Protein AF-A0A8B6BHB2-F1 (afdb_monomer_lite)

Secondary structure (DSSP, 8-state):
--------EEEEE-TT-S----EES--HHHHHHHHTTTGGG-SEEEEEE-STTTTT--HHHHHHHHHHHHHHHHHH-TT-EEEEEE-----S--S---PPPPPPP-----------------PPPP-EEEEE----PPPP------------------------PPPPP---PPPPS-TTHHHHHTT-EEETTEEHHHHHHHHTT-PPPHHHHHHHHHHHHHH-TTSEE---GGG--EEETTTTEEE-SSPPPP-PSSEEEEEE-SSS-EEEEEESSTTEEEEE-SS-SS--HHHHHHHHHHH-TT-SEEEEE----PPPSSSS-HHHHHHHHHHHHHHHTT-S-S---B-TTTHHHHHHHHHHHTS--PPPB----

Foldseek 3Di:
DDDDDKWKWKWFDDDPDDDTDTDIDDDLQCVCVVCVVPLQVTQEIETEDMCNCVPPDDPVRSVVSVVVSVVSSCVNHVNHHYHYHYPPPPPDDPDDDPDDDDDDDDDDDDDDDDDDDDDDDDDDDFDWDKDFDDDDDDDDDDDDDDDDDDDDDDDDDDDDDDDDDDDDDDDDDDDDPPPPPVVVQVPAPDADPHGVVQLCCLVVLAAHDLVLLLLLLVLLCVVQVVADESDRQLQQWEQDPVVRDTDGPDADAADAPQYKYWYDQNPSAIWMWGDHHQAEIEIEFQADQDHHPSNVRNCCRHRCPPPSIGTYGHDDEHHDPDDRCRSLVRSLVRQVCSVCVPVDDRYFAAPPVCSSVQSSVCSNVSHHDHGHGDDPD

Organism: Mytilus galloprovincialis (NCBI:txid29158)

Sequence (377 aa):
MGAISFAAFLSISDEMFPGHVALCWYRIEQMWGVIGRRVPDYKIVVLHIGANNLWNDTPADVLTHYQSLVDSIRRVNPSCQILLSGLLPRGQDMFPVNTPKTPSQVHSTQKSPQKSALKTKSKTPHSKKKLHFNLETVSEEEIDTCPISPDEKKDNIITLDDTPPGKKRKLDFPSPPISIEIEQEKKQPWIGTLTQVDKKTISDSKCLTSDIVNYAQNILSKQFPLIQGFQNTCYAPVFCNQQKKWLSETSFTPTQAPAVQIHHTGHSHWVTSLTKQSNEVYLLDSMYDTLTTSSEIQLSQIYSHGKKRLLVKLPEVQKQTNSIDCGLFAIANAVEFCFTSFSGGIHVEFDTELLREHLVICLEKGEFIPFPKKKLA

Radius of gyration: 28.02 Å; chains: 1; bounding box: 71×75×89 Å

pLDDT: mean 71.02, std 26.8, range [22.64, 98.69]

Structure (mmCIF, N/CA/C/O backbone):
data_AF-A0A8B6BHB2-F1
#
_entry.id   AF-A0A8B6BHB2-F1
#
loop_
_atom_site.group_PDB
_atom_site.id
_atom_site.type_symbol
_atom_site.label_atom_id
_atom_site.label_alt_id
_atom_site.label_comp_id
_atom_site.label_asym_id
_atom_site.label_entity_id
_atom_site.label_seq_id
_atom_site.pdbx_PDB_ins_code
_atom_site.Cartn_x
_atom_site.Cartn_y
_atom_site.Cartn_z
_atom_site.occupancy
_atom_site.B_iso_or_equiv
_atom_site.auth_seq_id
_atom_site.auth_comp_id
_atom_site.auth_asym_id
_atom_site.auth_atom_id
_atom_site.pdbx_PDB_model_num
ATOM 1 N N . MET A 1 1 ? 24.999 10.045 5.756 1.00 30.53 1 MET A N 1
ATOM 2 C CA . MET A 1 1 ? 24.864 10.430 4.335 1.00 30.53 1 MET A CA 1
ATOM 3 C C . MET A 1 1 ? 23.382 10.572 4.054 1.00 30.53 1 MET A C 1
ATOM 5 O O . MET A 1 1 ? 22.661 9.598 4.220 1.00 30.53 1 MET A O 1
ATOM 9 N N . GLY A 1 2 ? 22.917 11.798 3.813 1.00 27.03 2 GLY A N 1
ATOM 10 C CA . GLY A 1 2 ? 21.492 12.110 3.685 1.00 27.03 2 GLY A CA 1
ATOM 11 C C . GLY A 1 2 ? 20.932 11.640 2.345 1.00 27.03 2 GLY A C 1
ATOM 12 O O . GLY A 1 2 ? 21.517 11.916 1.303 1.00 27.03 2 GLY A O 1
ATOM 13 N N . ALA A 1 3 ? 19.807 10.927 2.379 1.00 24.17 3 ALA A N 1
ATOM 14 C CA . ALA A 1 3 ? 19.065 10.548 1.187 1.00 24.17 3 ALA A CA 1
ATOM 15 C C . ALA A 1 3 ? 18.267 11.762 0.688 1.00 24.17 3 ALA A C 1
ATOM 17 O O . ALA A 1 3 ? 17.301 12.185 1.321 1.00 24.17 3 ALA A O 1
ATOM 18 N N . ILE A 1 4 ? 18.691 12.344 -0.433 1.00 22.64 4 ILE A N 1
ATOM 19 C CA . ILE A 1 4 ? 17.912 13.347 -1.161 1.00 22.64 4 ILE A CA 1
ATOM 20 C C . ILE A 1 4 ? 17.019 12.580 -2.138 1.00 22.64 4 ILE A C 1
ATOM 22 O O . ILE A 1 4 ? 17.509 11.855 -2.999 1.00 22.64 4 ILE A O 1
ATOM 26 N N . SER A 1 5 ? 15.705 12.710 -1.966 1.00 24.14 5 SER A N 1
ATOM 27 C CA . SER A 1 5 ? 14.702 12.192 -2.896 1.00 24.14 5 SER A CA 1
ATOM 28 C C . SER A 1 5 ? 14.605 13.136 -4.098 1.00 24.14 5 SER A C 1
ATOM 30 O O . SER A 1 5 ? 14.518 14.355 -3.930 1.00 24.14 5 SER A O 1
ATOM 32 N N . PHE A 1 6 ? 14.657 12.586 -5.308 1.00 30.50 6 PHE A N 1
ATOM 33 C CA . PHE A 1 6 ? 14.536 13.328 -6.562 1.00 30.50 6 PHE A CA 1
ATOM 34 C C . PHE A 1 6 ? 13.253 12.885 -7.276 1.00 30.50 6 PHE A C 1
ATOM 36 O O . PHE A 1 6 ? 12.844 11.743 -7.113 1.00 30.50 6 PHE A O 1
ATOM 43 N N . ALA A 1 7 ? 12.616 13.785 -8.031 1.00 31.12 7 ALA A N 1
ATOM 44 C CA . ALA A 1 7 ? 11.379 13.523 -8.768 1.00 31.12 7 ALA A CA 1
ATOM 45 C C . ALA A 1 7 ? 11.479 14.093 -10.189 1.00 31.12 7 ALA A C 1
ATOM 47 O O . ALA A 1 7 ? 12.013 15.187 -10.373 1.00 31.12 7 ALA A O 1
ATOM 48 N N . ALA A 1 8 ? 10.965 13.369 -11.187 1.00 34.38 8 ALA A N 1
ATOM 49 C CA . ALA A 1 8 ? 10.593 13.943 -12.482 1.00 34.38 8 ALA A CA 1
ATOM 50 C C . ALA A 1 8 ? 9.183 14.540 -12.372 1.00 34.38 8 ALA A C 1
ATOM 52 O O . ALA A 1 8 ? 8.337 13.985 -11.664 1.00 34.38 8 ALA A O 1
ATOM 53 N N . PHE A 1 9 ? 8.936 15.662 -13.045 1.00 38.97 9 PHE A N 1
ATOM 54 C CA . PHE A 1 9 ? 7.616 16.298 -13.092 1.00 38.97 9 PHE A CA 1
ATOM 55 C C . PHE A 1 9 ? 7.152 16.379 -14.544 1.00 38.97 9 PHE A C 1
ATOM 57 O O . PHE A 1 9 ? 7.952 16.496 -15.458 1.00 38.97 9 PHE A O 1
ATOM 64 N N . LEU A 1 10 ? 5.854 16.361 -14.782 1.00 39.88 10 LEU A N 1
ATOM 65 C CA . LEU A 1 10 ? 5.274 16.748 -16.062 1.00 39.88 10 LEU A CA 1
ATOM 66 C C . LEU A 1 10 ? 4.115 17.687 -15.757 1.00 39.88 10 LEU A C 1
ATOM 68 O O . LEU A 1 10 ? 3.289 17.372 -14.904 1.00 39.88 10 LEU A O 1
ATOM 72 N N . SER A 1 11 ? 4.097 18.847 -16.399 1.00 39.69 11 SER A N 1
ATOM 73 C CA . SER A 1 11 ? 3.047 19.855 -16.294 1.00 39.69 11 SER A CA 1
ATOM 74 C C . SER A 1 11 ? 2.541 20.139 -17.696 1.00 39.69 11 SER A C 1
ATOM 76 O O . SER A 1 11 ? 3.321 20.494 -18.559 1.00 39.69 11 SER A O 1
ATOM 78 N N . ILE A 1 12 ? 1.255 19.986 -17.964 1.00 44.22 12 ILE A N 1
ATOM 79 C CA . ILE A 1 12 ? 0.689 20.220 -19.295 1.00 44.22 12 ILE A CA 1
ATOM 80 C C . ILE A 1 12 ? -0.316 21.375 -19.186 1.00 44.22 12 ILE A C 1
ATOM 82 O O . ILE A 1 12 ? -1.079 21.412 -18.222 1.00 44.22 12 ILE A O 1
ATOM 86 N N . SER A 1 13 ? -0.268 22.335 -20.112 1.00 38.69 13 SER A N 1
ATOM 87 C CA . SER A 1 13 ? -1.057 23.571 -20.114 1.00 38.69 13 SER A CA 1
ATOM 88 C C . SER A 1 13 ? -1.752 23.784 -21.462 1.00 38.69 13 SER A C 1
ATOM 90 O O . SER A 1 13 ? -1.173 23.545 -22.524 1.00 38.69 13 SER A O 1
ATOM 92 N N . ASP A 1 14 ? -2.990 24.267 -21.406 1.00 33.25 14 ASP A N 1
ATOM 93 C CA . ASP A 1 14 ? -3.657 24.937 -22.519 1.00 33.25 14 ASP A CA 1
ATOM 94 C C . ASP A 1 14 ? -3.850 26.413 -22.137 1.00 33.25 14 ASP A C 1
ATOM 96 O O . ASP A 1 14 ? -3.934 26.749 -20.949 1.00 33.25 14 ASP A O 1
ATOM 100 N N . GLU A 1 15 ? -3.820 27.289 -23.138 1.00 38.69 15 GLU A N 1
ATOM 101 C CA . GLU A 1 15 ? -3.782 28.748 -23.015 1.00 38.69 15 GLU A CA 1
ATOM 102 C C . GLU A 1 15 ? -4.791 29.255 -21.965 1.00 38.69 15 GLU A C 1
ATOM 104 O O . GLU A 1 15 ? -5.987 29.324 -22.214 1.00 38.69 15 GLU A O 1
ATOM 109 N N . MET A 1 16 ? -4.287 29.619 -20.777 1.00 35.00 16 MET A N 1
ATOM 110 C CA . MET A 1 16 ? -5.041 30.235 -19.673 1.00 35.00 16 MET A CA 1
ATOM 111 C C . MET A 1 16 ? -6.106 29.342 -18.968 1.00 35.00 16 MET A C 1
ATOM 113 O O . MET A 1 16 ? -7.257 29.725 -18.823 1.00 35.00 16 MET A O 1
ATOM 117 N N . PHE A 1 17 ? -5.667 28.188 -18.430 1.00 49.38 17 PHE A N 1
ATOM 118 C CA . PHE A 1 17 ? -6.280 27.341 -17.365 1.00 49.38 17 PHE A CA 1
ATOM 119 C C . PHE A 1 17 ? -7.770 26.936 -17.528 1.00 49.38 17 PHE A C 1
ATOM 121 O O . PHE A 1 17 ? -8.665 27.667 -17.105 1.00 49.38 17 PHE A O 1
ATOM 128 N N . PRO A 1 18 ? -8.053 25.684 -17.956 1.00 38.25 18 PRO A N 1
ATOM 129 C CA . PRO A 1 18 ? -8.230 24.589 -16.984 1.00 38.25 18 PRO A CA 1
ATOM 130 C C . PRO A 1 18 ? -7.612 23.241 -17.431 1.00 38.25 18 PRO A C 1
ATOM 132 O O . PRO A 1 18 ? -7.514 22.949 -18.614 1.00 38.25 18 PRO A O 1
ATOM 135 N N . GLY A 1 19 ? -7.224 22.385 -16.470 1.00 44.00 19 GLY A N 1
ATOM 136 C CA . GLY A 1 19 ? -6.870 20.975 -16.742 1.00 44.00 19 GLY A CA 1
ATOM 137 C C . GLY A 1 19 ? -5.397 20.573 -16.576 1.00 44.00 19 GLY A C 1
ATOM 138 O O . GLY A 1 19 ? -4.889 19.783 -17.366 1.00 44.00 19 GLY A O 1
ATOM 139 N N . HIS A 1 20 ? -4.698 21.072 -15.551 1.00 49.59 20 HIS A N 1
ATOM 140 C CA . HIS A 1 20 ? -3.313 20.664 -15.279 1.00 49.59 20 HIS A CA 1
ATOM 141 C C . HIS A 1 20 ? -3.255 19.276 -14.630 1.00 49.59 20 HIS A C 1
ATOM 143 O O . HIS A 1 20 ? -3.845 19.055 -13.572 1.00 49.59 20 HIS A O 1
ATOM 149 N N . VAL A 1 21 ? -2.494 18.358 -15.226 1.00 49.12 21 VAL A N 1
ATOM 150 C CA . VAL A 1 21 ? -2.195 17.044 -14.641 1.00 49.12 21 VAL A CA 1
ATOM 151 C C . VAL A 1 21 ? -0.736 17.046 -14.206 1.00 49.12 21 VAL A C 1
ATOM 153 O O . VAL A 1 21 ? 0.164 17.026 -15.041 1.00 49.12 21 VAL A O 1
ATOM 156 N N . ALA A 1 22 ? -0.510 17.100 -12.894 1.00 49.78 22 ALA A N 1
ATOM 157 C CA . ALA A 1 22 ? 0.815 16.965 -12.306 1.00 49.78 22 ALA A CA 1
ATOM 158 C C . ALA A 1 22 ? 1.063 15.491 -11.985 1.00 49.78 22 ALA A C 1
ATOM 160 O O . ALA A 1 22 ? 0.468 14.945 -11.056 1.00 49.78 22 ALA A O 1
ATOM 161 N N . LEU A 1 23 ? 1.941 14.853 -12.754 1.00 53.78 23 LEU A N 1
ATOM 162 C CA . LEU A 1 23 ? 2.363 13.480 -12.497 1.00 53.78 23 LEU A CA 1
ATOM 163 C C . LEU A 1 23 ? 3.754 13.490 -11.881 1.00 53.78 23 LEU A C 1
ATOM 165 O O . LEU A 1 23 ? 4.706 14.000 -12.473 1.00 53.78 23 LEU A O 1
ATOM 169 N N . CYS A 1 24 ? 3.855 12.924 -10.685 1.00 57.00 24 CYS A N 1
ATOM 170 C CA . CYS A 1 24 ? 5.105 12.675 -9.988 1.00 57.00 24 CYS A CA 1
ATOM 171 C C . CYS A 1 24 ? 5.289 11.164 -9.798 1.00 57.00 24 CYS A C 1
ATOM 173 O O . CYS A 1 24 ? 4.321 10.408 -9.811 1.00 57.00 24 CYS A O 1
ATOM 175 N N . TRP A 1 25 ? 6.541 10.735 -9.618 1.00 57.28 25 TRP A N 1
ATOM 176 C CA . TRP A 1 25 ? 6.907 9.360 -9.225 1.00 57.28 25 TRP A CA 1
ATOM 177 C C . TRP A 1 25 ? 6.740 8.257 -10.277 1.00 57.28 25 TRP A C 1
ATOM 179 O O . TRP A 1 25 ? 6.955 7.090 -9.964 1.00 57.28 25 TRP A O 1
ATOM 189 N N . TYR A 1 26 ? 6.458 8.609 -11.529 1.00 65.62 26 TYR A N 1
ATOM 190 C CA . TYR A 1 26 ? 6.566 7.670 -12.643 1.00 65.62 26 TYR A CA 1
ATOM 191 C C . TYR A 1 26 ? 7.996 7.635 -13.175 1.00 65.62 26 TYR A C 1
ATOM 193 O O . TYR A 1 26 ? 8.689 8.661 -13.200 1.00 65.62 26 TYR A O 1
ATOM 201 N N . ARG A 1 27 ? 8.434 6.456 -13.618 1.00 76.75 27 ARG A N 1
ATOM 202 C CA . ARG A 1 27 ? 9.594 6.365 -14.507 1.00 76.75 27 ARG A CA 1
ATOM 203 C C . ARG A 1 27 ? 9.209 6.866 -15.897 1.00 76.75 27 ARG A C 1
ATOM 205 O O . ARG A 1 27 ? 8.041 6.771 -16.284 1.00 76.75 27 ARG A O 1
ATOM 212 N N . ILE A 1 28 ? 10.172 7.390 -16.650 1.00 81.19 28 ILE A N 1
ATOM 213 C CA . ILE A 1 28 ? 9.919 8.040 -17.951 1.00 81.19 28 ILE A CA 1
ATOM 214 C C . ILE A 1 28 ? 9.165 7.101 -18.905 1.00 81.19 28 ILE A C 1
ATOM 216 O O . ILE A 1 28 ? 8.195 7.501 -19.548 1.00 81.19 28 ILE A O 1
ATOM 220 N N . GLU A 1 29 ? 9.533 5.821 -18.917 1.00 77.88 29 GLU A N 1
ATOM 221 C CA . GLU A 1 29 ? 8.938 4.777 -19.753 1.00 77.88 29 GLU A CA 1
ATOM 222 C C . GLU A 1 29 ? 7.486 4.409 -19.389 1.00 77.88 29 GLU A C 1
ATOM 224 O O . GLU A 1 29 ? 6.809 3.718 -20.159 1.00 77.88 29 GLU A O 1
ATOM 229 N N . GLN A 1 30 ? 6.996 4.858 -18.230 1.00 77.62 30 GLN A N 1
ATOM 230 C CA . GLN A 1 30 ? 5.619 4.657 -17.764 1.00 77.62 30 GLN A CA 1
ATOM 231 C C . GLN A 1 30 ? 4.727 5.865 -18.063 1.00 77.62 30 GLN A C 1
ATOM 233 O O . GLN A 1 30 ? 3.508 5.720 -18.152 1.00 77.62 30 GLN A O 1
ATOM 238 N N . MET A 1 31 ? 5.317 7.051 -18.248 1.00 81.56 31 MET A N 1
ATOM 239 C CA . MET A 1 31 ? 4.571 8.308 -18.350 1.00 81.56 31 MET A CA 1
ATOM 240 C C . MET A 1 31 ? 3.558 8.296 -19.495 1.00 81.56 31 MET A C 1
ATOM 242 O O . MET A 1 31 ? 2.435 8.765 -19.316 1.00 81.56 31 MET A O 1
ATOM 246 N N . TRP A 1 32 ? 3.908 7.703 -20.641 1.00 87.69 32 TRP A N 1
ATOM 247 C CA . TRP A 1 32 ? 3.006 7.626 -21.793 1.00 87.69 32 TRP A CA 1
ATOM 248 C C . TRP A 1 32 ? 1.699 6.885 -21.489 1.00 87.69 32 TRP A C 1
ATOM 250 O O . TRP A 1 32 ? 0.633 7.327 -21.913 1.00 87.69 32 TRP A O 1
ATOM 260 N N . GLY A 1 33 ? 1.757 5.800 -20.709 1.00 72.94 33 GLY A N 1
ATOM 261 C CA . GLY A 1 33 ? 0.566 5.034 -20.328 1.00 72.94 33 GLY A CA 1
ATOM 262 C C . GLY A 1 33 ? -0.431 5.849 -19.502 1.00 72.94 33 GLY A C 1
ATOM 263 O O . GLY A 1 33 ? -1.629 5.585 -19.550 1.00 72.94 33 GLY A O 1
ATOM 264 N N . VAL A 1 34 ? 0.058 6.872 -18.796 1.00 74.06 34 VAL A N 1
ATOM 265 C CA . VAL A 1 34 ? -0.754 7.742 -17.942 1.00 74.06 34 VAL A CA 1
ATOM 266 C C . VAL A 1 34 ? -1.295 8.945 -18.719 1.00 74.06 34 VAL A C 1
ATOM 268 O O . VAL A 1 34 ? -2.468 9.286 -18.580 1.00 74.06 34 VAL A O 1
ATOM 271 N N . ILE A 1 35 ? -0.472 9.585 -19.559 1.00 81.00 35 ILE A N 1
ATOM 272 C CA . ILE A 1 35 ? -0.858 10.838 -20.239 1.00 81.00 35 ILE A CA 1
ATOM 273 C C . ILE A 1 35 ? -1.415 10.653 -21.644 1.00 81.00 35 ILE A C 1
ATOM 275 O O . ILE A 1 35 ? -2.117 11.541 -22.121 1.00 81.00 35 ILE A O 1
ATOM 279 N N . GLY A 1 36 ? -1.110 9.547 -22.328 1.00 84.56 36 GLY A N 1
ATOM 280 C CA . GLY A 1 36 ? -1.248 9.450 -23.786 1.00 84.56 36 GLY A CA 1
ATOM 281 C C . GLY A 1 36 ? -2.657 9.737 -24.306 1.00 84.56 36 GLY A C 1
ATOM 282 O O . GLY A 1 36 ? -2.809 10.320 -25.374 1.00 84.56 36 GLY A O 1
ATOM 283 N N . ARG A 1 37 ? -3.693 9.407 -23.522 1.00 82.19 37 ARG A N 1
ATOM 284 C CA . ARG A 1 37 ? -5.097 9.678 -23.876 1.00 82.19 37 ARG A CA 1
ATOM 285 C C . ARG A 1 37 ? -5.495 11.152 -23.791 1.00 82.19 37 ARG A C 1
ATOM 287 O O . ARG A 1 37 ? -6.461 11.521 -24.437 1.00 82.19 37 ARG A O 1
ATOM 294 N N . ARG A 1 38 ? -4.787 11.956 -22.994 1.00 80.69 38 ARG A N 1
ATOM 295 C CA . ARG A 1 38 ? -5.091 13.378 -22.759 1.00 80.69 38 ARG A CA 1
ATOM 296 C C . ARG A 1 38 ? -4.198 14.316 -23.577 1.00 80.69 38 ARG A C 1
ATOM 298 O O . ARG A 1 38 ? -4.532 15.472 -23.759 1.00 80.69 38 ARG A O 1
ATOM 305 N N . VAL A 1 39 ? -3.069 13.830 -24.106 1.00 86.75 39 VAL A N 1
ATOM 306 C CA . VAL A 1 39 ? -2.128 14.615 -24.935 1.00 86.75 39 VAL A CA 1
ATOM 307 C C . VAL A 1 39 ? -2.765 15.350 -26.135 1.00 86.75 39 VAL A C 1
ATOM 309 O O . VAL A 1 39 ? -2.326 16.472 -26.404 1.00 86.75 39 VAL A O 1
ATOM 312 N N . PRO A 1 40 ? -3.769 14.802 -26.855 1.00 89.81 40 PRO A N 1
ATOM 313 C CA . PRO A 1 40 ? -4.461 15.549 -27.913 1.00 89.81 40 PRO A CA 1
ATOM 314 C C . PRO A 1 40 ? -5.076 16.872 -27.446 1.00 89.81 40 PRO A C 1
ATOM 316 O O . PRO A 1 40 ? -5.174 17.806 -28.236 1.00 89.81 40 PRO A O 1
ATOM 319 N N . ASP A 1 41 ? -5.451 16.960 -26.170 1.00 85.06 41 ASP A N 1
ATOM 320 C CA . ASP A 1 41 ? -6.243 18.062 -25.624 1.00 85.06 41 ASP A CA 1
ATOM 321 C C . ASP A 1 41 ? -5.381 19.243 -25.154 1.00 85.06 41 ASP A C 1
ATOM 323 O O . ASP A 1 41 ? -5.892 20.198 -24.577 1.00 85.06 41 ASP A O 1
ATOM 327 N N . TYR A 1 42 ? -4.063 19.186 -25.359 1.00 80.88 42 TYR A N 1
ATOM 328 C CA . TYR A 1 42 ? -3.132 20.143 -24.774 1.00 80.88 42 TYR A CA 1
ATOM 329 C C . TYR A 1 42 ? -2.252 20.842 -25.804 1.00 80.88 42 TYR A C 1
ATOM 331 O O . TYR A 1 42 ? -1.591 20.200 -26.617 1.00 80.88 42 TYR A O 1
ATOM 339 N N . LYS A 1 43 ? -2.154 22.171 -25.715 1.00 84.44 43 LYS A N 1
ATOM 340 C CA . LYS A 1 43 ? -1.262 22.958 -26.581 1.00 84.44 43 LYS A CA 1
ATOM 341 C C . LYS A 1 43 ? 0.191 22.961 -26.117 1.00 84.44 43 LYS A C 1
ATOM 343 O O . LYS A 1 43 ? 1.083 23.103 -26.952 1.00 84.44 43 LYS A O 1
ATOM 348 N N . ILE A 1 44 ? 0.447 22.827 -24.813 1.00 85.12 44 ILE A N 1
ATOM 349 C CA . ILE A 1 44 ? 1.793 22.900 -24.231 1.00 85.12 44 ILE A CA 1
ATOM 350 C C . ILE A 1 44 ? 2.011 21.746 -23.254 1.00 85.12 44 ILE A C 1
ATOM 352 O O . ILE A 1 44 ? 1.318 21.646 -22.253 1.00 85.12 44 ILE A O 1
ATOM 356 N N . VAL A 1 45 ? 3.043 20.934 -23.466 1.00 86.00 45 VAL A N 1
ATOM 357 C CA . VAL A 1 45 ? 3.494 19.866 -22.564 1.00 86.00 45 VAL A CA 1
ATOM 358 C C . VAL A 1 45 ? 4.856 20.236 -21.976 1.00 86.00 45 VAL A C 1
ATOM 360 O O . VAL A 1 45 ? 5.848 20.328 -22.686 1.00 86.00 45 VAL A O 1
ATOM 363 N N . VAL A 1 46 ? 4.938 20.424 -20.664 1.00 83.94 46 VAL A N 1
ATOM 364 C CA . VAL A 1 46 ? 6.172 20.727 -19.922 1.00 83.94 46 VAL A CA 1
ATOM 365 C C . VAL A 1 46 ? 6.700 19.466 -19.244 1.00 83.94 46 VAL A C 1
ATOM 367 O O . VAL A 1 46 ? 6.186 19.050 -18.212 1.00 83.94 46 VAL A O 1
ATOM 370 N N . LEU A 1 47 ? 7.749 18.859 -19.786 1.00 83.88 47 LEU A N 1
ATOM 371 C CA . LEU A 1 47 ? 8.452 17.723 -19.186 1.00 83.88 47 LEU A CA 1
ATOM 372 C C . LEU A 1 47 ? 9.584 18.234 -18.301 1.00 83.88 47 LEU A C 1
ATOM 374 O O . LEU A 1 47 ? 10.580 18.762 -18.788 1.00 83.88 47 LEU A O 1
ATOM 378 N N . HIS A 1 48 ? 9.460 18.047 -16.997 1.00 72.94 48 HIS A N 1
ATOM 379 C CA . HIS A 1 48 ? 10.560 18.238 -16.069 1.00 72.94 48 HIS A CA 1
ATOM 380 C C . HIS A 1 48 ? 11.379 16.962 -15.927 1.00 72.94 48 HIS A C 1
ATOM 382 O O . HIS A 1 48 ? 10.907 15.916 -15.470 1.00 72.94 48 HIS A O 1
ATOM 388 N N . ILE A 1 49 ? 12.650 17.091 -16.266 1.00 71.06 49 ILE A N 1
ATOM 389 C CA . ILE A 1 49 ? 13.599 15.995 -16.257 1.00 71.06 49 ILE A CA 1
ATOM 390 C C . ILE A 1 49 ? 14.032 15.743 -14.813 1.00 71.06 49 ILE A C 1
ATOM 392 O O . ILE A 1 49 ? 14.638 16.614 -14.191 1.00 71.06 49 ILE A O 1
ATOM 396 N N . GLY A 1 50 ? 13.712 14.564 -14.277 1.00 67.75 50 GLY A N 1
ATOM 397 C CA . GLY A 1 50 ? 14.117 14.139 -12.935 1.00 67.75 50 GLY A CA 1
ATOM 398 C C . GLY A 1 50 ? 14.945 12.858 -12.926 1.00 67.75 50 GLY A C 1
ATOM 399 O O . GLY A 1 50 ? 15.064 12.160 -13.930 1.00 67.75 50 GLY A O 1
ATOM 400 N N . ALA A 1 51 ? 15.510 12.543 -11.761 1.00 57.50 51 ALA A N 1
ATOM 401 C CA . ALA A 1 51 ? 16.496 11.478 -11.572 1.00 57.50 51 ALA A CA 1
ATOM 402 C C . ALA A 1 51 ? 15.910 10.080 -11.274 1.00 57.50 51 ALA A C 1
ATOM 404 O O . ALA A 1 51 ? 16.648 9.181 -10.876 1.00 57.50 51 ALA A O 1
ATOM 405 N N . ASN A 1 52 ? 14.605 9.868 -11.476 1.00 57.97 52 ASN A N 1
ATOM 406 C CA . ASN A 1 52 ? 13.903 8.630 -11.088 1.00 57.97 52 ASN A CA 1
ATOM 407 C C . ASN A 1 52 ? 14.403 7.356 -11.798 1.00 57.97 52 ASN A C 1
ATOM 409 O O . ASN A 1 52 ? 14.066 6.250 -11.379 1.00 57.97 52 ASN A O 1
ATOM 413 N N . ASN A 1 53 ? 15.218 7.509 -12.842 1.00 61.62 53 ASN A N 1
ATOM 414 C CA . ASN A 1 53 ? 15.791 6.426 -13.637 1.00 61.62 53 ASN A CA 1
ATOM 415 C C . ASN A 1 53 ? 17.296 6.185 -13.354 1.00 61.62 53 ASN A C 1
ATOM 417 O O . ASN A 1 53 ? 17.850 5.190 -13.807 1.00 61.62 53 ASN A O 1
ATOM 421 N N . LEU A 1 54 ? 17.970 7.038 -12.564 1.00 58.00 54 LEU A N 1
ATOM 422 C CA . LEU A 1 54 ? 19.445 7.057 -12.479 1.00 58.00 54 LEU A CA 1
ATOM 423 C C . LEU A 1 54 ? 20.097 5.851 -11.786 1.00 58.00 54 LEU A C 1
ATOM 425 O O . LEU A 1 54 ? 21.313 5.708 -11.860 1.00 58.00 54 LEU A O 1
ATOM 429 N N . TRP A 1 55 ? 19.345 5.011 -11.073 1.00 56.53 55 TRP A N 1
ATOM 430 C CA . TRP A 1 55 ? 19.943 3.881 -10.348 1.00 56.53 55 TRP A CA 1
ATOM 431 C C . TRP A 1 55 ? 20.171 2.644 -11.220 1.00 56.53 55 TRP A C 1
ATOM 433 O O . TRP A 1 55 ? 21.042 1.848 -10.887 1.00 56.53 55 TRP A O 1
ATOM 443 N N . ASN A 1 56 ? 19.445 2.512 -12.336 1.00 62.94 56 ASN A N 1
ATOM 444 C CA . ASN A 1 56 ? 19.527 1.341 -13.217 1.00 62.94 56 ASN A CA 1
ATOM 445 C C . ASN A 1 56 ? 19.784 1.685 -14.692 1.00 62.94 56 ASN A C 1
ATOM 447 O O . ASN A 1 56 ? 20.194 0.796 -15.433 1.00 62.94 56 ASN A O 1
ATOM 451 N N . ASP A 1 57 ? 19.562 2.933 -15.111 1.00 72.12 57 ASP A N 1
ATOM 452 C CA . ASP A 1 57 ? 19.653 3.336 -16.514 1.00 72.12 57 ASP A CA 1
ATOM 453 C C . ASP A 1 57 ? 20.935 4.142 -16.756 1.00 72.12 57 ASP A C 1
ATOM 455 O O . ASP A 1 57 ? 21.304 5.020 -15.964 1.00 72.12 57 ASP A O 1
ATOM 459 N N . THR A 1 58 ? 21.613 3.889 -17.875 1.00 80.31 58 THR A N 1
ATOM 460 C CA . THR A 1 58 ? 22.717 4.749 -18.313 1.00 80.31 58 THR A CA 1
ATOM 461 C C . THR A 1 58 ? 22.174 6.097 -18.808 1.00 80.31 58 THR A C 1
ATOM 463 O O . THR A 1 58 ? 21.005 6.202 -19.191 1.00 80.31 58 THR A O 1
ATOM 466 N N . PRO A 1 59 ? 22.999 7.158 -18.885 1.00 77.44 59 PRO A N 1
ATOM 467 C CA . PRO A 1 59 ? 22.571 8.422 -19.489 1.00 77.44 59 PRO A CA 1
ATOM 468 C C . PRO A 1 59 ? 22.008 8.272 -20.914 1.00 77.44 59 PRO A C 1
ATOM 470 O O . PRO A 1 59 ? 21.111 9.020 -21.300 1.00 77.44 59 PRO A O 1
ATOM 473 N N . ALA A 1 60 ? 22.506 7.296 -21.683 1.00 77.69 60 ALA A N 1
ATOM 474 C CA . ALA A 1 60 ? 22.006 6.991 -23.021 1.00 77.69 60 ALA A CA 1
ATOM 475 C C . ALA A 1 60 ? 20.601 6.365 -22.988 1.00 77.69 60 ALA A C 1
ATOM 477 O O . ALA A 1 60 ? 19.746 6.738 -23.794 1.00 77.69 60 ALA A O 1
ATOM 478 N N . ASP A 1 61 ? 20.335 5.479 -22.027 1.00 78.31 61 ASP A N 1
ATOM 479 C CA . ASP A 1 61 ? 19.015 4.865 -21.832 1.00 78.31 61 ASP A CA 1
ATOM 480 C C . ASP A 1 61 ? 17.983 5.920 -21.417 1.00 78.31 61 ASP A C 1
ATOM 482 O O . ASP A 1 61 ? 16.908 6.021 -22.008 1.00 78.31 61 ASP A O 1
ATOM 486 N N . VAL A 1 62 ? 18.349 6.796 -20.474 1.00 79.44 62 VAL A N 1
ATOM 487 C CA . VAL A 1 62 ? 17.497 7.913 -20.035 1.00 79.44 62 VAL A CA 1
ATOM 488 C C . VAL A 1 62 ? 17.154 8.836 -21.206 1.00 79.44 62 VAL A C 1
ATOM 490 O O . VAL A 1 62 ? 15.990 9.204 -21.384 1.00 79.44 62 VAL A O 1
ATOM 493 N N . LEU A 1 63 ? 18.144 9.194 -22.031 1.00 82.69 63 LEU A N 1
ATOM 494 C CA . LEU A 1 63 ? 17.920 10.011 -23.223 1.00 82.69 63 LEU A CA 1
ATOM 495 C C . LEU A 1 63 ? 16.981 9.311 -24.213 1.00 82.69 63 LEU A C 1
ATOM 497 O O . LEU A 1 63 ? 16.072 9.945 -24.748 1.00 82.69 63 LEU A O 1
ATOM 501 N N . THR A 1 64 ? 17.159 8.004 -24.406 1.00 85.62 64 THR A N 1
ATOM 502 C CA . THR A 1 64 ? 16.303 7.180 -25.268 1.00 85.62 64 THR A CA 1
ATOM 503 C C . THR A 1 64 ? 14.856 7.168 -24.769 1.00 85.62 64 THR A C 1
ATOM 505 O O . THR A 1 64 ? 13.929 7.336 -25.565 1.00 85.62 64 THR A O 1
ATOM 508 N N . HIS A 1 65 ? 14.638 7.057 -23.456 1.00 84.38 65 HIS A N 1
ATOM 509 C CA . HIS A 1 65 ? 13.301 7.115 -22.862 1.00 84.38 65 HIS A CA 1
ATOM 510 C C . HIS A 1 65 ? 12.635 8.483 -23.061 1.00 84.38 65 HIS A C 1
ATOM 512 O O . HIS A 1 65 ? 11.467 8.540 -23.456 1.00 84.38 65 HIS A O 1
ATOM 518 N N . TYR A 1 66 ? 13.361 9.588 -22.850 1.00 88.00 66 TYR A N 1
ATOM 519 C CA . TYR A 1 66 ? 12.816 10.927 -23.112 1.00 88.00 66 TYR A CA 1
ATOM 520 C C . TYR A 1 66 ? 12.503 11.138 -24.589 1.00 88.00 66 TYR A C 1
ATOM 522 O O . TYR A 1 66 ? 11.442 11.674 -24.910 1.00 88.00 66 TYR A O 1
ATOM 530 N N . GLN A 1 67 ? 13.387 10.694 -25.483 1.00 89.56 67 GLN A N 1
ATOM 531 C CA . GLN A 1 67 ? 13.167 10.791 -26.921 1.00 89.56 67 GLN A CA 1
ATOM 532 C C . GLN A 1 67 ? 11.898 10.031 -27.326 1.00 89.56 67 GLN A C 1
ATOM 534 O O . GLN A 1 67 ? 11.024 10.600 -27.975 1.00 89.56 67 GLN A O 1
ATOM 539 N N . SER A 1 68 ? 11.739 8.793 -26.851 1.00 90.75 68 SER A N 1
ATOM 540 C CA . SER A 1 68 ? 10.549 7.973 -27.105 1.00 90.75 68 SER A CA 1
ATOM 541 C C . SER A 1 68 ? 9.256 8.631 -26.601 1.00 90.75 68 SER A C 1
ATOM 543 O O . SER A 1 68 ? 8.235 8.635 -27.300 1.00 90.75 68 SER A O 1
ATOM 545 N N . LEU A 1 69 ? 9.294 9.238 -25.410 1.00 90.00 69 LEU A N 1
ATOM 546 C CA . LEU A 1 69 ? 8.154 9.959 -24.846 1.00 90.00 69 LEU A CA 1
ATOM 547 C C . LEU A 1 69 ? 7.794 11.198 -25.680 1.00 90.00 69 LEU A C 1
ATOM 549 O O . LEU A 1 69 ? 6.623 11.401 -26.001 1.00 90.00 69 LEU A O 1
ATOM 553 N N . VAL A 1 70 ? 8.789 11.998 -26.073 1.00 92.81 70 VAL A N 1
ATOM 554 C CA . VAL A 1 70 ? 8.611 13.183 -26.930 1.00 92.81 70 VAL A CA 1
ATOM 555 C C . VAL A 1 70 ? 8.052 12.797 -28.298 1.00 92.81 70 VAL A C 1
ATOM 557 O O . VAL A 1 70 ? 7.119 13.442 -28.780 1.00 92.81 70 VAL A O 1
ATOM 560 N N . ASP A 1 71 ? 8.569 11.732 -28.907 1.00 93.88 71 ASP A N 1
ATOM 561 C CA . ASP A 1 71 ? 8.096 11.239 -30.201 1.00 93.88 71 ASP A CA 1
ATOM 562 C C . ASP A 1 71 ? 6.645 10.760 -30.115 1.00 93.88 71 ASP A C 1
ATOM 564 O O . ASP A 1 71 ? 5.846 11.028 -31.013 1.00 93.88 71 ASP A O 1
ATOM 568 N N . SER A 1 72 ? 6.275 10.108 -29.011 1.00 94.50 72 SER A N 1
ATOM 569 C CA . SER A 1 72 ? 4.897 9.678 -28.762 1.00 94.50 72 SER A CA 1
ATOM 570 C C . SER A 1 72 ? 3.948 10.871 -28.613 1.00 94.50 72 SER A C 1
ATOM 572 O O . SER A 1 72 ? 2.886 10.883 -29.239 1.00 94.50 72 SER A O 1
ATOM 574 N N . ILE A 1 73 ? 4.355 11.911 -27.873 1.00 92.38 73 ILE A N 1
ATOM 575 C CA . ILE A 1 73 ? 3.585 13.158 -27.740 1.00 92.38 73 ILE A CA 1
ATOM 576 C C . ILE A 1 73 ? 3.384 13.810 -29.110 1.00 92.38 73 ILE A C 1
ATOM 578 O O . ILE A 1 73 ? 2.250 14.092 -29.495 1.00 92.38 73 ILE A O 1
ATOM 582 N N . ARG A 1 74 ? 4.462 13.987 -29.884 1.00 94.31 74 ARG A N 1
ATOM 583 C CA . ARG A 1 74 ? 4.406 14.615 -31.215 1.00 94.31 74 ARG A CA 1
ATOM 584 C C . ARG A 1 74 ? 3.595 13.815 -32.224 1.00 94.31 74 ARG A C 1
ATOM 586 O O . ARG A 1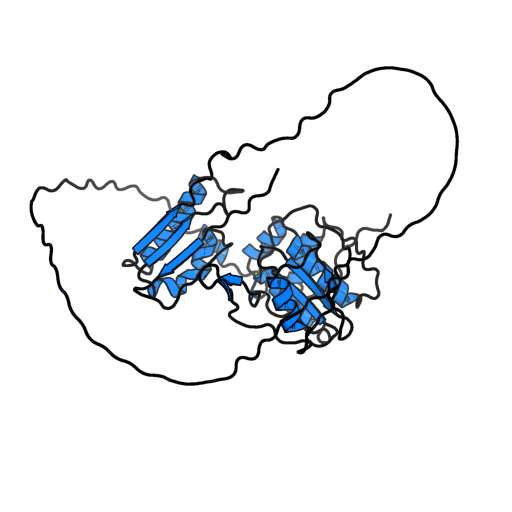 74 ? 2.960 14.408 -33.087 1.00 94.31 74 ARG A O 1
ATOM 593 N N . ARG A 1 75 ? 3.608 12.483 -32.136 1.00 95.38 75 ARG A N 1
ATOM 594 C CA . ARG A 1 75 ? 2.814 11.617 -33.019 1.00 95.38 75 ARG A CA 1
ATOM 595 C C . ARG A 1 75 ? 1.317 11.853 -32.842 1.00 95.38 75 ARG A C 1
ATOM 597 O O . ARG A 1 75 ? 0.579 11.806 -33.818 1.00 95.38 75 ARG A O 1
ATOM 604 N N . VAL A 1 76 ? 0.886 12.075 -31.603 1.00 93.25 76 VAL A N 1
ATOM 605 C CA . VA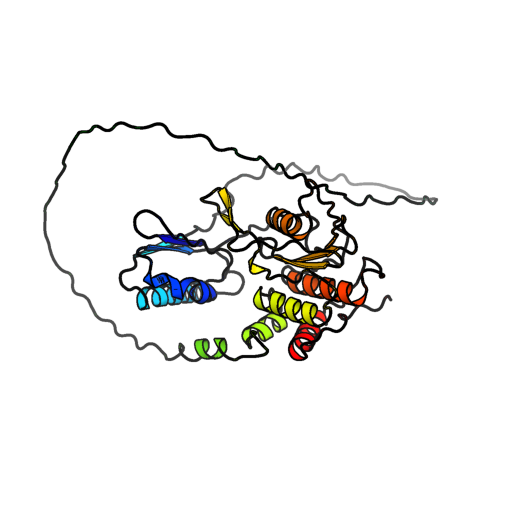L A 1 76 ? -0.528 12.239 -31.251 1.00 93.25 76 VAL A CA 1
ATOM 606 C C . VAL A 1 76 ? -0.976 13.699 -31.335 1.00 93.25 76 VAL A C 1
ATOM 608 O O . VAL A 1 76 ? -2.114 13.960 -31.708 1.00 93.25 76 VAL A O 1
ATOM 611 N N . ASN A 1 77 ? -0.088 14.648 -31.043 1.00 93.31 77 ASN A N 1
ATOM 612 C CA . ASN A 1 77 ? -0.362 16.076 -31.148 1.00 93.31 77 ASN A CA 1
ATOM 613 C C . ASN A 1 77 ? 0.847 16.814 -31.761 1.00 93.31 77 ASN A C 1
ATOM 615 O O . ASN A 1 77 ? 1.697 17.336 -31.033 1.00 93.31 77 ASN A O 1
ATOM 619 N N . PRO A 1 78 ? 0.947 16.860 -33.106 1.00 95.00 78 PRO A N 1
ATOM 620 C CA . PRO A 1 78 ? 2.088 17.461 -33.804 1.00 95.00 78 PRO A CA 1
ATOM 621 C C . PRO A 1 78 ? 2.246 18.968 -33.570 1.00 95.00 78 PRO A C 1
ATOM 623 O O . PRO A 1 78 ? 3.348 19.496 -33.698 1.00 95.00 78 PRO A O 1
ATOM 626 N N . SER A 1 79 ? 1.150 19.657 -33.240 1.00 90.06 79 SER A N 1
ATOM 627 C CA . SER A 1 79 ? 1.114 21.092 -32.938 1.00 90.06 79 SER A CA 1
ATOM 628 C C . SER A 1 79 ? 1.464 21.429 -31.487 1.00 90.06 79 SER A C 1
ATOM 630 O O . SER A 1 79 ? 1.623 22.605 -31.165 1.00 90.06 79 SER A O 1
ATOM 632 N N . CYS A 1 80 ? 1.583 20.428 -30.609 1.00 88.38 80 CYS A N 1
ATOM 633 C CA . CYS A 1 80 ? 1.896 20.643 -29.203 1.00 88.38 80 CYS A CA 1
ATOM 634 C C . CYS A 1 80 ? 3.314 21.204 -29.030 1.00 88.38 80 CYS A C 1
ATOM 636 O O . CYS A 1 80 ? 4.301 20.617 -29.484 1.00 88.38 80 CYS A O 1
ATOM 638 N N . GLN A 1 81 ? 3.437 22.302 -28.287 1.00 90.00 81 GLN A N 1
ATOM 639 C CA . GLN A 1 81 ? 4.728 22.798 -27.825 1.00 90.00 81 GLN A CA 1
ATOM 640 C C . GLN A 1 81 ? 5.218 21.924 -26.676 1.00 90.00 81 GLN A C 1
ATOM 642 O O . GLN A 1 81 ? 4.471 21.647 -25.743 1.00 90.00 81 GLN A O 1
ATOM 647 N N . ILE A 1 82 ? 6.474 21.485 -26.727 1.00 89.50 82 ILE A N 1
ATOM 648 C CA . ILE A 1 82 ? 7.065 20.674 -25.662 1.00 89.50 82 ILE A CA 1
ATOM 649 C C . ILE A 1 82 ? 8.181 21.479 -25.007 1.00 89.50 82 ILE A C 1
ATOM 651 O O . ILE A 1 82 ? 9.172 21.808 -25.658 1.00 89.50 82 ILE A O 1
ATOM 655 N N . LEU A 1 83 ? 8.026 21.783 -23.722 1.00 85.38 83 LEU A N 1
ATOM 656 C CA . LEU A 1 83 ? 9.028 22.470 -22.917 1.00 85.38 83 LEU A CA 1
ATOM 657 C C . LEU A 1 83 ? 9.759 21.446 -22.053 1.00 85.38 83 LEU A C 1
ATOM 659 O O . LEU A 1 83 ? 9.154 20.788 -21.213 1.00 85.38 83 LEU A O 1
ATOM 663 N N . LEU A 1 84 ? 11.068 21.309 -22.246 1.00 82.25 84 LEU A N 1
ATOM 664 C CA . LEU A 1 84 ? 11.905 20.481 -21.383 1.00 82.25 84 LEU A CA 1
ATOM 665 C C . LEU A 1 84 ? 12.487 21.360 -20.273 1.00 82.25 84 LEU A C 1
ATOM 667 O O . LEU A 1 84 ? 13.310 22.236 -20.529 1.00 82.25 84 LEU A O 1
ATOM 671 N N . SER A 1 85 ? 12.059 21.135 -19.037 1.00 78.69 85 SER A N 1
ATOM 672 C CA . SER A 1 85 ? 12.607 21.798 -17.858 1.00 78.69 85 SER A CA 1
ATOM 673 C C . SER A 1 85 ? 13.637 20.876 -17.210 1.00 78.69 85 SER A C 1
ATOM 675 O O . SER A 1 85 ? 13.301 19.853 -16.619 1.00 78.69 85 SER A O 1
ATOM 677 N N . GLY A 1 86 ? 14.920 21.208 -17.331 1.00 66.12 86 GLY A N 1
ATOM 678 C CA . GLY A 1 86 ? 15.953 20.502 -16.581 1.00 66.12 86 GLY A CA 1
ATOM 679 C C . GLY A 1 86 ? 15.865 20.858 -15.099 1.00 66.12 86 GLY A C 1
ATOM 680 O O . GLY A 1 86 ? 16.033 22.024 -14.744 1.00 66.12 86 GLY A O 1
ATOM 681 N N . LEU A 1 87 ? 15.680 19.875 -14.213 1.00 55.53 87 LEU A N 1
ATOM 682 C CA . LEU A 1 87 ? 16.231 20.019 -12.867 1.00 55.53 87 LEU A CA 1
ATOM 683 C C . LEU A 1 87 ? 17.745 19.888 -13.032 1.00 55.53 87 LEU A C 1
ATOM 685 O O . LEU A 1 87 ? 18.258 18.789 -13.233 1.00 55.53 87 LEU A O 1
ATOM 689 N N . LEU A 1 88 ? 18.449 21.024 -13.035 1.00 39.25 88 LEU A N 1
ATOM 690 C CA . LEU A 1 88 ? 19.911 21.050 -13.046 1.00 39.25 88 LEU A CA 1
ATOM 691 C C . LEU A 1 88 ? 20.438 20.079 -11.972 1.00 39.25 88 LEU A C 1
ATOM 693 O O . LEU A 1 88 ? 19.874 20.046 -10.869 1.00 39.25 88 LEU A O 1
ATOM 697 N N . PRO A 1 89 ? 21.505 19.302 -12.243 1.00 42.66 89 PRO A N 1
ATOM 698 C CA . PRO A 1 89 ? 22.169 18.557 -11.185 1.00 42.66 89 PRO A CA 1
ATOM 699 C C . PRO A 1 89 ? 22.541 19.561 -10.095 1.00 42.66 89 PRO A C 1
ATOM 701 O O . PRO A 1 89 ? 23.173 20.581 -10.377 1.00 42.66 89 PRO A O 1
ATOM 704 N N . ARG A 1 90 ? 22.112 19.316 -8.851 1.00 41.72 90 ARG A N 1
ATOM 705 C CA . ARG A 1 90 ? 22.620 20.108 -7.731 1.00 41.72 90 ARG A CA 1
ATOM 706 C C . ARG A 1 90 ? 24.127 19.868 -7.708 1.00 41.72 90 ARG A C 1
ATOM 708 O O . ARG A 1 90 ? 24.561 18.744 -7.462 1.00 41.72 90 ARG A O 1
ATOM 715 N N . GLY A 1 91 ? 24.903 20.897 -8.045 1.00 42.47 91 GLY A N 1
ATOM 716 C CA . GLY A 1 91 ? 26.344 20.892 -7.840 1.00 42.47 91 GLY A CA 1
ATOM 717 C C . GLY A 1 91 ? 26.674 20.642 -6.368 1.00 42.47 91 GLY A C 1
ATOM 718 O O . GLY A 1 91 ? 25.788 20.658 -5.511 1.00 42.47 91 GLY A O 1
ATOM 719 N N . GLN A 1 92 ? 27.955 20.388 -6.099 1.00 44.16 92 GLN A N 1
ATOM 720 C CA . GLN A 1 92 ? 28.500 20.192 -4.755 1.00 44.16 92 GLN A CA 1
ATOM 721 C C . GLN A 1 92 ? 27.894 21.191 -3.757 1.00 44.16 92 GLN A C 1
ATOM 723 O O . GLN A 1 92 ? 27.754 22.371 -4.072 1.00 44.16 92 GLN A O 1
ATOM 728 N N . ASP A 1 93 ? 27.509 20.693 -2.582 1.00 43.59 93 ASP A N 1
ATOM 729 C CA . ASP A 1 93 ? 26.839 21.460 -1.534 1.00 43.59 93 ASP A CA 1
ATOM 730 C C . ASP A 1 93 ? 27.671 22.711 -1.180 1.00 43.59 93 ASP A C 1
ATOM 732 O O . ASP A 1 93 ? 28.741 22.611 -0.583 1.00 43.59 93 ASP A O 1
ATOM 736 N N . MET A 1 94 ? 27.218 23.895 -1.608 1.00 38.28 94 MET A N 1
ATOM 737 C CA . MET A 1 94 ? 27.910 25.181 -1.398 1.00 38.28 94 MET A CA 1
ATOM 738 C C . MET A 1 94 ? 27.695 25.734 0.021 1.00 38.28 94 MET A C 1
ATOM 740 O O . MET A 1 94 ? 28.132 26.843 0.331 1.00 38.28 94 MET A O 1
ATOM 744 N N . PHE A 1 95 ? 27.011 24.986 0.889 1.00 41.72 95 PHE A N 1
ATOM 745 C CA . PHE A 1 95 ? 26.795 25.357 2.280 1.00 41.72 95 PHE A CA 1
ATOM 746 C C . PHE A 1 95 ? 27.852 24.676 3.162 1.00 41.72 95 PHE A C 1
ATOM 748 O O . PHE A 1 95 ? 27.831 23.453 3.308 1.00 41.72 95 PHE A O 1
ATOM 755 N N . PRO A 1 96 ? 28.794 25.427 3.766 1.00 36.97 96 PRO A N 1
ATOM 756 C CA . PRO A 1 96 ? 29.797 24.836 4.636 1.00 36.97 96 PRO A CA 1
ATOM 757 C C . PRO A 1 96 ? 29.118 24.224 5.864 1.00 36.97 96 PRO A C 1
ATOM 759 O O . PRO A 1 96 ? 28.512 24.917 6.684 1.00 36.97 96 PRO A O 1
ATOM 762 N N . VAL A 1 97 ? 29.237 22.903 6.002 1.00 44.81 97 VAL A N 1
ATOM 763 C CA . VAL A 1 97 ? 28.877 22.198 7.231 1.00 44.81 97 VAL A CA 1
ATOM 764 C C . VAL A 1 97 ? 29.883 22.614 8.301 1.00 44.81 97 VAL A C 1
ATOM 766 O O . VAL A 1 97 ? 31.030 22.172 8.298 1.00 44.81 97 VAL A O 1
ATOM 769 N N . ASN A 1 98 ? 29.459 23.464 9.234 1.00 40.50 98 ASN A N 1
ATOM 770 C CA . ASN A 1 98 ? 30.194 23.696 10.473 1.00 40.50 98 ASN A CA 1
ATOM 771 C C . ASN A 1 98 ? 30.185 22.399 11.296 1.00 40.50 98 ASN A C 1
ATOM 773 O O . ASN A 1 98 ? 29.263 22.142 12.067 1.00 40.50 98 ASN A O 1
ATOM 777 N N . THR A 1 99 ? 31.205 21.562 11.126 1.00 39.81 99 THR A N 1
ATOM 778 C CA . THR A 1 99 ? 31.457 20.416 12.004 1.00 39.81 99 THR A CA 1
ATOM 779 C C . THR A 1 99 ? 31.973 20.903 13.362 1.00 39.81 99 THR A C 1
ATOM 781 O O . THR A 1 99 ? 33.001 21.589 13.399 1.00 39.81 99 THR A O 1
ATOM 784 N N . PRO A 1 100 ? 31.346 20.531 14.493 1.00 36.38 100 PRO A N 1
ATOM 785 C CA . PRO A 1 100 ? 31.954 20.705 15.804 1.00 36.38 100 PRO A CA 1
ATOM 786 C C . PRO A 1 100 ? 33.190 19.809 15.926 1.00 36.38 100 PRO A C 1
ATOM 788 O O . PRO A 1 100 ? 33.149 18.620 15.612 1.00 36.38 100 PRO A O 1
ATOM 791 N N . LYS A 1 101 ? 34.295 20.405 16.376 1.00 34.69 101 LYS A N 1
ATOM 792 C CA . LYS A 1 101 ? 35.586 19.749 16.597 1.00 34.69 101 LYS A CA 1
ATOM 793 C C . LYS A 1 101 ? 35.472 18.638 17.649 1.00 34.69 101 LYS A C 1
ATOM 795 O O . LYS A 1 101 ? 34.982 18.866 18.753 1.00 34.69 101 LYS A O 1
ATOM 800 N N . THR A 1 102 ? 36.003 17.469 17.317 1.00 34.28 102 THR A N 1
ATOM 801 C CA . THR A 1 102 ? 36.386 16.396 18.242 1.00 34.28 102 THR A CA 1
ATOM 802 C C . THR A 1 102 ? 37.484 16.876 19.201 1.00 34.28 102 THR A C 1
ATOM 804 O O . THR A 1 102 ? 38.419 17.537 18.743 1.00 34.28 102 THR A O 1
ATOM 807 N N . PRO A 1 103 ? 37.468 16.504 20.494 1.00 35.81 103 PRO A N 1
ATOM 808 C CA . PRO A 1 103 ? 38.662 16.549 21.325 1.00 35.81 103 PRO A CA 1
ATOM 809 C C . PRO A 1 103 ? 39.447 15.243 21.196 1.00 35.81 103 PRO A C 1
ATOM 811 O O . PRO A 1 103 ? 38.911 14.144 21.337 1.00 35.81 103 PRO A O 1
ATOM 814 N N . SER A 1 104 ? 40.731 15.417 20.915 1.00 31.80 104 SER A N 1
ATOM 815 C CA . SER A 1 104 ? 41.758 14.403 20.742 1.00 31.80 104 SER A CA 1
ATOM 816 C C . SER A 1 104 ? 42.023 13.537 21.979 1.00 31.80 104 SER A C 1
ATOM 818 O O . SER A 1 104 ? 41.766 13.908 23.121 1.00 31.80 104 SER A O 1
ATOM 820 N N . GLN A 1 105 ? 42.615 12.385 21.675 1.00 29.66 105 GLN A N 1
ATOM 821 C CA . GLN A 1 105 ? 43.196 11.366 22.543 1.00 29.66 105 GLN A CA 1
ATOM 822 C C . GLN A 1 105 ? 44.111 11.904 23.660 1.00 29.66 105 GLN A C 1
ATOM 824 O O . GLN A 1 105 ? 44.941 12.779 23.423 1.00 29.66 105 GLN A O 1
ATOM 829 N N . VAL A 1 106 ? 44.068 11.240 24.822 1.00 28.73 106 VAL A N 1
ATOM 830 C CA . VAL A 1 106 ? 45.203 11.109 25.753 1.00 28.73 106 VAL A CA 1
ATOM 831 C C . VAL A 1 106 ? 45.313 9.635 26.167 1.00 28.73 106 VAL A C 1
ATOM 833 O O . VAL A 1 106 ? 44.321 9.003 26.526 1.00 28.73 106 VAL A O 1
ATOM 836 N N . HIS A 1 107 ? 46.520 9.081 26.060 1.00 29.53 107 HIS A N 1
ATOM 837 C CA . HIS A 1 107 ? 46.889 7.705 26.407 1.00 29.53 107 HIS A CA 1
ATOM 838 C C . HIS A 1 107 ? 47.274 7.541 27.895 1.00 29.53 107 HIS A C 1
ATOM 840 O O . HIS A 1 107 ? 47.828 8.464 28.483 1.00 29.53 107 HIS A O 1
ATOM 846 N N . SER A 1 108 ? 47.155 6.287 28.383 1.00 25.16 108 SER A N 1
ATOM 847 C CA . SER A 1 108 ? 47.921 5.652 29.489 1.00 25.16 108 SER A CA 1
ATOM 848 C C . SER A 1 108 ? 47.441 5.973 30.928 1.00 25.16 108 SER A C 1
ATOM 850 O O . SER A 1 108 ? 47.206 7.125 31.239 1.00 25.16 108 SER A O 1
ATOM 852 N N . THR A 1 109 ? 47.283 5.073 31.920 1.00 25.19 109 THR A N 1
ATOM 853 C CA . THR A 1 109 ? 47.762 3.693 32.164 1.00 25.19 109 THR A CA 1
ATOM 854 C C . THR A 1 109 ? 47.049 3.061 33.392 1.00 25.19 109 THR A C 1
ATOM 856 O O . THR A 1 109 ? 46.685 3.780 34.312 1.00 25.19 109 THR A O 1
ATOM 859 N N . GLN A 1 110 ? 47.038 1.716 33.447 1.00 27.53 110 GLN A N 1
ATOM 860 C CA . GLN A 1 110 ? 47.070 0.804 34.623 1.00 27.53 110 GLN A CA 1
ATOM 861 C C . GLN A 1 110 ? 45.824 0.439 35.489 1.00 27.53 110 GLN A C 1
ATOM 863 O O . GLN A 1 110 ? 45.241 1.258 36.183 1.00 27.53 110 GLN A O 1
ATOM 868 N N . LYS A 1 111 ? 45.664 -0.902 35.589 1.00 28.41 111 LYS A N 1
ATOM 869 C CA . LYS A 1 111 ? 45.287 -1.792 36.723 1.00 28.41 111 LYS A CA 1
ATOM 870 C C . LYS A 1 111 ? 43.801 -2.068 37.080 1.00 28.41 111 LYS A C 1
ATOM 872 O O . LYS A 1 111 ? 43.031 -1.212 37.481 1.00 28.41 111 LYS A O 1
ATOM 877 N N . SER A 1 112 ? 43.495 -3.367 36.974 1.00 23.67 112 SER A N 1
ATOM 878 C CA . SER A 1 112 ? 42.372 -4.236 37.405 1.00 23.67 112 SER A CA 1
ATOM 879 C C . SER A 1 112 ? 42.153 -4.340 38.939 1.00 23.67 112 SER A C 1
ATOM 881 O O . SER A 1 112 ? 42.999 -3.807 39.653 1.00 23.67 112 SER A O 1
ATOM 883 N N . PRO A 1 113 ? 41.231 -5.178 39.506 1.00 41.97 113 PRO A N 1
ATOM 884 C CA . PRO A 1 113 ? 39.946 -5.771 39.051 1.00 41.97 113 PRO A CA 1
ATOM 885 C C . PRO A 1 113 ? 38.786 -5.698 40.108 1.00 41.97 113 PRO A C 1
ATOM 887 O O . PRO A 1 113 ? 38.987 -5.280 41.240 1.00 41.97 113 PRO A O 1
ATOM 890 N N . GLN A 1 114 ? 37.624 -6.281 39.750 1.00 28.31 114 GLN A N 1
ATOM 891 C CA . GLN A 1 114 ? 36.588 -6.943 40.590 1.00 28.31 114 GLN A CA 1
ATOM 892 C C . GLN A 1 114 ? 35.238 -6.250 40.919 1.00 28.31 114 GLN A C 1
ATOM 894 O O . GLN A 1 114 ? 35.172 -5.204 41.547 1.00 28.31 114 GLN A O 1
ATOM 899 N N . LYS A 1 115 ? 34.189 -7.062 40.661 1.00 28.16 115 LYS A N 1
ATOM 900 C CA . LYS A 1 115 ? 32.973 -7.363 41.459 1.00 28.16 115 LYS A CA 1
ATOM 901 C C . LYS A 1 115 ? 31.631 -6.649 41.185 1.00 28.16 115 LYS A C 1
ATOM 903 O O . LYS A 1 115 ? 31.389 -5.520 41.577 1.00 28.16 115 LYS A O 1
ATOM 908 N N . SER A 1 116 ? 30.722 -7.498 40.683 1.00 26.39 116 SER A N 1
ATOM 909 C CA . SER A 1 116 ? 29.372 -7.825 41.186 1.00 26.39 116 SER A CA 1
ATOM 910 C C . SER A 1 116 ? 28.225 -6.809 41.110 1.00 26.39 116 SER A C 1
ATOM 912 O O . SER A 1 116 ? 28.284 -5.750 41.718 1.00 26.39 116 SER A O 1
ATOM 914 N N . ALA A 1 117 ? 27.115 -7.301 40.541 1.00 28.97 117 ALA A N 1
ATOM 915 C CA . ALA A 1 117 ? 25.749 -7.315 41.091 1.00 28.97 117 ALA A CA 1
ATOM 916 C C . ALA A 1 117 ? 24.659 -6.821 40.119 1.00 28.97 117 ALA A C 1
ATOM 918 O O . ALA A 1 117 ? 24.680 -5.703 39.616 1.00 2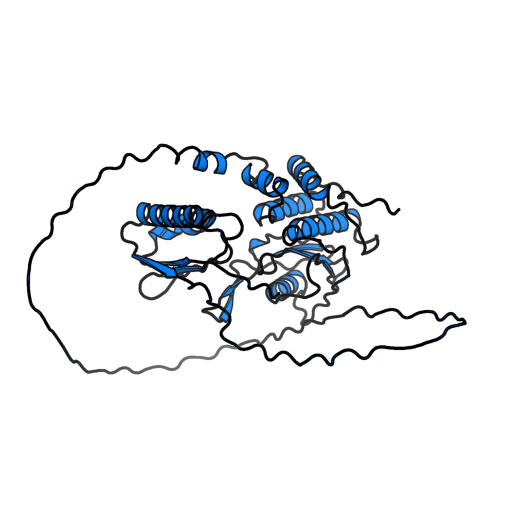8.97 117 ALA A O 1
ATOM 919 N N . LEU A 1 118 ? 23.686 -7.720 39.927 1.00 31.88 118 LEU A N 1
ATOM 920 C CA . LEU A 1 118 ? 22.319 -7.543 39.437 1.00 31.88 118 LEU A CA 1
ATOM 921 C C . LEU A 1 118 ? 21.736 -6.129 39.599 1.00 31.88 118 LEU A C 1
ATOM 923 O O . LEU A 1 118 ? 21.735 -5.590 40.705 1.00 31.88 118 LEU A O 1
ATOM 927 N N . LYS A 1 119 ? 21.014 -5.666 38.569 1.00 28.61 119 LYS A N 1
ATOM 928 C CA . LYS A 1 119 ? 19.716 -4.995 38.748 1.00 28.61 119 LYS A CA 1
ATOM 929 C C . LYS A 1 119 ? 18.826 -5.137 37.514 1.00 28.61 119 LYS A C 1
ATOM 931 O O . LYS A 1 119 ? 19.261 -5.073 36.372 1.00 28.61 119 LYS A O 1
ATOM 936 N N . THR A 1 120 ? 17.565 -5.396 37.812 1.00 27.67 120 THR A N 1
ATOM 937 C CA . THR A 1 120 ? 16.441 -5.718 36.942 1.00 27.67 120 THR A CA 1
ATOM 938 C C . THR A 1 120 ? 15.695 -4.468 36.457 1.00 27.67 120 THR A C 1
ATOM 940 O O . THR A 1 120 ? 15.632 -3.474 37.170 1.00 27.67 120 THR A O 1
ATOM 943 N N . LYS A 1 121 ? 15.021 -4.626 35.302 1.00 31.28 121 LYS A N 1
ATOM 944 C CA . LYS A 1 121 ? 13.817 -3.919 34.803 1.00 31.28 121 LYS A CA 1
ATOM 945 C C . LYS A 1 121 ? 13.902 -2.403 34.540 1.00 31.28 121 LYS A C 1
ATOM 947 O O . LYS A 1 121 ? 13.911 -1.617 35.473 1.00 31.28 121 LYS A O 1
ATOM 952 N N . SER A 1 122 ? 13.601 -2.004 33.297 1.00 26.42 122 SER A N 1
ATOM 953 C CA . SER A 1 122 ? 12.420 -1.155 33.045 1.00 26.42 122 SER A CA 1
ATOM 954 C C . SER A 1 122 ? 11.966 -1.200 31.583 1.00 26.42 122 SER A C 1
ATOM 956 O O . SER A 1 122 ? 12.775 -1.091 30.669 1.00 26.42 122 SER A O 1
ATOM 958 N N . LYS A 1 123 ? 10.649 -1.332 31.409 1.00 33.31 123 LYS A N 1
ATOM 959 C CA . LYS A 1 123 ? 9.885 -1.207 30.163 1.00 33.31 123 LYS A CA 1
ATOM 960 C C . LYS A 1 123 ? 10.060 0.188 29.545 1.00 33.31 123 LYS A C 1
ATOM 962 O O . LYS A 1 123 ? 9.999 1.176 30.274 1.00 33.31 123 LYS A O 1
ATOM 967 N N . THR A 1 124 ? 10.180 0.266 28.225 1.00 28.30 124 THR A N 1
ATOM 968 C CA . THR A 1 124 ? 10.094 1.507 27.436 1.00 28.30 124 THR A CA 1
ATOM 969 C C . THR A 1 124 ? 8.661 1.752 26.921 1.00 28.30 124 THR A C 1
ATOM 971 O O . THR A 1 124 ? 7.857 0.818 26.868 1.00 28.30 124 THR A O 1
ATOM 974 N N . PRO A 1 125 ? 8.280 3.009 26.620 1.00 31.70 125 PRO A N 1
ATOM 975 C CA . PRO A 1 125 ? 6.882 3.413 26.486 1.00 31.70 125 PRO A CA 1
ATOM 976 C C . PRO A 1 125 ? 6.362 3.316 25.044 1.00 31.70 125 PRO A C 1
ATOM 978 O O . PRO A 1 125 ? 6.977 3.821 24.110 1.00 31.70 125 PRO A O 1
ATOM 981 N N . HIS A 1 126 ? 5.163 2.750 24.870 1.00 35.75 126 HIS A N 1
ATOM 982 C CA . HIS A 1 126 ? 4.409 2.852 23.620 1.00 35.75 126 HIS A CA 1
ATOM 983 C C . HIS A 1 126 ? 4.055 4.318 23.318 1.00 35.75 126 HIS A C 1
ATOM 985 O O . HIS A 1 126 ? 3.325 4.962 24.078 1.00 35.75 126 HIS A O 1
ATOM 991 N N . SER A 1 127 ? 4.531 4.824 22.181 1.00 35.88 127 SER A N 1
ATOM 992 C CA . SER A 1 127 ? 4.151 6.123 21.621 1.00 35.88 127 SER A CA 1
ATOM 993 C C . SER A 1 127 ? 2.666 6.107 21.224 1.00 35.88 127 SER A C 1
ATOM 995 O O . SER A 1 127 ? 2.265 5.428 20.279 1.00 35.88 127 SER A O 1
ATOM 997 N N . LYS A 1 128 ? 1.827 6.851 21.956 1.00 41.69 128 LYS A N 1
ATOM 998 C CA . LYS A 1 128 ? 0.427 7.124 21.589 1.00 41.69 128 LYS A CA 1
ATOM 999 C C . LYS A 1 128 ? 0.365 8.494 20.913 1.00 41.69 128 LYS A C 1
ATOM 1001 O O . LYS A 1 128 ? 0.608 9.497 21.580 1.00 41.69 128 LYS A O 1
ATOM 1006 N N . LYS A 1 129 ? -0.008 8.558 19.632 1.00 49.31 129 LYS A N 1
ATOM 1007 C CA . LYS A 1 129 ? -0.313 9.824 18.943 1.00 49.31 129 LYS A CA 1
ATOM 1008 C C . LYS A 1 129 ? -1.830 9.978 18.804 1.00 49.31 129 LYS A C 1
ATOM 1010 O O . LYS A 1 129 ? -2.520 9.058 18.375 1.00 49.31 129 LYS A O 1
ATOM 1015 N N . LYS A 1 130 ? -2.360 11.132 19.220 1.00 44.53 130 LYS A N 1
ATOM 1016 C CA . LYS A 1 130 ? -3.766 11.516 19.018 1.00 44.53 130 LYS A CA 1
ATOM 1017 C C . LYS A 1 130 ? -3.815 12.504 17.861 1.00 44.53 130 LYS A C 1
ATOM 1019 O O . LYS A 1 130 ? -3.193 13.557 17.956 1.00 44.53 130 LYS A O 1
ATOM 1024 N N . LEU A 1 131 ? -4.551 12.176 16.804 1.00 42.84 131 LEU A N 1
ATOM 1025 C CA . LEU A 1 131 ? -4.798 13.106 15.703 1.00 42.84 131 LEU A CA 1
ATOM 1026 C C . LEU A 1 131 ? -5.955 14.042 16.068 1.00 42.84 131 LEU A C 1
ATOM 1028 O O . LEU A 1 131 ? -6.976 13.599 16.603 1.00 42.84 131 LEU A O 1
ATOM 1032 N N . HIS A 1 132 ? -5.767 15.332 15.805 1.00 38.84 132 HIS A N 1
ATOM 1033 C CA . HIS A 1 132 ? -6.768 16.380 15.975 1.00 38.84 132 HIS A CA 1
ATOM 1034 C C . HIS A 1 132 ? -7.134 16.924 14.597 1.00 38.84 132 HIS A C 1
ATOM 1036 O O . HIS A 1 132 ? -6.250 17.357 13.866 1.00 38.84 132 HIS A O 1
ATOM 1042 N N . PHE A 1 133 ? -8.423 16.937 14.270 1.00 38.38 133 PHE A N 1
ATOM 1043 C CA . PHE A 1 133 ? -8.923 17.564 13.049 1.00 38.38 133 PHE A CA 1
ATOM 1044 C C . PHE A 1 133 ? -9.752 18.796 13.424 1.00 38.38 133 PHE A C 1
ATOM 1046 O O . PHE A 1 133 ? -10.689 18.686 14.219 1.00 38.38 133 PHE A O 1
ATOM 1053 N N . ASN A 1 134 ? -9.398 19.960 12.872 1.00 26.55 134 ASN A N 1
ATOM 1054 C CA . ASN A 1 134 ? -10.251 21.146 12.907 1.00 26.55 134 ASN A CA 1
ATOM 1055 C C . ASN A 1 134 ? -11.192 21.083 11.705 1.00 26.55 134 ASN A C 1
ATOM 1057 O O . ASN A 1 134 ? -10.744 21.086 10.562 1.00 26.55 134 ASN A O 1
ATOM 1061 N N . LEU A 1 135 ? -12.489 20.987 11.983 1.00 30.03 135 LEU A N 1
ATOM 1062 C CA . LEU A 1 135 ? -13.543 21.118 10.988 1.00 30.03 135 LEU A CA 1
ATOM 1063 C C . LEU A 1 135 ? -14.105 22.532 11.150 1.00 30.03 135 LEU A C 1
ATOM 1065 O O . LEU A 1 135 ? -14.857 22.781 12.091 1.00 30.03 135 LEU A O 1
ATOM 1069 N N . GLU A 1 136 ? -13.685 23.464 10.300 1.00 28.66 136 GLU A N 1
ATOM 1070 C CA . GLU A 1 136 ? -14.340 24.769 10.200 1.00 28.66 136 GLU A CA 1
ATOM 1071 C C . GLU A 1 136 ? -15.470 24.658 9.175 1.00 28.66 136 GLU A C 1
ATOM 1073 O O . GLU A 1 136 ? -15.258 24.383 7.996 1.00 28.66 136 GLU A O 1
ATOM 1078 N N . THR A 1 137 ? -16.693 24.801 9.673 1.00 27.25 137 THR A N 1
ATOM 1079 C CA . THR A 1 137 ? -17.910 25.019 8.894 1.00 27.25 137 THR A CA 1
ATOM 1080 C C . THR A 1 137 ? -17.880 26.440 8.343 1.00 27.25 137 THR A C 1
ATOM 1082 O O . THR A 1 137 ? -17.886 27.383 9.131 1.00 27.25 137 THR A O 1
ATOM 1085 N N . VAL A 1 138 ? -17.859 26.597 7.020 1.00 27.62 138 VAL A N 1
ATOM 1086 C CA . VAL A 1 138 ? -18.018 27.902 6.366 1.00 27.62 138 VAL A CA 1
ATOM 1087 C C . VAL A 1 138 ? -19.480 28.050 5.955 1.00 27.62 138 VAL A C 1
ATOM 1089 O O . VAL A 1 138 ? -19.988 27.249 5.173 1.00 27.62 138 VAL A O 1
ATOM 1092 N N . SER A 1 139 ? -20.147 29.036 6.550 1.00 26.42 139 SER A N 1
ATOM 1093 C CA . SER A 1 139 ? -21.478 29.519 6.189 1.00 26.42 139 SER A CA 1
ATOM 1094 C C . SER A 1 139 ? -21.413 30.502 5.016 1.00 26.42 139 SER A C 1
ATOM 1096 O O . SER A 1 139 ? -20.407 31.180 4.818 1.00 26.42 139 SER A O 1
ATOM 1098 N N . GLU A 1 140 ? -22.506 30.542 4.260 1.00 35.12 140 GLU A N 1
ATOM 1099 C CA . GLU A 1 140 ? -22.795 31.436 3.135 1.00 35.12 140 GLU A CA 1
ATOM 1100 C C . GLU A 1 140 ? -22.968 32.901 3.578 1.00 35.12 140 GLU A C 1
ATOM 1102 O O . GLU A 1 140 ? -23.530 33.135 4.641 1.00 35.12 140 GLU A O 1
ATOM 1107 N N . GLU A 1 141 ? -22.511 33.848 2.746 1.00 31.27 141 GLU A N 1
ATOM 1108 C CA . GLU A 1 141 ? -23.002 35.235 2.547 1.00 31.27 141 GLU A CA 1
ATOM 1109 C C . GLU A 1 141 ? -22.172 35.827 1.380 1.00 31.27 141 GLU A C 1
ATOM 1111 O O . GLU A 1 141 ? -20.945 35.780 1.404 1.00 31.27 141 GLU A O 1
ATOM 1116 N N . GLU A 1 142 ? -22.737 35.996 0.183 1.00 29.16 142 GLU A N 1
ATOM 1117 C CA . GLU A 1 142 ? -23.520 37.122 -0.368 1.00 29.16 142 GLU A CA 1
ATOM 1118 C C . GLU A 1 142 ? -22.696 38.231 -1.061 1.00 29.16 142 GLU A C 1
ATOM 1120 O O . GLU A 1 142 ? -21.545 38.518 -0.752 1.00 29.16 142 GLU A O 1
ATOM 1125 N N . ILE A 1 143 ? -23.327 38.734 -2.121 1.00 32.44 143 ILE A N 1
ATOM 1126 C CA . ILE A 1 143 ? -22.859 39.487 -3.290 1.00 32.44 143 ILE A CA 1
ATOM 1127 C C . ILE A 1 143 ? -22.524 40.947 -2.951 1.00 32.44 143 ILE A C 1
ATOM 1129 O O . ILE A 1 143 ? -23.298 41.587 -2.249 1.00 32.44 143 ILE A O 1
ATOM 1133 N N . ASP A 1 144 ? -21.492 41.523 -3.585 1.00 25.23 144 ASP A N 1
ATOM 1134 C CA . ASP A 1 144 ? -21.542 42.946 -3.954 1.00 25.23 144 ASP A CA 1
ATOM 1135 C C . ASP A 1 144 ? -20.773 43.254 -5.256 1.00 25.23 144 ASP A C 1
ATOM 1137 O O . ASP A 1 144 ? -19.759 42.639 -5.595 1.00 25.23 144 ASP A O 1
ATOM 1141 N N . THR A 1 145 ? -21.339 44.174 -6.024 1.00 26.69 145 THR A N 1
ATOM 1142 C CA . THR A 1 145 ? -21.113 44.454 -7.449 1.00 26.69 145 THR A CA 1
ATOM 1143 C C . THR A 1 145 ? -20.144 45.619 -7.718 1.00 26.69 145 THR A C 1
ATOM 1145 O O . THR A 1 145 ? -20.191 46.611 -7.010 1.00 26.69 145 THR A O 1
ATOM 1148 N N . CYS A 1 146 ? -19.333 45.482 -8.789 1.00 23.94 146 CYS A N 1
ATOM 1149 C CA . CYS A 1 146 ? -18.893 46.446 -9.843 1.00 23.94 146 CYS A CA 1
ATOM 1150 C C . CYS A 1 146 ? -18.651 47.958 -9.522 1.00 23.94 146 CYS A C 1
ATOM 1152 O O . CYS A 1 146 ? -19.425 48.540 -8.774 1.00 23.94 146 CYS A O 1
ATOM 1154 N N . PRO A 1 147 ? -17.711 48.686 -10.202 1.00 31.39 147 PRO A N 1
ATOM 1155 C CA . PRO A 1 147 ? -17.706 48.783 -11.673 1.00 31.39 147 PRO A CA 1
ATOM 1156 C C . PRO A 1 147 ? -16.366 49.006 -12.423 1.00 31.39 147 PRO A C 1
ATOM 1158 O O . PRO A 1 147 ? -15.303 49.279 -11.877 1.00 31.39 147 PRO A O 1
ATOM 1161 N N . ILE A 1 148 ? -16.523 48.871 -13.743 1.00 26.59 148 ILE A N 1
ATOM 1162 C CA . ILE A 1 148 ? -15.640 49.072 -14.906 1.00 26.59 148 ILE A CA 1
ATOM 1163 C C . ILE A 1 148 ? -15.259 50.554 -15.114 1.00 26.59 148 ILE A C 1
ATOM 1165 O O . ILE A 1 148 ? -16.136 51.392 -14.919 1.00 26.59 148 ILE A O 1
ATOM 1169 N N . SER A 1 149 ? -14.034 50.858 -15.600 1.00 29.00 149 SER A N 1
ATOM 1170 C CA . SER A 1 149 ? -13.708 51.686 -16.807 1.00 29.00 149 SER A CA 1
ATOM 1171 C C . SER A 1 149 ? -12.185 51.985 -16.956 1.00 29.00 149 SER A C 1
ATOM 1173 O O . SER A 1 149 ? -11.447 51.599 -16.052 1.00 29.00 149 SER A O 1
ATOM 1175 N N . PRO A 1 150 ? -11.669 52.570 -18.072 1.00 37.09 150 PRO A N 1
ATOM 1176 C CA . PRO A 1 150 ? -10.664 51.924 -18.926 1.00 37.09 150 PRO A CA 1
ATOM 1177 C C . PRO A 1 150 ? -9.446 52.842 -19.236 1.00 37.09 150 PRO A C 1
ATOM 1179 O O . PRO A 1 150 ? -9.250 53.861 -18.584 1.00 37.09 150 PRO A O 1
ATOM 1182 N N . ASP A 1 151 ? -8.696 52.476 -20.284 1.00 28.72 151 ASP A N 1
ATOM 1183 C CA . ASP A 1 151 ? -7.688 53.255 -21.030 1.00 28.72 151 ASP A CA 1
ATOM 1184 C C . ASP A 1 151 ? -6.251 53.301 -20.467 1.00 28.72 151 ASP A C 1
ATOM 1186 O O . ASP A 1 151 ? -5.977 53.837 -19.404 1.00 28.72 151 ASP A O 1
ATOM 1190 N N . GLU A 1 152 ? -5.278 52.764 -21.217 1.00 30.48 152 GLU A N 1
ATOM 1191 C CA . GLU A 1 152 ? -4.531 53.547 -22.216 1.00 30.48 152 GLU A CA 1
ATOM 1192 C C . GLU A 1 152 ? -3.515 52.688 -23.001 1.00 30.48 152 GLU A C 1
ATOM 1194 O O . GLU A 1 152 ? -2.899 51.746 -22.504 1.00 30.48 152 GLU A O 1
ATOM 1199 N N . LYS A 1 153 ? -3.365 53.053 -24.279 1.00 30.02 153 LYS A N 1
ATOM 1200 C CA . LYS A 1 153 ? -2.432 52.524 -25.283 1.00 30.02 153 LYS A CA 1
ATOM 1201 C C . LYS A 1 153 ? -0.974 52.873 -24.957 1.00 30.02 153 LYS A C 1
ATOM 1203 O O . LYS A 1 153 ? -0.714 53.971 -24.472 1.00 30.02 153 LYS A O 1
ATOM 1208 N N . LYS A 1 154 ? -0.025 52.062 -25.447 1.00 29.05 154 LYS A N 1
ATOM 1209 C CA . LYS A 1 154 ? 1.087 52.575 -26.273 1.00 29.05 154 LYS A CA 1
ATOM 1210 C C . LYS A 1 154 ? 1.842 51.473 -27.015 1.00 29.05 154 LYS A C 1
ATOM 1212 O O . LYS A 1 154 ? 2.232 50.458 -26.448 1.00 29.05 154 LYS A O 1
ATOM 1217 N N . ASP A 1 155 ? 2.009 51.753 -28.298 1.00 27.44 155 ASP A N 1
ATOM 1218 C CA . ASP A 1 155 ? 2.739 51.021 -29.320 1.00 27.44 155 ASP A CA 1
ATOM 1219 C C . ASP A 1 155 ? 4.236 50.891 -29.011 1.00 27.44 155 ASP A C 1
ATOM 1221 O O . ASP A 1 155 ? 4.809 51.748 -28.342 1.00 27.44 155 ASP A O 1
ATOM 1225 N N . ASN A 1 156 ? 4.879 49.873 -29.593 1.00 27.84 156 ASN A N 1
ATOM 1226 C CA . ASN A 1 156 ? 6.169 50.047 -30.266 1.00 27.84 156 ASN A CA 1
ATOM 1227 C C . ASN A 1 156 ? 6.409 48.916 -31.277 1.00 27.84 156 ASN A C 1
ATOM 1229 O O . ASN A 1 156 ? 6.676 47.767 -30.928 1.00 27.84 156 ASN A O 1
ATOM 1233 N N . ILE A 1 157 ? 6.304 49.299 -32.548 1.00 25.58 157 ILE A N 1
ATOM 1234 C CA . ILE A 1 157 ? 6.724 48.573 -33.746 1.00 25.58 157 ILE A CA 1
ATOM 1235 C C . ILE A 1 157 ? 8.223 48.817 -33.949 1.00 25.58 157 ILE A C 1
ATOM 1237 O O . ILE A 1 157 ? 8.641 49.973 -33.971 1.00 25.58 157 ILE A O 1
ATOM 1241 N N . ILE A 1 158 ? 9.005 47.757 -34.184 1.00 26.30 158 ILE A N 1
ATOM 1242 C CA . ILE A 1 158 ? 10.276 47.823 -34.926 1.00 26.30 158 ILE A CA 1
ATOM 1243 C C . ILE A 1 158 ? 10.362 46.595 -35.853 1.00 26.30 158 ILE A C 1
ATOM 1245 O O . ILE A 1 158 ? 10.507 45.463 -35.402 1.00 26.30 158 ILE A O 1
ATOM 1249 N N . THR A 1 159 ? 10.274 46.852 -37.156 1.00 24.92 159 THR A N 1
ATOM 1250 C CA . THR A 1 159 ? 10.804 46.061 -38.290 1.00 24.92 159 THR A CA 1
ATOM 1251 C C . THR A 1 159 ? 11.965 46.896 -38.867 1.00 24.92 159 THR A C 1
ATOM 1253 O O . THR A 1 159 ? 11.916 48.116 -38.731 1.00 24.92 159 THR A O 1
ATOM 1256 N N . LEU A 1 160 ? 13.064 46.412 -39.452 1.00 27.50 160 LEU A N 1
ATOM 1257 C CA . LEU A 1 160 ? 13.362 45.412 -40.496 1.00 27.50 160 LEU A CA 1
ATOM 1258 C C . LEU A 1 160 ? 14.857 44.989 -40.295 1.00 27.50 160 LEU A C 1
ATOM 1260 O O . LEU A 1 160 ? 15.562 45.659 -39.544 1.00 27.50 160 LEU A O 1
ATOM 1264 N N . ASP A 1 161 ? 15.418 43.889 -40.813 1.00 26.34 161 ASP A N 1
ATOM 1265 C CA . ASP A 1 161 ? 15.765 43.688 -42.232 1.00 26.34 161 ASP A CA 1
ATOM 1266 C C . ASP A 1 161 ? 16.353 42.280 -42.519 1.00 26.34 161 ASP A C 1
ATOM 1268 O O . ASP A 1 161 ? 16.893 41.604 -41.638 1.00 26.34 161 ASP A O 1
ATOM 1272 N N . ASP A 1 162 ? 16.247 41.900 -43.798 1.00 30.08 162 ASP A N 1
ATOM 1273 C CA . ASP A 1 162 ? 16.606 40.654 -44.503 1.00 30.08 162 ASP A CA 1
ATOM 1274 C C . ASP A 1 162 ? 18.115 40.300 -44.516 1.00 30.08 162 ASP A C 1
ATOM 1276 O O . ASP A 1 162 ? 18.965 41.184 -44.560 1.00 30.08 162 ASP A O 1
ATOM 1280 N N . THR A 1 163 ? 18.579 39.034 -44.508 1.00 30.53 163 THR A N 1
ATOM 1281 C CA . THR A 1 163 ? 18.785 38.058 -45.632 1.00 30.53 163 THR A CA 1
ATOM 1282 C C . THR A 1 163 ? 19.705 36.901 -45.112 1.00 30.53 163 THR A C 1
ATOM 1284 O O . THR A 1 163 ? 20.286 37.077 -44.040 1.00 30.53 163 THR A O 1
ATOM 1287 N N . PRO A 1 164 ? 20.078 35.807 -45.841 1.00 39.16 164 PRO A N 1
ATOM 1288 C CA . PRO A 1 164 ? 19.427 34.916 -46.829 1.00 39.16 164 PRO A CA 1
ATOM 1289 C C . PRO A 1 164 ? 19.573 33.388 -46.448 1.00 39.16 164 PRO A C 1
ATOM 1291 O O . PRO A 1 164 ? 20.127 33.063 -45.396 1.00 39.16 164 PRO A O 1
ATOM 1294 N N . PRO A 1 165 ? 19.100 32.398 -47.255 1.00 37.78 165 PRO A N 1
ATOM 1295 C CA . PRO A 1 165 ? 18.848 31.027 -46.784 1.00 37.78 165 PRO A CA 1
ATOM 1296 C C . PRO A 1 165 ? 20.024 30.042 -46.961 1.00 37.78 165 PRO A C 1
ATOM 1298 O O . PRO A 1 165 ? 20.602 29.896 -48.040 1.00 37.78 165 PRO A O 1
ATOM 1301 N N . GLY A 1 166 ? 20.322 29.283 -45.900 1.00 32.28 166 GLY A N 1
ATOM 1302 C CA . GLY A 1 166 ? 21.318 28.206 -45.869 1.00 32.28 166 GLY A CA 1
ATOM 1303 C C . GLY A 1 166 ? 20.720 26.804 -46.069 1.00 32.28 166 GLY A C 1
ATOM 1304 O O . GLY A 1 166 ? 19.761 26.407 -45.413 1.00 32.28 166 GLY A O 1
ATOM 1305 N N . LYS A 1 167 ? 21.323 26.052 -46.993 1.00 32.41 167 LYS A N 1
ATOM 1306 C CA . LYS A 1 167 ? 20.966 24.715 -47.504 1.00 32.41 167 LYS A CA 1
ATOM 1307 C C . LYS A 1 167 ? 20.824 23.628 -46.418 1.00 32.41 167 LYS A C 1
ATOM 1309 O O . LYS A 1 167 ? 21.762 23.378 -45.666 1.00 32.41 167 LYS A O 1
ATOM 1314 N N . LYS A 1 168 ? 19.712 22.877 -46.428 1.00 33.00 168 LYS A N 1
ATOM 1315 C CA . LYS A 1 168 ? 19.540 21.623 -45.663 1.00 33.00 168 LYS A CA 1
ATOM 1316 C C . LYS A 1 168 ? 20.211 20.454 -46.401 1.00 33.00 168 LYS A C 1
ATOM 1318 O O . LYS A 1 168 ? 19.796 20.108 -47.504 1.00 33.00 168 LYS A O 1
ATOM 1323 N N . ARG A 1 169 ? 21.225 19.828 -45.793 1.00 31.72 169 ARG A N 1
ATOM 1324 C CA . ARG A 1 169 ? 21.716 18.494 -46.188 1.00 31.72 169 ARG A CA 1
ATOM 1325 C C . ARG A 1 169 ? 20.875 17.433 -45.478 1.00 31.72 169 ARG A C 1
ATOM 1327 O O . ARG A 1 169 ? 20.767 17.453 -44.257 1.00 31.72 169 ARG A O 1
ATOM 1334 N N . LYS A 1 170 ? 20.285 16.530 -46.259 1.00 32.97 170 LYS A N 1
ATOM 1335 C CA . LYS A 1 170 ? 19.575 15.335 -45.799 1.00 32.97 170 LYS A CA 1
ATOM 1336 C C . LYS A 1 170 ? 20.624 14.244 -45.551 1.00 32.97 170 LYS A C 1
ATOM 1338 O O . LYS A 1 170 ? 21.335 13.875 -46.481 1.00 32.97 170 LYS A O 1
ATOM 1343 N N . LEU A 1 171 ? 20.777 13.805 -44.305 1.00 31.20 171 LEU A N 1
ATOM 1344 C CA . LEU A 1 171 ? 21.556 12.620 -43.938 1.00 31.20 171 LEU A CA 1
ATOM 1345 C C . LEU A 1 171 ? 20.547 11.540 -43.553 1.00 31.20 171 LEU A C 1
ATOM 1347 O O . LEU A 1 171 ? 19.948 11.606 -42.483 1.00 31.20 171 LEU A O 1
ATOM 1351 N N . ASP A 1 172 ? 20.326 10.599 -44.467 1.00 31.55 172 ASP A N 1
ATOM 1352 C CA . ASP A 1 172 ? 19.524 9.405 -44.223 1.00 31.55 172 ASP A CA 1
ATOM 1353 C C . ASP A 1 172 ? 20.393 8.399 -43.448 1.00 31.55 172 ASP A C 1
ATOM 1355 O O . ASP A 1 172 ? 21.378 7.881 -43.975 1.00 31.55 172 ASP A O 1
ATOM 1359 N N . PHE A 1 173 ? 20.041 8.132 -42.189 1.00 35.16 173 PHE A N 1
ATOM 1360 C CA . PHE A 1 173 ? 20.546 6.980 -41.441 1.00 35.16 173 PHE A CA 1
ATOM 1361 C C . PHE A 1 173 ? 19.445 5.912 -41.398 1.00 35.16 173 PHE A C 1
ATOM 1363 O O . PHE A 1 173 ? 18.335 6.221 -40.959 1.00 35.16 173 PHE A O 1
ATOM 1370 N N . PRO A 1 174 ? 19.707 4.664 -41.827 1.00 34.81 174 PRO A N 1
ATOM 1371 C CA . PRO A 1 174 ? 18.749 3.581 -41.663 1.00 34.81 174 PRO A CA 1
ATOM 1372 C C . PRO A 1 174 ? 18.627 3.234 -40.174 1.00 34.81 174 PRO A C 1
ATOM 1374 O O . PRO A 1 174 ? 19.599 2.837 -39.533 1.00 34.81 174 PRO A O 1
ATOM 1377 N N . SER A 1 175 ? 17.431 3.402 -39.611 1.00 39.16 175 SER A N 1
ATOM 1378 C CA . SER A 1 175 ? 17.115 2.940 -38.258 1.00 39.16 175 SER A CA 1
ATOM 1379 C C . SER A 1 175 ? 17.072 1.404 -38.233 1.00 39.16 175 SER A C 1
ATOM 1381 O O . SER A 1 175 ? 16.391 0.816 -39.077 1.00 39.16 175 SER A O 1
ATOM 1383 N N . PRO A 1 176 ? 17.763 0.726 -37.298 1.00 39.78 176 PRO A N 1
ATOM 1384 C CA . PRO A 1 176 ? 17.645 -0.719 -37.146 1.00 39.78 176 PRO A CA 1
ATOM 1385 C C . PRO A 1 176 ? 16.286 -1.098 -36.522 1.00 39.78 176 PRO A C 1
ATOM 1387 O O . PRO A 1 176 ? 15.733 -0.329 -35.729 1.00 39.78 176 PRO A O 1
ATOM 1390 N N . PRO A 1 177 ? 15.737 -2.284 -36.842 1.00 42.69 177 PRO A N 1
ATOM 1391 C CA . PRO A 1 177 ? 14.417 -2.721 -36.400 1.00 42.69 177 PRO A CA 1
ATOM 1392 C C . PRO A 1 177 ? 14.492 -3.268 -34.967 1.00 42.69 177 PRO A C 1
ATOM 1394 O O . PRO A 1 177 ? 14.448 -4.470 -34.757 1.00 42.69 177 PRO A O 1
ATOM 1397 N N . ILE A 1 178 ? 14.655 -2.400 -33.969 1.00 45.34 178 ILE A N 1
ATOM 1398 C CA . ILE A 1 178 ? 14.708 -2.810 -32.546 1.00 45.34 178 ILE A CA 1
ATOM 1399 C C . ILE A 1 178 ? 13.401 -2.447 -31.810 1.00 45.34 178 ILE A C 1
ATOM 1401 O O . ILE A 1 178 ? 13.097 -2.958 -30.738 1.00 45.34 178 ILE A O 1
ATOM 1405 N N . SER A 1 179 ? 12.558 -1.602 -32.408 1.00 49.09 179 SER A N 1
ATOM 1406 C CA . SER A 1 179 ? 11.415 -0.976 -31.729 1.00 49.09 179 SER A CA 1
ATOM 1407 C C . SER A 1 179 ? 10.173 -1.863 -31.558 1.00 49.09 179 SER A C 1
ATOM 1409 O O . SER A 1 179 ? 9.261 -1.469 -30.838 1.00 49.09 179 SER A O 1
ATOM 1411 N N . ILE A 1 180 ? 10.094 -3.024 -32.217 1.00 48.22 180 ILE A N 1
ATOM 1412 C CA . ILE A 1 180 ? 8.852 -3.821 -32.273 1.00 48.22 180 ILE A CA 1
ATOM 1413 C C . ILE A 1 180 ? 8.773 -4.853 -31.134 1.00 48.22 180 ILE A C 1
ATOM 1415 O O . ILE A 1 180 ? 7.684 -5.115 -30.628 1.00 48.22 180 ILE A O 1
ATOM 1419 N N . GLU A 1 181 ? 9.901 -5.389 -30.664 1.00 47.12 181 GLU A N 1
ATOM 1420 C CA . GLU A 1 181 ? 9.909 -6.473 -29.664 1.00 47.12 181 GLU A CA 1
ATOM 1421 C C . GLU A 1 181 ? 9.620 -5.970 -28.235 1.00 47.12 181 GLU A C 1
ATOM 1423 O O . GLU A 1 181 ? 8.908 -6.625 -27.475 1.00 47.12 181 GLU A O 1
ATOM 1428 N N . ILE A 1 182 ? 10.056 -4.753 -27.883 1.00 48.16 182 ILE A N 1
ATOM 1429 C CA . ILE A 1 182 ? 9.867 -4.179 -26.533 1.00 48.16 182 ILE A CA 1
ATOM 1430 C C . ILE A 1 182 ? 8.400 -3.773 -26.270 1.00 48.16 182 ILE A C 1
ATOM 1432 O O . ILE A 1 182 ? 7.929 -3.816 -25.131 1.00 48.16 182 ILE A O 1
ATOM 1436 N N . GLU A 1 183 ? 7.630 -3.410 -27.302 1.00 49.16 183 GLU A N 1
ATOM 1437 C CA . GLU A 1 183 ? 6.196 -3.110 -27.145 1.00 49.16 183 GLU A CA 1
ATOM 1438 C C . GLU A 1 183 ? 5.321 -4.369 -27.015 1.00 49.16 183 GLU A C 1
ATOM 1440 O O . GLU A 1 183 ? 4.212 -4.292 -26.475 1.00 49.16 183 GLU A O 1
ATOM 1445 N N . GLN A 1 184 ? 5.806 -5.530 -27.467 1.00 47.44 184 GLN A N 1
ATOM 1446 C CA . GLN A 1 184 ? 5.052 -6.786 -27.440 1.00 47.44 184 GLN A CA 1
ATOM 1447 C C . GLN A 1 184 ? 5.059 -7.463 -26.059 1.00 47.44 184 GLN A C 1
ATOM 1449 O O . GLN A 1 184 ? 4.057 -8.078 -25.686 1.00 47.44 184 GLN A O 1
ATOM 1454 N N . GLU A 1 185 ? 6.107 -7.284 -25.246 1.00 51.34 185 GLU A N 1
ATOM 1455 C CA . GLU A 1 185 ? 6.137 -7.808 -23.867 1.00 51.34 185 GLU A CA 1
ATOM 1456 C C . GLU A 1 185 ? 5.151 -7.090 -22.925 1.00 51.34 185 GLU A C 1
ATOM 1458 O O . GLU A 1 185 ? 4.609 -7.709 -22.007 1.00 51.34 185 GLU A O 1
ATOM 1463 N N . LYS A 1 186 ? 4.831 -5.811 -23.172 1.00 52.47 186 LYS A N 1
ATOM 1464 C CA . LYS A 1 186 ? 3.943 -4.999 -22.310 1.00 52.47 186 LYS A CA 1
ATOM 1465 C C . LYS A 1 186 ? 2.458 -5.403 -22.345 1.00 52.47 186 LYS A C 1
ATOM 1467 O O . LYS A 1 186 ? 1.655 -4.782 -21.653 1.00 52.47 186 LYS A O 1
ATOM 1472 N N . LYS A 1 187 ? 2.064 -6.407 -23.136 1.00 63.19 187 LYS A N 1
ATOM 1473 C CA . LYS A 1 187 ? 0.650 -6.798 -23.317 1.00 63.19 187 LYS A CA 1
ATOM 1474 C C . LYS A 1 187 ? 0.328 -8.246 -22.980 1.00 63.19 187 LYS A C 1
ATOM 1476 O O . LYS A 1 187 ? -0.834 -8.621 -23.106 1.00 63.19 187 LYS A O 1
ATOM 1481 N N . GLN A 1 188 ? 1.301 -9.058 -22.570 1.00 82.75 188 GLN A N 1
ATOM 1482 C CA . GLN A 1 188 ? 0.997 -10.450 -22.250 1.00 82.75 188 GLN A CA 1
ATOM 1483 C C . GLN A 1 188 ? 0.277 -10.523 -20.895 1.00 82.75 188 GLN A C 1
ATOM 1485 O O . GLN A 1 188 ? 0.880 -10.174 -19.870 1.00 82.75 188 GLN A O 1
ATOM 1490 N N . PRO A 1 189 ? -1.005 -10.936 -20.865 1.00 92.00 189 PRO A N 1
ATOM 1491 C CA . PRO A 1 189 ? -1.725 -11.102 -19.615 1.00 92.00 189 PRO A CA 1
ATOM 1492 C C . PRO A 1 189 ? -1.062 -12.211 -18.793 1.00 92.00 189 PRO A C 1
ATOM 1494 O O . PRO A 1 189 ? -0.487 -13.160 -19.333 1.00 92.00 189 PRO A O 1
ATOM 1497 N N . TRP A 1 190 ? -1.131 -12.084 -17.474 1.00 95.62 190 TRP A N 1
ATOM 1498 C CA . TRP A 1 190 ? -0.703 -13.136 -16.561 1.00 95.62 190 TRP A CA 1
ATOM 1499 C C . TRP A 1 190 ? -1.904 -13.703 -15.819 1.00 95.62 190 TRP A C 1
ATOM 1501 O O . TRP A 1 190 ? -2.303 -14.831 -16.095 1.00 95.62 190 TRP A O 1
ATOM 1511 N N . ILE A 1 191 ? -2.496 -12.918 -14.920 1.00 95.06 191 ILE A N 1
ATOM 1512 C CA . ILE A 1 191 ? -3.637 -13.325 -14.097 1.00 95.06 191 ILE A CA 1
ATOM 1513 C C . ILE A 1 191 ? -4.549 -12.130 -13.844 1.00 95.06 191 ILE A C 1
ATOM 1515 O O . ILE A 1 191 ? -4.084 -11.047 -13.501 1.00 95.06 191 ILE A O 1
ATOM 1519 N N . GLY A 1 192 ? -5.859 -12.317 -14.018 1.00 91.88 192 GLY A N 1
ATOM 1520 C CA . GLY A 1 192 ? -6.843 -11.251 -13.834 1.00 91.88 192 GLY A CA 1
ATOM 1521 C C . GLY A 1 192 ? -6.489 -9.978 -14.612 1.00 91.88 192 GLY A C 1
ATOM 1522 O O . GLY A 1 192 ? -6.442 -9.994 -15.839 1.00 91.88 192 GLY A O 1
ATOM 1523 N N . THR A 1 193 ? -6.251 -8.878 -13.893 1.00 91.38 193 THR A N 1
ATOM 1524 C CA . THR A 1 193 ? -5.836 -7.585 -14.469 1.00 91.38 193 THR A CA 1
ATOM 1525 C C . THR A 1 193 ? -4.317 -7.402 -14.548 1.00 91.38 193 THR A C 1
ATOM 1527 O O . THR A 1 193 ? -3.869 -6.386 -15.069 1.00 91.38 193 THR A O 1
ATOM 1530 N N . LEU A 1 194 ? -3.530 -8.343 -14.018 1.00 94.19 194 LEU A N 1
ATOM 1531 C CA . LEU A 1 194 ? -2.069 -8.286 -13.993 1.00 94.19 194 LEU A CA 1
ATOM 1532 C C . LEU A 1 194 ? -1.453 -8.914 -15.248 1.00 94.19 194 LEU A C 1
ATOM 1534 O O . LEU A 1 194 ? -1.985 -9.851 -15.853 1.00 94.19 194 LEU A O 1
ATOM 1538 N N . THR A 1 195 ? -0.278 -8.416 -15.606 1.00 95.81 195 THR A N 1
ATOM 1539 C CA . THR A 1 195 ? 0.507 -8.804 -16.783 1.00 95.81 195 THR A CA 1
ATOM 1540 C C . THR A 1 195 ? 1.779 -9.561 -16.394 1.00 95.81 195 THR A C 1
ATOM 1542 O O . THR A 1 195 ? 2.154 -9.638 -15.222 1.00 95.81 195 THR A O 1
ATOM 1545 N N . GLN A 1 196 ? 2.501 -10.096 -17.382 1.00 93.81 196 GLN A N 1
ATOM 1546 C CA . GLN A 1 196 ? 3.819 -10.703 -17.145 1.00 93.81 196 GLN A CA 1
ATOM 1547 C C . GLN A 1 196 ? 4.845 -9.704 -16.580 1.00 93.81 196 GLN A C 1
ATOM 1549 O O . GLN A 1 196 ? 5.753 -10.097 -15.845 1.00 93.81 196 GLN A O 1
ATOM 1554 N N . VAL A 1 197 ? 4.680 -8.405 -16.854 1.00 93.69 197 VAL A N 1
ATOM 1555 C CA . VAL A 1 197 ? 5.513 -7.345 -16.265 1.00 93.69 197 VAL A CA 1
ATOM 1556 C C . VAL A 1 197 ? 5.304 -7.265 -14.754 1.00 93.69 197 VAL A C 1
ATOM 1558 O O . VAL A 1 197 ? 6.269 -7.078 -14.013 1.00 93.69 197 VAL A O 1
ATOM 1561 N N . ASP A 1 198 ? 4.076 -7.459 -14.275 1.00 95.44 198 ASP A N 1
ATOM 1562 C CA . ASP A 1 198 ? 3.770 -7.471 -12.843 1.00 95.44 198 ASP A CA 1
ATOM 1563 C C . ASP A 1 198 ? 4.386 -8.694 -12.161 1.00 95.44 198 ASP A C 1
ATOM 1565 O O . ASP A 1 198 ? 5.044 -8.552 -11.128 1.00 95.44 198 ASP A O 1
ATOM 1569 N N . LYS A 1 199 ? 4.284 -9.879 -12.784 1.00 96.62 199 LYS A N 1
ATOM 1570 C CA . LYS A 1 199 ? 4.964 -11.097 -12.305 1.00 96.62 199 LYS A CA 1
ATOM 1571 C C . LYS A 1 199 ? 6.462 -10.860 -12.150 1.00 96.62 199 LYS A C 1
ATOM 1573 O O . LYS A 1 199 ? 7.029 -11.085 -11.082 1.00 96.62 199 LYS A O 1
ATOM 1578 N N . LYS A 1 200 ? 7.088 -10.333 -13.204 1.00 94.81 200 LYS A N 1
ATOM 1579 C CA . LYS A 1 200 ? 8.515 -10.011 -13.225 1.00 94.81 200 LYS A CA 1
ATOM 1580 C C . LYS A 1 200 ? 8.872 -8.932 -12.201 1.00 94.81 200 LYS A C 1
ATOM 1582 O O . LYS A 1 200 ? 9.920 -9.016 -11.581 1.00 94.81 200 LYS A O 1
ATOM 1587 N N . THR A 1 201 ? 8.003 -7.954 -11.955 1.00 93.62 201 THR A N 1
ATOM 1588 C CA . THR A 1 201 ? 8.201 -6.936 -10.905 1.00 93.62 201 THR A CA 1
ATOM 1589 C C . THR A 1 201 ? 8.284 -7.571 -9.515 1.00 93.62 201 THR A C 1
ATOM 1591 O O . THR A 1 201 ? 9.130 -7.179 -8.706 1.00 93.62 201 THR A O 1
ATOM 1594 N N . ILE A 1 202 ? 7.455 -8.582 -9.243 1.00 96.19 202 ILE A N 1
ATOM 1595 C CA . ILE A 1 202 ? 7.513 -9.330 -7.983 1.00 96.19 202 ILE A CA 1
ATOM 1596 C C . ILE A 1 202 ? 8.809 -10.150 -7.914 1.00 96.19 202 ILE A C 1
ATOM 1598 O O . ILE A 1 202 ? 9.518 -10.054 -6.912 1.00 96.19 202 ILE A O 1
ATOM 1602 N N . SER A 1 203 ? 9.148 -10.900 -8.966 1.00 93.12 203 SER A N 1
ATOM 1603 C CA . SER A 1 203 ? 10.321 -11.790 -8.992 1.00 93.12 203 SER A CA 1
ATOM 1604 C C . SER A 1 203 ? 11.671 -11.057 -9.017 1.00 93.12 203 SER A C 1
ATOM 1606 O O . SER A 1 203 ? 12.600 -11.478 -8.336 1.00 93.12 203 SER A O 1
ATOM 1608 N N . ASP A 1 204 ? 11.780 -9.928 -9.722 1.00 91.31 204 ASP A N 1
ATOM 1609 C CA . ASP A 1 204 ? 13.020 -9.144 -9.888 1.00 91.31 204 ASP A CA 1
ATOM 1610 C C . ASP A 1 204 ? 13.373 -8.288 -8.658 1.00 91.31 204 ASP A C 1
ATOM 1612 O O . ASP A 1 204 ? 14.213 -7.392 -8.743 1.00 91.31 204 ASP A O 1
ATOM 1616 N N . SER A 1 205 ? 12.708 -8.493 -7.519 1.00 88.88 205 SER A N 1
ATOM 1617 C CA . SER A 1 205 ? 12.905 -7.667 -6.325 1.00 88.88 205 SER A CA 1
ATOM 1618 C C . SER A 1 205 ? 12.713 -6.165 -6.599 1.00 88.88 205 SER A C 1
ATOM 1620 O O . SER A 1 205 ? 13.565 -5.337 -6.288 1.00 88.88 205 SER A O 1
ATOM 1622 N N . LYS A 1 206 ? 11.585 -5.789 -7.215 1.00 89.62 206 LYS A N 1
ATOM 1623 C CA . LYS A 1 206 ? 11.195 -4.380 -7.419 1.00 89.62 206 LYS A CA 1
ATOM 1624 C C . LYS A 1 206 ? 10.085 -3.968 -6.452 1.00 89.62 206 LYS A C 1
ATOM 1626 O O . LYS A 1 206 ? 9.415 -4.821 -5.858 1.00 89.62 206 LYS A O 1
ATOM 1631 N N . CYS A 1 207 ? 9.889 -2.657 -6.291 1.00 91.81 207 CYS A N 1
ATOM 1632 C CA . CYS A 1 207 ? 8.753 -2.113 -5.547 1.00 91.81 207 CYS A CA 1
ATOM 1633 C C . CYS A 1 207 ? 7.437 -2.597 -6.163 1.00 91.81 207 CYS A C 1
ATOM 1635 O O . CYS A 1 207 ? 7.270 -2.545 -7.383 1.00 91.81 207 CYS A O 1
ATOM 1637 N N . LEU A 1 208 ? 6.498 -3.029 -5.321 1.00 95.94 208 LEU A N 1
ATOM 1638 C CA . LEU A 1 208 ? 5.172 -3.416 -5.796 1.00 95.94 208 LEU A CA 1
ATOM 1639 C C . LEU A 1 208 ? 4.384 -2.187 -6.264 1.00 95.94 208 LEU A C 1
ATOM 1641 O O . LEU A 1 208 ? 4.429 -1.124 -5.636 1.00 95.94 208 LEU A O 1
ATOM 1645 N N . THR A 1 209 ? 3.657 -2.359 -7.366 1.00 94.44 209 THR A N 1
ATOM 1646 C CA . THR A 1 209 ? 2.773 -1.350 -7.956 1.00 94.44 209 THR A CA 1
ATOM 1647 C C . THR A 1 209 ? 1.403 -1.360 -7.279 1.00 94.44 209 THR A C 1
ATOM 1649 O O . THR A 1 209 ? 1.011 -2.343 -6.642 1.00 94.44 209 THR A O 1
ATOM 1652 N N . SER A 1 210 ? 0.638 -0.278 -7.457 1.00 93.94 210 SER A N 1
ATOM 1653 C CA . SER A 1 210 ? -0.758 -0.217 -7.008 1.00 93.94 210 SER A CA 1
ATOM 1654 C C . SER A 1 210 ? -1.608 -1.333 -7.612 1.00 93.94 210 SER A C 1
ATOM 1656 O O . SER A 1 210 ? -2.493 -1.833 -6.931 1.00 93.94 210 SER A O 1
ATOM 1658 N N . ASP A 1 211 ? -1.338 -1.757 -8.850 1.00 95.81 211 ASP A N 1
ATOM 1659 C CA . ASP A 1 211 ? -2.097 -2.828 -9.503 1.00 95.81 211 ASP A CA 1
ATOM 1660 C C . ASP A 1 211 ? -1.928 -4.159 -8.765 1.00 95.81 211 ASP A C 1
ATOM 1662 O O . ASP A 1 211 ? -2.919 -4.805 -8.429 1.00 95.81 211 ASP A O 1
ATOM 1666 N N . ILE A 1 212 ? -0.690 -4.523 -8.410 1.00 98.19 212 ILE A N 1
ATOM 1667 C CA . ILE A 1 212 ? -0.393 -5.734 -7.629 1.00 98.19 212 ILE A CA 1
ATOM 1668 C C . ILE A 1 212 ? -1.047 -5.657 -6.242 1.00 98.19 212 ILE A C 1
ATOM 1670 O O . ILE A 1 212 ? -1.704 -6.606 -5.809 1.00 98.19 212 ILE A O 1
ATOM 1674 N N . VAL A 1 213 ? -0.897 -4.524 -5.545 1.00 98.56 213 VAL A N 1
ATOM 1675 C CA . VAL A 1 213 ? -1.456 -4.329 -4.196 1.00 98.56 213 VAL A CA 1
ATOM 1676 C C . VAL A 1 213 ? -2.986 -4.372 -4.218 1.00 98.56 213 VAL A C 1
ATOM 1678 O O . VAL A 1 213 ? -3.593 -5.062 -3.401 1.00 98.56 213 VAL A O 1
ATOM 1681 N N . ASN A 1 214 ? -3.629 -3.688 -5.165 1.00 98.19 214 ASN A N 1
ATOM 1682 C CA . ASN A 1 214 ? -5.085 -3.687 -5.305 1.00 98.19 214 ASN A CA 1
ATOM 1683 C C . ASN A 1 214 ? -5.625 -5.055 -5.715 1.00 98.19 214 ASN A C 1
ATOM 1685 O O . ASN A 1 214 ? -6.673 -5.468 -5.218 1.00 98.19 214 ASN A O 1
ATOM 1689 N N . TYR A 1 215 ? -4.909 -5.783 -6.571 1.00 98.38 215 TYR A N 1
ATOM 1690 C CA . TYR A 1 215 ? -5.289 -7.143 -6.925 1.00 98.38 215 TYR A CA 1
ATOM 1691 C C . TYR A 1 215 ? -5.228 -8.075 -5.703 1.00 98.38 215 TYR A C 1
ATOM 1693 O O . TYR A 1 215 ? -6.169 -8.834 -5.466 1.00 98.38 215 TYR A O 1
ATOM 1701 N N . ALA A 1 216 ? -4.195 -7.947 -4.861 1.00 98.69 216 ALA A N 1
ATOM 1702 C CA . ALA A 1 216 ? -4.109 -8.668 -3.591 1.00 98.69 216 ALA A CA 1
ATOM 1703 C C . ALA A 1 216 ? -5.256 -8.301 -2.628 1.00 98.69 216 ALA A C 1
ATOM 1705 O O . ALA A 1 216 ? -5.906 -9.193 -2.082 1.00 98.69 216 ALA A O 1
ATOM 1706 N N . GLN A 1 217 ? -5.562 -7.008 -2.464 1.00 98.50 217 GLN A N 1
ATOM 1707 C CA . GLN A 1 217 ? -6.701 -6.557 -1.652 1.00 98.50 217 GLN A CA 1
ATOM 1708 C C . GLN A 1 217 ? -8.039 -7.114 -2.164 1.00 98.50 217 GLN A C 1
ATOM 1710 O O . GLN A 1 217 ? -8.884 -7.504 -1.364 1.00 98.50 217 GLN A O 1
ATOM 1715 N N . ASN A 1 218 ? -8.222 -7.211 -3.483 1.00 98.44 218 ASN A N 1
ATOM 1716 C CA . ASN A 1 218 ? -9.422 -7.786 -4.096 1.00 98.44 218 ASN A CA 1
ATOM 1717 C C . ASN A 1 218 ? -9.552 -9.302 -3.871 1.00 98.44 218 ASN A C 1
ATOM 1719 O O . ASN A 1 218 ? -10.667 -9.808 -3.771 1.00 98.44 218 ASN A O 1
ATOM 1723 N N . ILE A 1 219 ? -8.443 -10.044 -3.791 1.00 98.62 219 ILE A N 1
ATOM 1724 C CA . ILE A 1 219 ? -8.489 -11.448 -3.356 1.00 98.62 219 ILE A CA 1
ATOM 1725 C C . ILE A 1 219 ? -8.924 -11.512 -1.891 1.00 98.62 219 ILE A C 1
ATOM 1727 O O . ILE A 1 219 ? -9.849 -12.251 -1.559 1.00 98.62 219 ILE A O 1
ATOM 1731 N N . LEU A 1 220 ? -8.305 -10.706 -1.023 1.00 98.50 220 LEU A N 1
ATOM 1732 C CA . LEU A 1 220 ? -8.603 -10.711 0.410 1.00 98.50 220 LEU A CA 1
ATOM 1733 C C . LEU A 1 220 ? -10.048 -10.320 0.719 1.00 98.50 220 LEU A C 1
ATOM 1735 O O . LEU A 1 220 ? -10.677 -10.970 1.548 1.00 98.50 220 LEU A O 1
ATOM 1739 N N . SER A 1 221 ? -10.608 -9.328 0.025 1.00 97.88 221 SER A N 1
ATOM 1740 C CA . SER A 1 221 ? -12.006 -8.927 0.220 1.00 97.88 221 SER A CA 1
ATOM 1741 C C . SER A 1 221 ? -12.996 -10.033 -0.154 1.00 97.88 221 SER A C 1
ATOM 1743 O O . SER A 1 221 ? -14.033 -10.176 0.491 1.00 97.88 221 SER A O 1
ATOM 1745 N N . LYS A 1 222 ? -12.669 -10.855 -1.160 1.00 98.19 222 LYS A N 1
ATOM 1746 C CA . LYS A 1 222 ? -13.474 -12.021 -1.555 1.00 98.19 222 LYS A CA 1
ATOM 1747 C C . LYS A 1 222 ? -13.302 -13.192 -0.594 1.00 98.19 222 LYS A C 1
ATOM 1749 O O . LYS A 1 222 ? -14.281 -13.859 -0.276 1.00 98.19 222 LYS A O 1
ATOM 1754 N N . GLN A 1 223 ? -12.074 -13.440 -0.146 1.00 98.19 223 GLN A N 1
ATOM 1755 C CA . GLN A 1 223 ? -11.749 -14.548 0.751 1.00 98.19 223 GLN A CA 1
ATOM 1756 C C . GLN A 1 223 ? -12.251 -14.297 2.185 1.00 98.19 223 GLN A C 1
ATOM 1758 O O . GLN A 1 223 ? -12.635 -15.238 2.877 1.00 98.19 223 GLN A O 1
ATOM 1763 N N . PHE A 1 224 ? -12.309 -13.033 2.616 1.00 97.06 224 PHE A N 1
ATOM 1764 C CA . PHE A 1 224 ? -12.732 -12.619 3.956 1.00 97.06 224 PHE A CA 1
ATOM 1765 C C . PHE A 1 224 ? -13.871 -11.583 3.900 1.00 97.06 224 PHE A C 1
ATOM 1767 O O . PHE A 1 224 ? -13.684 -10.438 4.313 1.00 97.06 224 PHE A O 1
ATOM 1774 N N . PRO A 1 225 ? -15.087 -11.965 3.461 1.00 96.12 225 PRO A N 1
ATOM 1775 C CA . PRO A 1 225 ? -16.185 -11.023 3.201 1.00 96.12 225 PRO A CA 1
ATOM 1776 C C . PRO A 1 225 ? -16.727 -10.305 4.449 1.00 96.12 225 PRO A C 1
ATOM 1778 O O . PRO A 1 225 ? -17.462 -9.328 4.330 1.00 96.12 225 PRO A O 1
ATOM 1781 N N . LEU A 1 226 ? -16.388 -10.779 5.653 1.00 95.19 226 LEU A N 1
ATOM 1782 C CA . LEU A 1 226 ? -16.759 -10.136 6.920 1.00 95.19 226 LEU A CA 1
ATOM 1783 C C . LEU A 1 226 ? -15.762 -9.054 7.367 1.00 95.19 226 LEU A C 1
ATOM 1785 O O . LEU A 1 226 ? -16.044 -8.334 8.325 1.00 95.19 226 LEU A O 1
ATOM 1789 N N . ILE A 1 227 ? -14.605 -8.944 6.708 1.00 95.75 227 ILE A N 1
ATOM 1790 C CA . ILE A 1 227 ? -13.594 -7.921 6.979 1.00 95.75 227 ILE A CA 1
ATOM 1791 C C . ILE A 1 227 ? -13.790 -6.785 5.974 1.00 95.75 227 ILE A C 1
ATOM 1793 O O . ILE A 1 227 ? -13.660 -6.980 4.767 1.00 95.75 227 ILE A O 1
ATOM 1797 N N . GLN A 1 228 ? -14.106 -5.589 6.471 1.00 96.00 228 GLN A N 1
ATOM 1798 C CA . GLN A 1 228 ? -14.271 -4.404 5.628 1.00 96.00 228 GLN A CA 1
ATOM 1799 C C . GLN A 1 228 ? -12.921 -3.767 5.260 1.00 96.00 228 GLN A C 1
ATOM 1801 O O . GLN A 1 228 ? -11.859 -4.178 5.730 1.00 96.00 228 GLN A O 1
ATOM 1806 N N . GLY A 1 229 ? -12.963 -2.714 4.442 1.00 95.94 229 GLY A N 1
ATOM 1807 C CA . GLY A 1 229 ? -11.770 -2.038 3.936 1.00 95.94 229 GLY A CA 1
ATOM 1808 C C . GLY A 1 229 ? -11.442 -2.496 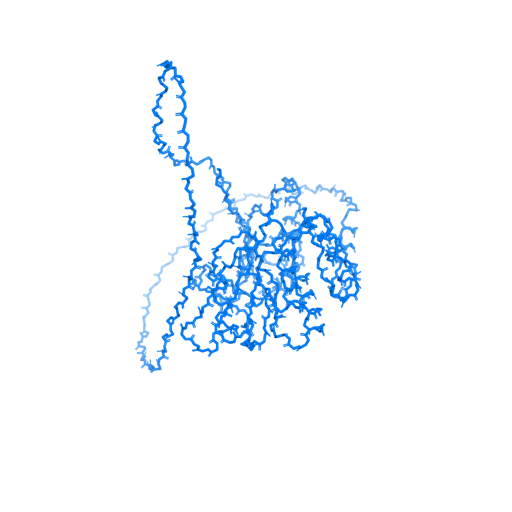2.522 1.00 95.94 229 GLY A C 1
ATOM 1809 O O . GLY A 1 229 ? -12.332 -2.499 1.673 1.00 95.94 229 GLY A O 1
ATOM 1810 N N . PHE A 1 230 ? -10.177 -2.833 2.268 1.00 97.56 230 PHE A N 1
ATOM 1811 C CA . PHE A 1 230 ? -9.671 -3.278 0.960 1.00 97.56 230 PHE A CA 1
ATOM 1812 C C . PHE A 1 230 ? -10.033 -2.364 -0.222 1.00 97.56 230 PHE A C 1
ATOM 1814 O O . PHE A 1 230 ? -10.203 -2.810 -1.357 1.00 97.56 230 PHE A O 1
ATOM 1821 N N . GLN A 1 231 ? -10.158 -1.068 0.040 1.00 97.62 231 GLN A N 1
ATOM 1822 C CA . GLN A 1 231 ? -10.483 -0.065 -0.963 1.00 97.62 231 GLN A CA 1
ATOM 1823 C C . GLN A 1 231 ? -9.286 0.199 -1.877 1.00 97.62 231 GLN A C 1
ATOM 1825 O O . GLN A 1 231 ? -8.132 -0.040 -1.506 1.00 97.62 231 GLN A O 1
ATOM 1830 N N . ASN A 1 232 ? -9.562 0.726 -3.069 1.00 95.56 232 ASN A N 1
ATOM 1831 C CA . ASN A 1 232 ? -8.535 1.001 -4.065 1.00 95.56 232 ASN A CA 1
ATOM 1832 C C . ASN A 1 232 ? -7.522 2.035 -3.543 1.00 95.56 232 ASN A C 1
ATOM 1834 O O . ASN A 1 232 ? -7.878 3.148 -3.156 1.00 95.56 232 ASN A O 1
ATOM 1838 N N . THR A 1 233 ? -6.241 1.681 -3.567 1.00 94.75 233 THR A N 1
ATOM 1839 C CA . THR A 1 233 ? -5.155 2.534 -3.069 1.00 94.75 233 THR A CA 1
ATOM 1840 C C . THR A 1 233 ? -4.948 3.802 -3.893 1.00 94.75 233 THR A C 1
ATOM 1842 O O . THR A 1 233 ? -4.330 4.744 -3.402 1.00 94.75 233 THR A O 1
ATOM 1845 N N . CYS A 1 234 ? -5.463 3.863 -5.124 1.00 90.62 234 CYS A N 1
ATOM 1846 C CA . CYS A 1 234 ? -5.392 5.046 -5.984 1.00 90.62 234 CYS A CA 1
ATOM 1847 C C . CYS A 1 234 ? -6.257 6.213 -5.477 1.00 90.62 234 CYS A C 1
ATOM 1849 O O . CYS A 1 234 ? -6.104 7.328 -5.960 1.00 90.62 234 CYS A O 1
ATOM 1851 N N . TYR A 1 235 ? -7.115 5.990 -4.475 1.00 91.94 235 TYR A N 1
ATOM 1852 C CA . TYR A 1 235 ? -7.854 7.053 -3.779 1.00 91.94 235 TYR A CA 1
ATOM 1853 C C . TYR A 1 235 ? -6.970 7.856 -2.809 1.00 91.94 235 TYR A C 1
ATOM 1855 O O . TYR A 1 235 ? -7.419 8.845 -2.219 1.00 91.94 235 TYR A O 1
ATOM 1863 N N . ALA A 1 236 ? -5.716 7.429 -2.607 1.00 90.00 236 ALA A N 1
ATOM 1864 C CA . ALA A 1 236 ? -4.760 8.113 -1.749 1.00 90.00 236 ALA A CA 1
ATOM 1865 C C . ALA A 1 236 ? -4.573 9.577 -2.189 1.00 90.00 236 ALA A C 1
ATOM 1867 O O . ALA A 1 236 ? -4.278 9.842 -3.355 1.00 90.00 236 ALA A O 1
ATOM 1868 N N . PRO A 1 237 ? -4.699 10.543 -1.264 1.00 89.12 237 PRO A N 1
ATOM 1869 C CA . PRO A 1 237 ? -4.551 11.942 -1.603 1.00 89.12 237 PRO A CA 1
ATOM 1870 C C . PRO A 1 237 ? -3.091 12.274 -1.923 1.00 89.12 237 PRO A C 1
ATOM 1872 O O . PRO A 1 237 ? -2.161 11.812 -1.247 1.00 89.12 237 PRO A O 1
ATOM 1875 N N . VAL A 1 238 ? -2.908 13.145 -2.912 1.00 84.00 238 VAL A N 1
ATOM 1876 C CA . VAL A 1 238 ? -1.617 13.649 -3.390 1.00 84.00 238 VAL A CA 1
ATOM 1877 C C . VAL A 1 238 ? -1.532 15.149 -3.127 1.00 84.00 238 VAL A C 1
ATOM 1879 O O . VAL A 1 238 ? -2.483 15.895 -3.362 1.00 84.00 238 VAL A O 1
ATOM 1882 N N . PHE A 1 239 ? -0.390 15.617 -2.622 1.00 82.94 239 PHE A N 1
ATOM 1883 C CA . PHE A 1 239 ? -0.196 17.038 -2.356 1.00 82.94 239 PHE A CA 1
ATOM 1884 C C . PHE A 1 239 ? 0.041 17.815 -3.657 1.00 82.94 239 PHE A C 1
ATOM 1886 O O . PHE A 1 239 ? 1.026 17.591 -4.363 1.00 82.94 239 PHE A O 1
ATOM 1893 N N . CYS A 1 240 ? -0.840 18.768 -3.961 1.00 82.31 240 CYS A N 1
ATOM 1894 C CA . CYS A 1 240 ? -0.677 19.684 -5.081 1.00 82.31 240 CYS A CA 1
ATOM 1895 C C . CYS A 1 240 ? 0.110 20.921 -4.637 1.00 82.31 240 CYS A C 1
ATOM 1897 O O . CYS A 1 240 ? -0.413 21.793 -3.943 1.00 82.31 240 CYS A O 1
ATOM 1899 N N . ASN A 1 241 ? 1.362 21.035 -5.089 1.00 77.06 241 ASN A N 1
ATOM 1900 C CA . ASN A 1 241 ? 2.231 22.170 -4.756 1.00 77.06 241 ASN A CA 1
ATOM 1901 C C . ASN A 1 241 ? 1.692 23.525 -5.235 1.00 77.06 241 ASN A C 1
ATOM 1903 O O . ASN A 1 241 ? 1.937 24.532 -4.574 1.00 77.06 241 ASN A O 1
ATOM 1907 N N . GLN A 1 242 ? 0.979 23.545 -6.365 1.00 74.06 242 GLN A N 1
ATOM 1908 C CA . GLN A 1 242 ? 0.418 24.764 -6.952 1.00 74.06 242 GLN A CA 1
ATOM 1909 C C . GLN A 1 242 ? -0.750 25.287 -6.118 1.00 74.06 242 GLN A C 1
ATOM 1911 O O . GLN A 1 242 ? -0.777 26.451 -5.739 1.00 74.06 242 GLN A O 1
ATOM 1916 N N . GLN A 1 243 ? -1.688 24.400 -5.785 1.00 79.62 243 GLN A N 1
ATOM 1917 C CA . GLN A 1 243 ? -2.896 24.754 -5.041 1.00 79.62 243 GLN A CA 1
ATOM 1918 C C . GLN A 1 243 ? -2.682 24.711 -3.519 1.00 79.62 243 GLN A C 1
ATOM 1920 O O . GLN A 1 243 ? -3.609 24.986 -2.765 1.00 79.62 243 GLN A O 1
ATOM 1925 N N . LYS A 1 244 ? -1.476 24.325 -3.069 1.00 82.94 244 LYS A N 1
ATOM 1926 C CA . LYS A 1 244 ? -1.090 24.147 -1.659 1.00 82.94 244 LYS A CA 1
ATOM 1927 C C . LYS A 1 244 ? -2.098 23.311 -0.859 1.00 82.94 244 LYS A C 1
ATOM 1929 O O . LYS A 1 244 ? -2.278 23.527 0.336 1.00 82.94 244 LYS A O 1
ATOM 1934 N N . LYS A 1 245 ? -2.733 22.332 -1.511 1.00 86.50 245 LYS A N 1
ATOM 1935 C CA . LYS A 1 245 ? -3.748 21.460 -0.909 1.00 86.50 245 LYS A CA 1
ATOM 1936 C C . LYS A 1 245 ? -3.578 20.009 -1.326 1.00 86.50 245 LYS A C 1
ATOM 1938 O O . LYS A 1 245 ? -3.018 19.705 -2.378 1.00 86.50 245 LYS A O 1
ATOM 1943 N N . TRP A 1 246 ? -4.096 19.119 -0.491 1.00 84.69 246 TRP A N 1
ATOM 1944 C CA . TRP A 1 246 ? -4.221 17.703 -0.806 1.00 84.69 246 TRP A CA 1
ATOM 1945 C C . TRP A 1 246 ? -5.396 17.495 -1.761 1.00 84.69 246 TRP A C 1
ATOM 1947 O O . TRP A 1 246 ? -6.504 17.956 -1.495 1.00 84.69 246 TRP A O 1
ATOM 1957 N N . LEU A 1 247 ? -5.133 16.833 -2.882 1.00 80.62 247 LEU A N 1
ATOM 1958 C CA . LEU A 1 247 ? -6.122 16.477 -3.890 1.00 80.62 247 LEU A CA 1
ATOM 1959 C C . LEU A 1 247 ? -6.371 14.974 -3.848 1.00 80.62 247 LEU A C 1
ATOM 1961 O O . LEU A 1 247 ? -5.431 14.199 -3.689 1.00 80.62 247 LEU A O 1
ATOM 1965 N N . SER A 1 248 ? -7.620 14.571 -4.038 1.00 79.56 248 SER A N 1
ATOM 1966 C CA . SER A 1 248 ? -7.967 13.199 -4.385 1.00 79.56 248 SER A CA 1
ATOM 1967 C C . SER A 1 248 ? -9.102 13.219 -5.402 1.00 79.56 248 SER A C 1
ATOM 1969 O O . SER A 1 248 ? -10.032 14.013 -5.263 1.00 79.56 248 SER A O 1
ATOM 1971 N N . GLU A 1 249 ? -9.011 12.371 -6.426 1.00 73.75 249 GLU A N 1
ATOM 1972 C CA . GLU A 1 249 ? -10.081 12.199 -7.416 1.00 73.75 249 GLU A CA 1
ATOM 1973 C C . GLU A 1 249 ? -11.297 11.486 -6.807 1.00 73.75 249 GLU A C 1
ATOM 1975 O O . GLU A 1 249 ? -12.421 11.648 -7.274 1.00 73.75 249 GLU A O 1
ATOM 1980 N N . THR A 1 250 ? -11.091 10.679 -5.763 1.00 85.12 250 THR A N 1
ATOM 1981 C CA . THR A 1 250 ? -12.138 9.895 -5.097 1.00 85.12 250 THR A CA 1
ATOM 1982 C C . THR A 1 250 ? -11.778 9.699 -3.629 1.00 85.12 250 THR A C 1
ATOM 1984 O O . THR A 1 250 ? -10.648 9.358 -3.297 1.00 85.12 250 THR A O 1
ATOM 1987 N N . SER A 1 251 ? -12.732 9.907 -2.724 1.00 87.75 251 SER A N 1
ATOM 1988 C CA . SER A 1 251 ? -12.516 9.681 -1.293 1.00 87.75 251 SER A CA 1
ATOM 1989 C C . SER A 1 251 ? -12.685 8.215 -0.920 1.00 87.75 251 SER A C 1
ATOM 1991 O O . SER A 1 251 ? -13.574 7.538 -1.438 1.00 87.75 251 SER A O 1
ATOM 1993 N N . PHE A 1 252 ? -11.922 7.767 0.074 1.00 94.81 252 PHE A N 1
ATOM 1994 C CA . PHE A 1 252 ? -12.235 6.516 0.748 1.00 94.81 252 PHE A CA 1
ATOM 1995 C C . PHE A 1 252 ? -13.606 6.600 1.430 1.00 94.81 252 PHE A C 1
ATOM 1997 O O . PHE A 1 252 ? -13.977 7.632 1.996 1.00 94.81 252 PHE A O 1
ATOM 2004 N N . THR A 1 253 ? -14.346 5.500 1.407 1.00 94.88 253 THR A N 1
ATOM 2005 C CA . THR A 1 253 ? -15.611 5.358 2.123 1.00 94.88 253 THR A CA 1
ATOM 2006 C C . THR A 1 253 ? -15.355 4.942 3.574 1.00 94.88 253 THR A C 1
ATOM 2008 O O . THR A 1 253 ? -14.482 4.101 3.809 1.00 94.88 253 THR A O 1
ATOM 2011 N N . PRO A 1 254 ? -16.112 5.462 4.555 1.00 95.44 254 PRO A N 1
ATOM 2012 C CA . PRO A 1 254 ? -16.046 4.977 5.931 1.00 95.44 254 PRO A CA 1
ATOM 2013 C C . PRO A 1 254 ? -16.347 3.473 6.035 1.00 95.44 254 PRO A C 1
ATOM 2015 O O . PRO A 1 254 ? -17.229 2.973 5.337 1.00 95.44 254 PRO A O 1
ATOM 2018 N N . THR A 1 255 ? -15.649 2.756 6.920 1.00 93.12 255 THR A N 1
ATOM 2019 C CA . THR A 1 255 ? -15.806 1.298 7.110 1.00 93.12 255 THR A CA 1
ATOM 2020 C C . THR A 1 255 ? -15.938 0.918 8.577 1.00 93.12 255 THR A C 1
ATOM 2022 O O . THR A 1 255 ? -15.208 1.444 9.418 1.00 93.12 255 THR A O 1
ATOM 2025 N N . GLN A 1 256 ? -16.774 -0.072 8.883 1.00 92.12 256 GLN A N 1
ATOM 2026 C CA . GLN A 1 256 ? -16.913 -0.618 10.235 1.00 92.12 256 GLN A CA 1
ATOM 2027 C C . GLN A 1 256 ? -15.878 -1.704 10.530 1.00 92.12 256 GLN A C 1
ATOM 2029 O O . GLN A 1 256 ? -15.376 -2.370 9.631 1.00 92.12 256 GLN A O 1
ATOM 2034 N N . ALA A 1 257 ? -15.587 -1.905 11.814 1.00 93.12 257 ALA A N 1
ATOM 2035 C CA . ALA A 1 257 ? -14.741 -3.004 12.260 1.00 93.12 257 ALA A CA 1
ATOM 2036 C C . ALA A 1 257 ? -15.464 -4.372 12.144 1.00 93.12 257 ALA A C 1
ATOM 2038 O O . ALA A 1 257 ? -16.680 -4.418 12.344 1.00 93.12 257 ALA A O 1
ATOM 2039 N N . PRO A 1 258 ? -14.739 -5.485 11.907 1.00 94.62 258 PRO A N 1
ATOM 2040 C CA . PRO A 1 258 ? -13.301 -5.544 11.652 1.00 94.62 258 PRO A CA 1
ATOM 2041 C C . PRO A 1 258 ? -12.962 -5.035 10.248 1.00 94.62 258 PRO A C 1
ATOM 2043 O O . PRO A 1 258 ? -13.678 -5.316 9.291 1.00 94.62 258 PRO A O 1
ATOM 2046 N N . ALA A 1 259 ? -11.862 -4.296 10.123 1.00 96.12 259 ALA A N 1
ATOM 2047 C CA . ALA A 1 259 ? -11.434 -3.760 8.836 1.00 96.12 259 ALA A CA 1
ATOM 2048 C C . ALA A 1 259 ? -9.916 -3.755 8.682 1.00 96.12 259 ALA A C 1
ATOM 2050 O O . ALA A 1 259 ? -9.191 -3.561 9.663 1.00 96.12 259 ALA A O 1
ATOM 2051 N N . VAL A 1 260 ? -9.466 -3.922 7.438 1.00 96.94 260 VAL A N 1
ATOM 2052 C CA . VAL A 1 260 ? -8.063 -3.871 7.012 1.00 96.94 260 VAL A CA 1
ATOM 2053 C C . VAL A 1 260 ? -7.956 -3.036 5.744 1.00 96.94 260 VAL A C 1
ATOM 2055 O O . VAL A 1 260 ? -8.752 -3.186 4.820 1.00 96.94 260 VAL A O 1
ATOM 2058 N N . GLN A 1 261 ? -6.957 -2.166 5.679 1.00 98.19 261 GLN A N 1
ATOM 2059 C CA . GLN A 1 261 ? -6.687 -1.361 4.495 1.00 98.19 261 GLN A CA 1
ATOM 2060 C C . GLN A 1 261 ? -5.185 -1.263 4.258 1.00 98.19 261 GLN A C 1
ATOM 2062 O O . GLN A 1 261 ? -4.427 -0.934 5.169 1.00 98.19 261 GLN A O 1
ATOM 2067 N N . ILE A 1 262 ? -4.752 -1.486 3.020 1.00 98.50 262 ILE A N 1
ATOM 2068 C CA . ILE A 1 262 ? -3.400 -1.125 2.591 1.00 98.50 262 ILE A CA 1
ATOM 2069 C C . ILE A 1 262 ? -3.435 0.306 2.050 1.00 98.50 262 ILE A C 1
ATOM 2071 O O . ILE A 1 262 ? -4.341 0.678 1.304 1.00 98.50 262 ILE A O 1
ATOM 2075 N N . HIS A 1 263 ? -2.461 1.121 2.436 1.00 97.44 263 HIS A N 1
ATOM 2076 C CA . HIS A 1 263 ? -2.371 2.532 2.080 1.00 97.44 263 HIS A CA 1
ATOM 2077 C C . HIS A 1 263 ? -1.109 2.811 1.289 1.00 97.44 263 HIS A C 1
ATOM 2079 O O . HIS A 1 263 ? -0.028 2.356 1.666 1.00 97.44 263 HIS A O 1
ATOM 2085 N N . HIS A 1 264 ? -1.233 3.662 0.276 1.00 94.62 264 HIS A N 1
ATOM 2086 C CA . HIS A 1 264 ? -0.086 4.365 -0.276 1.00 94.62 264 HIS A CA 1
ATOM 2087 C C . HIS A 1 264 ? 0.113 5.669 0.504 1.00 94.62 264 HIS A C 1
ATOM 2089 O O . HIS A 1 264 ? -0.804 6.486 0.588 1.00 94.62 264 HIS A O 1
ATOM 2095 N N . THR A 1 265 ? 1.293 5.910 1.070 1.00 89.38 265 THR A N 1
ATOM 2096 C CA . THR A 1 265 ? 1.531 7.067 1.965 1.00 89.38 265 THR A CA 1
ATOM 2097 C C . THR A 1 265 ? 1.793 8.391 1.233 1.00 89.38 265 THR A C 1
ATOM 2099 O O . THR A 1 265 ? 2.146 9.397 1.863 1.00 89.38 265 THR A O 1
ATOM 2102 N N . GLY A 1 266 ? 1.698 8.388 -0.101 1.00 81.38 266 GLY A N 1
ATOM 2103 C CA . GLY A 1 266 ? 2.066 9.510 -0.971 1.00 81.38 266 GLY A CA 1
ATOM 2104 C C . GLY A 1 266 ? 3.576 9.677 -1.190 1.00 81.38 266 GLY A C 1
ATOM 2105 O O . GLY A 1 266 ? 3.976 10.569 -1.928 1.00 81.38 266 GLY A O 1
ATOM 2106 N N . HIS A 1 267 ? 4.404 8.820 -0.580 1.00 79.75 267 HIS A N 1
ATOM 2107 C CA . HIS A 1 267 ? 5.870 8.903 -0.613 1.00 79.75 267 HIS A CA 1
ATOM 2108 C C . HIS A 1 267 ? 6.515 7.586 -1.073 1.00 79.75 267 HIS A C 1
ATOM 2110 O O . HIS A 1 267 ? 7.505 7.148 -0.497 1.00 79.75 267 HIS A O 1
ATOM 2116 N N . SER A 1 268 ? 5.939 6.931 -2.090 1.00 84.38 268 SER A N 1
ATOM 2117 C CA . SER A 1 268 ? 6.421 5.639 -2.613 1.00 84.38 268 SER A CA 1
ATOM 2118 C C . SER A 1 268 ? 6.575 4.564 -1.524 1.00 84.38 268 SER A C 1
ATOM 2120 O O . SER A 1 268 ? 7.524 3.779 -1.529 1.00 84.38 268 SER A O 1
ATOM 2122 N N . HIS A 1 269 ? 5.651 4.552 -0.563 1.00 93.44 269 HIS A N 1
ATOM 2123 C CA . HIS A 1 269 ? 5.687 3.654 0.584 1.00 93.44 269 HIS A CA 1
ATOM 2124 C C . HIS A 1 269 ? 4.296 3.104 0.880 1.00 93.44 269 HIS A C 1
ATOM 2126 O O . HIS A 1 269 ? 3.289 3.795 0.692 1.00 93.44 269 HIS A O 1
ATOM 2132 N N . TRP A 1 270 ? 4.269 1.859 1.343 1.00 96.88 270 TRP A N 1
ATOM 2133 C CA . TRP A 1 270 ? 3.062 1.092 1.612 1.00 96.88 270 TRP A CA 1
ATOM 2134 C C . TRP A 1 270 ? 2.990 0.732 3.090 1.00 96.88 270 TRP A C 1
ATOM 2136 O O . TRP A 1 270 ? 3.974 0.286 3.675 1.00 96.88 270 TRP A O 1
ATOM 2146 N N . VAL A 1 271 ? 1.812 0.904 3.681 1.00 97.44 271 VAL A N 1
ATOM 2147 C CA . VAL A 1 271 ? 1.540 0.556 5.082 1.00 97.44 271 VAL A CA 1
ATOM 2148 C C . VAL A 1 271 ? 0.181 -0.115 5.196 1.00 97.44 271 VAL A C 1
ATOM 2150 O O . VAL A 1 271 ? -0.686 0.095 4.347 1.00 97.44 271 VAL A O 1
ATOM 2153 N N . THR A 1 272 ? -0.033 -0.876 6.264 1.00 97.38 272 THR A N 1
ATOM 2154 C CA . THR A 1 272 ? -1.315 -1.548 6.511 1.00 97.38 272 THR A CA 1
ATOM 2155 C C . THR A 1 272 ? -1.958 -0.979 7.751 1.00 97.38 272 THR A C 1
ATOM 2157 O O . THR A 1 272 ? -1.333 -0.933 8.806 1.00 97.38 272 THR A O 1
ATOM 2160 N N . SER A 1 273 ? -3.214 -0.567 7.655 1.00 96.56 273 SER A N 1
ATOM 2161 C CA . SER A 1 273 ? -4.018 -0.265 8.825 1.00 96.56 273 SER A CA 1
ATOM 2162 C C . SER A 1 273 ? -5.027 -1.364 9.106 1.00 96.56 273 SER A C 1
ATOM 2164 O O . SER A 1 273 ? -5.451 -2.102 8.213 1.00 96.56 273 SER A O 1
ATOM 2166 N N . LEU A 1 274 ? -5.387 -1.487 10.377 1.00 94.12 274 LEU A N 1
ATOM 2167 C CA . LEU A 1 274 ? -6.376 -2.447 10.828 1.00 94.12 274 LEU A CA 1
ATOM 2168 C C . LEU A 1 274 ? -7.086 -1.990 12.088 1.00 94.12 274 LEU A C 1
ATOM 2170 O O . LEU A 1 274 ? -6.533 -1.289 12.940 1.00 94.12 274 LEU A O 1
ATOM 2174 N N . THR A 1 275 ? -8.322 -2.439 12.230 1.00 93.06 275 THR A N 1
ATOM 2175 C CA . THR A 1 275 ? -9.134 -2.211 13.417 1.00 93.06 275 THR A CA 1
ATOM 2176 C C . THR A 1 275 ? -9.961 -3.450 13.721 1.00 93.06 275 THR A C 1
ATOM 2178 O O . THR A 1 275 ? -10.584 -4.036 12.838 1.00 93.06 275 THR A O 1
ATOM 2181 N N . LYS A 1 276 ? -9.953 -3.869 14.990 1.00 89.06 276 LYS A N 1
ATOM 2182 C CA . LYS A 1 276 ? -10.801 -4.971 15.472 1.00 89.06 276 LYS A CA 1
ATOM 2183 C C . LYS A 1 276 ? -12.143 -4.484 15.999 1.00 89.06 276 LYS A C 1
ATOM 2185 O O . LYS A 1 276 ? -13.114 -5.227 15.996 1.00 89.06 276 LYS A O 1
ATOM 2190 N N . GLN A 1 277 ? -12.162 -3.263 16.527 1.00 83.31 277 GLN A N 1
ATOM 2191 C CA . GLN A 1 277 ? -13.294 -2.663 17.217 1.00 83.31 277 GLN A CA 1
ATOM 2192 C C . GLN A 1 277 ? -13.305 -1.166 16.934 1.00 83.31 277 GLN A C 1
ATOM 2194 O O . GLN A 1 277 ? -12.254 -0.522 16.887 1.00 83.31 277 GLN A O 1
ATOM 2199 N N . SER A 1 278 ? -14.503 -0.604 16.810 1.00 71.50 278 SER A N 1
ATOM 2200 C CA . SER A 1 278 ? -14.707 0.820 16.580 1.00 71.50 278 SER A CA 1
ATOM 2201 C C . SER A 1 278 ? -14.032 1.631 17.690 1.00 71.50 278 SER A C 1
ATOM 2203 O O . SER A 1 278 ? -14.495 1.570 18.823 1.00 71.50 278 SER A O 1
ATOM 2205 N N . ASN A 1 279 ? -12.942 2.347 17.361 1.00 77.75 279 ASN A N 1
ATOM 2206 C CA . ASN A 1 279 ? -12.270 3.452 18.091 1.00 77.75 279 ASN A CA 1
ATOM 2207 C C . ASN A 1 279 ? -10.739 3.374 18.057 1.00 77.75 279 ASN A C 1
ATOM 2209 O O . ASN A 1 279 ? -10.087 4.391 18.303 1.00 77.75 279 ASN A O 1
ATOM 2213 N N . GLU A 1 280 ? -10.164 2.208 17.771 1.00 89.62 280 GLU A N 1
ATOM 2214 C CA . GLU A 1 280 ? -8.713 2.038 17.723 1.00 89.62 280 GLU A CA 1
ATOM 2215 C C . GLU A 1 280 ? -8.280 1.503 16.366 1.00 89.62 280 GLU A C 1
ATOM 2217 O O . GLU A 1 280 ? -8.774 0.472 15.905 1.00 89.62 280 GLU A O 1
ATOM 2222 N N . VAL A 1 281 ? -7.334 2.202 15.749 1.00 94.19 281 VAL A N 1
ATOM 2223 C CA . VAL A 1 281 ? -6.703 1.783 14.501 1.00 94.19 281 VAL A CA 1
ATOM 2224 C C . VAL A 1 281 ? -5.235 1.526 14.777 1.00 94.19 281 VAL A C 1
ATOM 2226 O O . VAL A 1 281 ? -4.566 2.321 15.435 1.00 94.19 281 VAL A O 1
ATOM 2229 N N . TYR A 1 282 ? -4.729 0.411 14.284 1.00 94.25 282 TYR A N 1
ATOM 2230 C CA . TYR A 1 282 ? -3.313 0.095 14.292 1.00 94.25 282 TYR A CA 1
ATOM 2231 C C . TYR A 1 282 ? -2.773 0.368 12.899 1.00 94.25 282 TYR A C 1
ATOM 2233 O O . TYR A 1 282 ? -3.406 -0.030 11.928 1.00 94.25 282 TYR A O 1
ATOM 2241 N N . LEU A 1 283 ? -1.631 1.040 12.804 1.00 95.56 283 LEU A N 1
ATOM 2242 C CA . LEU A 1 283 ? -0.919 1.261 11.553 1.00 95.56 283 LEU A CA 1
ATOM 2243 C C . LEU A 1 283 ? 0.418 0.527 11.609 1.00 95.56 283 LEU A C 1
ATOM 2245 O O . LEU A 1 283 ? 1.273 0.846 12.432 1.00 95.56 283 LEU A O 1
ATOM 2249 N N . LEU A 1 284 ? 0.557 -0.471 10.751 1.00 94.50 284 LEU A N 1
ATOM 2250 C CA . LEU A 1 284 ? 1.701 -1.354 10.651 1.00 94.50 284 LEU A CA 1
ATOM 2251 C C . LEU A 1 284 ? 2.583 -0.831 9.529 1.00 94.50 284 LEU A C 1
ATOM 2253 O O . LEU A 1 284 ? 2.181 -0.809 8.363 1.00 94.50 284 LEU A O 1
ATOM 2257 N N . ASP A 1 285 ? 3.778 -0.406 9.910 1.00 95.06 285 ASP A N 1
ATOM 2258 C CA . ASP A 1 285 ? 4.754 0.186 9.012 1.00 95.06 285 ASP A CA 1
ATOM 2259 C C . ASP A 1 285 ? 6.095 -0.543 9.170 1.00 95.06 285 ASP A C 1
ATOM 2261 O O . ASP A 1 285 ? 6.737 -0.518 10.226 1.00 95.06 285 ASP A O 1
ATOM 2265 N N . SER A 1 286 ? 6.501 -1.234 8.105 1.00 94.25 286 SER A N 1
ATOM 2266 C CA . SER A 1 286 ? 7.745 -2.000 8.049 1.00 94.25 286 SER A CA 1
ATOM 2267 C C . SER A 1 286 ? 8.985 -1.129 7.860 1.00 94.25 286 SER A C 1
ATOM 2269 O O . SER A 1 286 ? 10.088 -1.638 8.027 1.00 94.25 286 SER A O 1
ATOM 2271 N N . MET A 1 287 ? 8.854 0.157 7.527 1.00 90.50 287 MET A N 1
ATOM 2272 C CA . MET A 1 287 ? 9.996 1.039 7.254 1.00 90.50 287 MET A CA 1
ATOM 2273 C C . MET A 1 287 ? 10.121 2.167 8.276 1.00 90.50 287 MET A C 1
ATOM 2275 O O . MET A 1 287 ? 11.210 2.410 8.793 1.00 90.50 287 MET A O 1
ATOM 2279 N N . TYR A 1 288 ? 9.019 2.841 8.588 1.00 82.19 288 TYR A N 1
ATOM 2280 C CA . TYR A 1 288 ? 9.000 4.023 9.446 1.00 82.19 288 TYR A CA 1
ATOM 2281 C C . TYR A 1 288 ? 8.138 3.802 10.691 1.00 82.19 288 TYR A C 1
ATOM 2283 O O . TYR A 1 288 ? 7.466 2.786 10.825 1.00 82.19 288 TYR A O 1
ATOM 2291 N N . ASP A 1 289 ? 8.184 4.756 11.622 1.00 77.31 289 ASP A N 1
ATOM 2292 C CA . ASP A 1 289 ? 7.335 4.797 12.824 1.00 77.31 289 ASP A CA 1
ATOM 2293 C C . ASP A 1 289 ? 6.567 6.128 12.896 1.00 77.31 289 ASP A C 1
ATOM 2295 O O . ASP A 1 289 ? 6.359 6.728 13.961 1.00 77.31 289 ASP A O 1
ATOM 2299 N N . THR A 1 290 ? 6.182 6.653 11.731 1.00 85.50 290 THR A N 1
ATOM 2300 C CA . THR A 1 290 ? 5.546 7.965 11.603 1.00 85.50 290 THR A CA 1
ATOM 2301 C C . THR A 1 290 ? 4.371 7.948 10.635 1.00 85.50 290 THR A C 1
ATOM 2303 O O . THR A 1 290 ? 4.352 7.252 9.629 1.00 85.50 290 THR A O 1
ATOM 2306 N N . LEU A 1 291 ? 3.365 8.759 10.958 1.00 89.50 291 LEU A N 1
ATOM 2307 C CA . LEU A 1 291 ? 2.251 9.049 10.068 1.00 89.50 291 LEU A CA 1
ATOM 2308 C C . LEU A 1 291 ? 2.669 10.119 9.059 1.00 89.50 291 LEU A C 1
ATOM 2310 O O . LEU A 1 291 ? 3.261 11.129 9.441 1.00 89.50 291 LEU A O 1
ATOM 2314 N N . THR A 1 292 ? 2.331 9.910 7.787 1.00 90.44 292 THR A N 1
ATOM 2315 C CA . THR A 1 292 ? 2.349 10.978 6.783 1.00 90.44 292 THR A CA 1
ATOM 2316 C C . THR A 1 292 ? 0.988 11.663 6.750 1.00 90.44 292 THR A C 1
ATOM 2318 O O . THR A 1 292 ? -0.030 11.044 7.058 1.00 90.44 292 THR A O 1
ATOM 2321 N N . THR A 1 293 ? 0.939 12.918 6.306 1.00 92.19 293 THR A N 1
ATOM 2322 C CA . THR A 1 293 ? -0.333 13.641 6.152 1.00 92.19 293 THR A CA 1
ATOM 2323 C C . THR A 1 293 ? -1.292 12.932 5.190 1.00 92.19 293 THR A C 1
ATOM 2325 O O . THR A 1 293 ? -2.494 12.909 5.435 1.00 92.19 293 THR A O 1
ATOM 2328 N N . SER A 1 294 ? -0.780 12.282 4.134 1.00 92.31 294 SER A N 1
ATOM 2329 C CA . SER A 1 294 ? -1.618 11.463 3.247 1.00 92.31 294 SER A CA 1
ATOM 2330 C C . SER A 1 294 ? -2.272 10.314 4.018 1.00 92.31 294 SER A C 1
ATOM 2332 O O . SER A 1 294 ? -3.484 10.132 3.928 1.00 92.31 294 SER A O 1
ATOM 2334 N N . SER A 1 295 ? -1.502 9.584 4.832 1.00 93.75 295 SER A N 1
ATOM 2335 C CA . SER A 1 295 ? -2.041 8.511 5.672 1.00 93.75 295 SER A CA 1
ATOM 2336 C C . SER A 1 295 ? -3.042 9.041 6.702 1.00 93.75 295 SER A C 1
ATOM 2338 O O . SER A 1 295 ? -4.078 8.421 6.906 1.00 93.75 295 SER A O 1
ATOM 2340 N N . GLU A 1 296 ? -2.797 10.197 7.322 1.00 94.56 296 GLU A N 1
ATOM 2341 C CA . GLU A 1 296 ? -3.741 10.810 8.271 1.00 94.56 296 GLU A CA 1
ATOM 2342 C C . GLU A 1 296 ? -5.098 11.109 7.623 1.00 94.56 296 GLU A C 1
ATOM 2344 O O . GLU A 1 296 ? -6.137 10.764 8.194 1.00 94.56 296 GLU A O 1
ATOM 2349 N N . ILE A 1 297 ? -5.094 11.683 6.414 1.00 94.25 297 ILE A N 1
ATOM 2350 C CA . ILE A 1 297 ? -6.317 11.951 5.648 1.00 94.25 297 ILE A CA 1
ATOM 2351 C C . ILE A 1 297 ? -7.045 10.637 5.348 1.00 94.25 297 ILE A C 1
ATOM 2353 O O . ILE A 1 297 ? -8.231 10.517 5.656 1.00 94.25 297 ILE A O 1
ATOM 2357 N N . GLN A 1 298 ? -6.346 9.627 4.828 1.00 96.38 298 GLN A N 1
ATOM 2358 C CA . GLN A 1 298 ? -6.948 8.325 4.512 1.00 96.38 298 GLN A CA 1
ATOM 2359 C C . GLN A 1 298 ? -7.566 7.663 5.751 1.00 96.38 298 GLN A C 1
ATOM 2361 O O . GLN A 1 298 ? -8.736 7.285 5.740 1.00 96.38 298 GLN A O 1
ATOM 2366 N N . LEU A 1 299 ? -6.813 7.578 6.852 1.00 95.94 299 LEU A N 1
ATOM 2367 C CA . LEU A 1 299 ? -7.290 6.988 8.105 1.00 95.94 299 LEU A CA 1
ATOM 2368 C C . LEU A 1 299 ? -8.509 7.736 8.655 1.00 95.94 299 LEU A C 1
ATOM 2370 O O . LEU A 1 299 ? -9.432 7.110 9.178 1.00 95.94 299 LEU A O 1
ATOM 2374 N N . SER A 1 300 ? -8.537 9.065 8.524 1.00 94.44 300 SER A N 1
ATOM 2375 C CA . SER A 1 300 ? -9.693 9.863 8.933 1.00 94.44 300 SER A CA 1
ATOM 2376 C C . SER A 1 300 ? -10.933 9.565 8.088 1.00 94.44 300 SER A C 1
ATOM 2378 O O . SER A 1 300 ? -12.005 9.369 8.660 1.00 94.44 300 SER A O 1
ATOM 2380 N N . GLN A 1 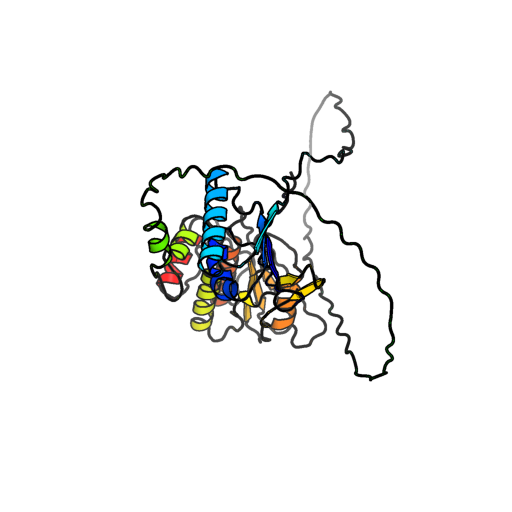301 ? -10.797 9.445 6.766 1.00 94.94 301 GLN A N 1
ATOM 2381 C CA . GLN A 1 301 ? -11.909 9.118 5.869 1.00 94.94 301 GLN A CA 1
ATOM 2382 C C . GLN A 1 301 ? -12.481 7.728 6.167 1.00 94.94 301 GLN A C 1
ATOM 2384 O O . GLN A 1 301 ? -13.696 7.560 6.234 1.00 94.94 301 GLN A O 1
ATOM 2389 N N . ILE A 1 302 ? -11.610 6.750 6.420 1.00 96.06 302 ILE A N 1
ATOM 2390 C CA . ILE A 1 302 ? -12.019 5.353 6.591 1.00 96.06 302 ILE A CA 1
ATOM 2391 C C . ILE A 1 302 ? -12.571 5.084 7.999 1.00 96.06 302 ILE A C 1
ATOM 2393 O O . ILE A 1 302 ? -13.589 4.408 8.142 1.00 96.06 302 ILE A O 1
ATOM 2397 N N . TYR A 1 303 ? -11.926 5.600 9.052 1.00 95.75 303 TYR A N 1
ATOM 2398 C CA . TYR A 1 303 ? -12.174 5.133 10.424 1.00 95.75 303 TYR A CA 1
ATOM 2399 C C . TYR A 1 303 ? -12.742 6.183 11.383 1.00 95.75 303 TYR A C 1
ATOM 2401 O O . TYR A 1 303 ? -13.217 5.812 12.463 1.00 95.75 303 TYR A O 1
ATOM 2409 N N . SER A 1 304 ? -12.712 7.481 11.054 1.00 91.88 304 SER A N 1
ATOM 2410 C CA . SER A 1 304 ? -13.161 8.510 12.009 1.00 91.88 304 SER A CA 1
ATOM 2411 C C . SER A 1 304 ? -14.663 8.450 12.280 1.00 91.88 304 SER A C 1
ATOM 2413 O O . SER A 1 304 ? -15.079 8.711 13.407 1.00 91.88 304 SER A O 1
ATOM 2415 N N . HIS A 1 305 ? -15.478 8.089 11.282 1.00 88.12 305 HIS A N 1
ATOM 2416 C CA . HIS A 1 305 ? -16.943 8.110 11.371 1.00 88.12 305 HIS A CA 1
ATOM 2417 C C . HIS A 1 305 ? -17.484 9.449 11.910 1.00 88.12 305 HIS A C 1
ATOM 2419 O O . HIS A 1 305 ? -18.328 9.476 12.803 1.00 88.12 305 HIS A O 1
ATOM 2425 N N . GLY A 1 306 ? -16.922 10.569 11.439 1.00 82.69 306 GLY A N 1
ATOM 2426 C CA . GLY A 1 306 ? -17.302 11.918 11.878 1.00 82.69 306 GLY A CA 1
ATOM 2427 C C . GLY A 1 306 ? -16.788 12.313 13.269 1.00 82.69 306 GLY A C 1
ATOM 2428 O O . GLY A 1 306 ? -17.069 13.412 13.749 1.00 82.69 306 GLY A O 1
ATOM 2429 N N . LYS A 1 307 ? -16.013 11.455 13.944 1.00 85.56 307 LYS A N 1
ATOM 2430 C CA . LYS A 1 307 ? -15.387 11.795 15.227 1.00 85.56 307 LYS A CA 1
ATOM 2431 C C . LYS A 1 307 ? -14.254 12.791 15.014 1.00 85.56 307 LYS A C 1
ATOM 2433 O O . LYS A 1 307 ? -13.402 12.615 14.150 1.00 85.56 307 LYS A O 1
ATOM 2438 N N . LYS A 1 308 ? -14.159 13.772 15.917 1.00 86.69 308 LYS A N 1
ATOM 2439 C CA . LYS A 1 308 ? -13.081 14.782 15.928 1.00 86.69 308 LYS A CA 1
ATOM 2440 C C . LYS A 1 308 ? -11.680 14.202 16.168 1.00 86.69 308 LYS A C 1
ATOM 2442 O O . LYS A 1 308 ? -10.685 14.889 15.952 1.00 86.69 308 LYS A O 1
ATOM 2447 N N . ARG A 1 309 ? -11.594 12.978 16.702 1.00 87.38 309 ARG A N 1
ATOM 2448 C CA . ARG A 1 309 ? -10.336 12.318 17.067 1.00 87.38 309 ARG A CA 1
ATOM 2449 C C . ARG A 1 309 ? -10.376 10.845 16.701 1.00 87.38 309 ARG A C 1
ATOM 2451 O O . ARG A 1 309 ? -11.345 10.155 17.010 1.00 87.38 309 ARG A O 1
ATOM 2458 N N . LEU A 1 310 ? -9.270 10.379 16.136 1.00 91.81 310 LEU A N 1
ATOM 2459 C CA . LEU A 1 310 ? -9.001 8.975 15.858 1.00 91.81 310 LEU A CA 1
ATOM 2460 C C . LEU A 1 310 ? -7.755 8.553 16.645 1.00 91.81 310 LEU A C 1
ATOM 2462 O O . LEU A 1 310 ? -6.726 9.232 16.591 1.00 91.81 310 LEU A O 1
ATOM 2466 N N . LEU A 1 311 ? -7.851 7.459 17.405 1.00 93.50 311 LEU A N 1
ATOM 2467 C CA . LEU A 1 311 ? -6.696 6.889 18.094 1.00 93.50 311 LEU A CA 1
ATOM 2468 C C . LEU A 1 311 ? -5.968 5.937 17.145 1.00 93.50 311 LEU A C 1
ATOM 2470 O O . LEU A 1 311 ? -6.477 4.858 16.842 1.00 93.50 311 LEU A O 1
ATOM 2474 N N . VAL A 1 312 ? -4.768 6.337 16.724 1.00 94.50 312 VAL A N 1
ATOM 2475 C CA . VAL A 1 312 ? -3.891 5.521 15.881 1.00 94.50 312 VAL A CA 1
ATOM 2476 C C . VAL A 1 312 ? -2.713 5.021 16.716 1.00 94.50 312 VAL A C 1
ATOM 2478 O O . VAL A 1 312 ? -1.989 5.804 17.336 1.00 94.50 312 VAL A O 1
ATOM 2481 N N . LYS A 1 313 ? -2.534 3.703 16.760 1.00 93.06 313 LYS A N 1
ATOM 2482 C CA . LYS A 1 313 ? -1.412 3.021 17.412 1.00 93.06 313 LYS A CA 1
ATOM 2483 C C . LYS A 1 313 ? -0.427 2.570 16.341 1.00 93.06 313 LYS A C 1
ATOM 2485 O O . LYS A 1 313 ? -0.839 1.955 15.366 1.00 93.06 313 LYS A O 1
ATOM 2490 N N . LEU A 1 314 ? 0.858 2.844 16.539 1.00 93.00 314 LEU A N 1
ATOM 2491 C CA . LEU A 1 314 ? 1.931 2.368 15.666 1.00 93.00 314 LEU A CA 1
ATOM 2492 C C . LEU A 1 314 ? 2.693 1.274 16.421 1.00 93.00 314 LEU A C 1
ATOM 2494 O O . LEU A 1 314 ? 3.595 1.596 17.197 1.00 93.00 314 LEU A O 1
ATOM 2498 N N . PRO A 1 315 ? 2.243 0.009 16.343 1.00 90.62 315 PRO A N 1
ATOM 2499 C CA . PRO A 1 315 ? 2.976 -1.094 16.939 1.00 90.62 315 PRO A CA 1
ATOM 2500 C C . PRO A 1 315 ? 4.348 -1.286 16.289 1.00 90.62 315 PRO A C 1
ATOM 2502 O O . PRO A 1 315 ? 4.520 -1.036 15.100 1.00 90.62 315 PRO A O 1
ATOM 2505 N N . GLU A 1 316 ? 5.287 -1.823 17.063 1.00 89.12 316 GLU A N 1
ATOM 2506 C CA . GLU A 1 316 ? 6.528 -2.354 16.511 1.00 89.12 316 GLU A CA 1
ATOM 2507 C C . GLU A 1 316 ? 6.219 -3.659 15.770 1.00 89.12 316 GLU A C 1
ATOM 2509 O O . GLU A 1 316 ? 5.667 -4.598 16.341 1.00 89.12 316 GLU A O 1
ATOM 2514 N N . VAL A 1 317 ? 6.545 -3.690 14.483 1.00 91.38 317 VAL A N 1
ATOM 2515 C CA . VAL A 1 317 ? 6.411 -4.853 13.600 1.00 91.38 317 VAL A CA 1
ATOM 2516 C C . VAL A 1 317 ? 7.779 -5.189 13.021 1.00 91.38 317 VAL A C 1
ATOM 2518 O O . VAL A 1 317 ? 8.705 -4.378 13.115 1.00 91.38 317 VAL A O 1
ATOM 2521 N N . GLN A 1 318 ? 7.924 -6.365 12.405 1.00 93.38 318 GLN A N 1
ATOM 2522 C CA . GLN A 1 318 ? 9.157 -6.695 11.696 1.00 93.38 318 GLN A CA 1
ATOM 2523 C C . GLN A 1 318 ? 9.476 -5.606 10.666 1.00 93.38 318 GLN A C 1
ATOM 2525 O O . GLN A 1 318 ? 8.677 -5.315 9.771 1.00 93.38 318 GLN A O 1
ATOM 2530 N N . LYS A 1 319 ? 10.658 -5.003 10.810 1.00 93.75 319 LYS A N 1
ATOM 2531 C CA . LYS A 1 319 ? 11.150 -3.999 9.875 1.00 93.75 319 LYS A CA 1
ATOM 2532 C C . LYS A 1 319 ? 11.719 -4.670 8.631 1.00 93.75 319 LYS A C 1
ATOM 2534 O O . LYS A 1 319 ? 12.394 -5.697 8.717 1.00 93.75 319 LYS A O 1
ATOM 2539 N N . GLN A 1 320 ? 11.461 -4.070 7.476 1.00 92.44 320 GLN A N 1
ATOM 2540 C CA . GLN A 1 320 ? 12.117 -4.458 6.234 1.00 92.44 320 GLN A CA 1
ATOM 2541 C C . GLN A 1 320 ? 13.585 -4.020 6.259 1.00 92.44 320 GLN A C 1
ATOM 2543 O O . GLN A 1 320 ? 13.933 -2.993 6.838 1.00 92.44 320 GLN A O 1
ATOM 2548 N N . THR A 1 321 ? 14.450 -4.782 5.598 1.00 91.25 321 THR A N 1
ATOM 2549 C CA . THR A 1 321 ? 15.899 -4.517 5.540 1.00 91.25 321 THR A CA 1
ATOM 2550 C C . THR A 1 321 ? 16.331 -3.784 4.267 1.00 91.25 321 THR A C 1
ATOM 2552 O O . THR A 1 321 ? 17.508 -3.480 4.095 1.00 91.25 321 THR A O 1
ATOM 2555 N N . ASN A 1 322 ? 15.389 -3.483 3.371 1.00 90.06 322 ASN A N 1
ATOM 2556 C CA . ASN A 1 322 ? 15.617 -2.819 2.086 1.00 90.06 322 ASN A CA 1
ATOM 2557 C C . ASN A 1 322 ? 14.576 -1.713 1.843 1.00 90.06 322 ASN A C 1
ATOM 2559 O O . ASN A 1 322 ? 13.677 -1.515 2.651 1.00 90.06 322 ASN A O 1
ATOM 2563 N N . SER A 1 323 ? 14.669 -0.983 0.731 1.00 88.12 323 SER A N 1
ATOM 2564 C CA . SER A 1 323 ? 13.747 0.114 0.390 1.00 88.12 323 SER A CA 1
ATOM 2565 C C . SER A 1 323 ? 12.554 -0.294 -0.487 1.00 88.12 323 SER A C 1
ATOM 2567 O O . SER A 1 323 ? 11.750 0.562 -0.843 1.00 88.12 323 SER A O 1
ATOM 2569 N N . ILE A 1 324 ? 12.425 -1.575 -0.844 1.00 90.31 324 ILE A N 1
ATOM 2570 C CA . ILE A 1 324 ? 11.552 -2.041 -1.939 1.00 90.31 324 ILE A CA 1
ATOM 2571 C C . ILE A 1 324 ? 10.406 -2.954 -1.481 1.00 90.31 324 ILE A C 1
ATOM 2573 O O . ILE A 1 324 ? 9.403 -3.083 -2.184 1.00 90.31 324 ILE A O 1
ATOM 2577 N N . ASP A 1 325 ? 10.521 -3.574 -0.305 1.00 95.69 325 ASP A N 1
ATOM 2578 C CA . ASP A 1 325 ? 9.581 -4.599 0.167 1.00 95.69 325 ASP A CA 1
ATOM 2579 C C . ASP A 1 325 ? 8.395 -4.046 0.967 1.00 95.69 325 ASP A C 1
ATOM 2581 O O . ASP A 1 325 ? 7.584 -4.823 1.462 1.00 95.69 325 ASP A O 1
ATOM 2585 N N . CYS A 1 326 ? 8.222 -2.727 1.080 1.00 96.31 326 CYS A N 1
ATOM 2586 C CA . CYS A 1 326 ? 7.135 -2.159 1.888 1.00 96.31 326 CYS A CA 1
ATOM 2587 C C . CYS A 1 326 ? 5.752 -2.651 1.446 1.00 96.31 326 CYS A C 1
ATOM 2589 O O . CYS A 1 326 ? 4.922 -2.998 2.282 1.00 96.31 326 CYS A O 1
ATOM 2591 N N . GLY A 1 327 ? 5.522 -2.775 0.134 1.00 97.31 327 GLY A N 1
ATOM 2592 C CA . GLY A 1 327 ? 4.280 -3.343 -0.401 1.00 97.31 327 GLY A CA 1
ATOM 2593 C C . GLY A 1 327 ? 4.096 -4.815 -0.031 1.00 97.31 327 GLY A C 1
ATOM 2594 O O . GLY A 1 327 ? 2.987 -5.247 0.268 1.00 97.31 327 GLY A O 1
ATOM 2595 N N . LEU A 1 328 ? 5.189 -5.579 0.001 1.00 97.75 328 LEU A N 1
ATOM 2596 C CA . LEU A 1 328 ? 5.178 -6.999 0.334 1.00 97.75 328 LEU A CA 1
ATOM 2597 C C . LEU A 1 328 ? 4.861 -7.218 1.817 1.00 97.75 328 LEU A C 1
ATOM 2599 O O . LEU A 1 328 ? 3.986 -8.016 2.147 1.00 97.75 328 LEU A O 1
ATOM 2603 N N . PHE A 1 329 ? 5.500 -6.448 2.701 1.00 97.50 329 PHE A N 1
ATOM 2604 C CA . PHE A 1 329 ? 5.189 -6.442 4.131 1.00 97.50 329 PHE A CA 1
ATOM 2605 C C . PHE A 1 329 ? 3.771 -5.939 4.410 1.00 97.50 329 PHE A C 1
ATOM 2607 O O . PHE A 1 329 ? 3.096 -6.484 5.282 1.00 97.50 329 PHE A O 1
ATOM 2614 N N . ALA A 1 330 ? 3.285 -4.934 3.677 1.00 98.00 330 ALA A N 1
ATOM 2615 C CA . ALA A 1 330 ? 1.914 -4.459 3.824 1.00 98.00 330 ALA A CA 1
ATOM 2616 C C . ALA A 1 330 ? 0.896 -5.573 3.503 1.00 98.00 330 ALA A C 1
ATOM 2618 O O . ALA A 1 330 ? -0.001 -5.845 4.309 1.00 98.00 330 ALA A O 1
ATOM 2619 N N . ILE A 1 331 ? 1.083 -6.285 2.386 1.00 98.62 331 ILE A N 1
ATOM 2620 C CA . ILE A 1 331 ? 0.244 -7.437 2.022 1.00 98.62 331 ILE A CA 1
ATOM 2621 C C . ILE A 1 331 ? 0.364 -8.550 3.072 1.00 98.62 331 ILE A C 1
ATOM 2623 O O . ILE A 1 331 ? -0.658 -9.047 3.542 1.00 98.62 331 ILE A O 1
ATOM 2627 N N . ALA A 1 332 ? 1.578 -8.912 3.495 1.00 97.25 332 ALA A N 1
ATOM 2628 C CA . ALA A 1 332 ? 1.788 -9.973 4.481 1.00 97.25 332 ALA A CA 1
ATOM 2629 C C . ALA A 1 332 ? 1.120 -9.663 5.832 1.00 97.25 332 ALA A C 1
ATOM 2631 O O . ALA A 1 332 ? 0.443 -10.520 6.399 1.00 97.25 332 ALA A O 1
ATOM 2632 N N . ASN A 1 333 ? 1.223 -8.421 6.309 1.00 95.88 333 ASN A N 1
ATOM 2633 C CA . ASN A 1 333 ? 0.539 -7.959 7.518 1.00 95.88 333 ASN A CA 1
ATOM 2634 C C . ASN A 1 333 ? -0.992 -7.981 7.373 1.00 95.88 333 ASN A C 1
ATOM 2636 O O . ASN A 1 333 ? -1.695 -8.343 8.318 1.00 95.88 333 ASN A O 1
ATOM 2640 N N . ALA A 1 334 ? -1.518 -7.610 6.201 1.00 97.12 334 ALA A N 1
ATOM 2641 C CA . ALA A 1 334 ? -2.952 -7.672 5.925 1.00 97.12 334 ALA A CA 1
ATOM 2642 C C . ALA A 1 334 ? -3.460 -9.123 5.949 1.00 97.12 334 ALA A C 1
ATOM 2644 O O . ALA A 1 334 ? -4.452 -9.413 6.621 1.00 97.12 334 ALA A O 1
ATOM 2645 N N . VAL A 1 335 ? -2.747 -10.039 5.284 1.00 97.12 335 VAL A N 1
ATOM 2646 C CA . VAL A 1 335 ? -3.028 -11.484 5.301 1.00 97.12 335 VAL A CA 1
ATOM 2647 C C . VAL A 1 335 ? -3.004 -12.016 6.730 1.00 97.12 335 VAL A C 1
ATOM 2649 O O . VAL A 1 335 ? -3.955 -12.662 7.165 1.00 97.12 335 VAL A O 1
ATOM 2652 N N . GLU A 1 336 ? -1.958 -11.703 7.492 1.00 94.88 336 GLU A N 1
ATOM 2653 C CA . GLU A 1 336 ? -1.815 -12.160 8.873 1.00 94.88 336 GLU A CA 1
ATOM 2654 C C . GLU A 1 336 ? -2.990 -11.717 9.753 1.00 94.88 336 GLU A C 1
ATOM 2656 O O . GLU A 1 336 ? -3.515 -12.518 10.533 1.00 94.88 336 GLU A O 1
ATOM 2661 N N . PHE A 1 337 ? -3.457 -10.471 9.608 1.00 92.56 337 PHE A N 1
ATOM 2662 C CA . PHE A 1 337 ? -4.660 -10.020 10.306 1.00 92.56 337 PHE A CA 1
ATOM 2663 C C . PHE A 1 337 ? -5.882 -10.837 9.898 1.00 92.56 337 PHE A C 1
ATOM 2665 O O . PHE A 1 337 ? -6.627 -11.265 10.776 1.00 92.56 337 PHE A O 1
ATOM 2672 N N . CYS A 1 338 ? -6.093 -11.060 8.600 1.00 94.69 338 CYS A N 1
ATOM 2673 C CA . CYS A 1 338 ? -7.276 -11.771 8.117 1.00 94.69 338 CYS A CA 1
ATOM 2674 C C . CYS A 1 338 ? -7.367 -13.186 8.697 1.00 94.69 338 CYS A C 1
ATOM 2676 O O . CYS A 1 338 ? -8.435 -13.604 9.138 1.00 94.69 338 CYS A O 1
ATOM 2678 N N . PHE A 1 339 ? -6.236 -13.889 8.780 1.00 93.50 339 PHE A N 1
ATOM 2679 C CA . PHE A 1 339 ? -6.186 -15.247 9.321 1.00 93.50 339 PHE A CA 1
ATOM 2680 C C . PHE A 1 339 ? -6.256 -15.312 10.847 1.00 93.50 339 PHE A C 1
ATOM 2682 O O . PHE A 1 339 ? -6.804 -16.266 11.395 1.00 93.50 339 PHE A O 1
ATOM 2689 N N . THR A 1 340 ? -5.700 -14.328 11.556 1.00 88.00 340 THR A N 1
ATOM 2690 C CA . THR A 1 340 ? -5.574 -14.406 13.022 1.00 88.00 340 THR A CA 1
ATOM 2691 C C . THR A 1 340 ? -6.556 -13.524 13.778 1.00 88.00 340 THR A C 1
ATOM 2693 O O . THR A 1 340 ? -6.680 -13.661 14.995 1.00 88.00 340 THR A O 1
ATOM 2696 N N . SER A 1 341 ? -7.220 -12.571 13.121 1.00 74.31 341 SER A N 1
ATOM 2697 C CA . SER A 1 341 ? -7.960 -11.482 13.778 1.00 74.31 341 SER A CA 1
ATOM 2698 C C . SER A 1 341 ? -7.127 -10.757 14.855 1.00 74.31 341 SER A C 1
ATOM 2700 O O . SER A 1 341 ? -7.652 -10.288 15.872 1.00 74.31 341 SER A O 1
ATOM 2702 N N . PHE A 1 342 ? -5.796 -10.704 14.683 1.00 68.75 342 PHE A N 1
ATOM 2703 C CA . PHE A 1 342 ? -4.846 -10.205 15.688 1.00 68.75 342 PHE A CA 1
ATOM 2704 C C . PHE A 1 342 ? -4.972 -10.901 17.066 1.00 68.75 342 PHE A C 1
ATOM 2706 O O . PHE A 1 342 ? -4.716 -10.296 18.112 1.00 68.75 342 PHE A O 1
ATOM 2713 N N . SER A 1 343 ? -5.447 -12.145 17.111 1.00 65.00 343 SER A N 1
ATOM 2714 C CA . SER A 1 343 ? -5.392 -12.961 18.333 1.00 65.00 343 SER A CA 1
ATOM 2715 C C . SER A 1 343 ? -3.963 -13.438 18.641 1.00 65.00 343 SER A C 1
ATOM 2717 O O . SER A 1 343 ? -3.676 -13.799 19.779 1.00 65.00 343 SER A O 1
ATOM 2719 N N . GLY A 1 344 ? -3.059 -13.372 17.656 1.00 58.78 344 GLY A N 1
ATOM 2720 C CA . GLY A 1 344 ? -1.622 -13.593 17.815 1.00 58.78 344 GLY A CA 1
ATOM 2721 C C . GLY A 1 344 ? -0.860 -12.369 18.336 1.00 58.78 344 GLY A C 1
ATOM 2722 O O . GLY A 1 344 ? -1.394 -11.262 18.442 1.00 58.78 344 GLY A O 1
ATOM 2723 N N . GLY A 1 345 ? 0.417 -12.573 18.670 1.00 61.31 345 GLY A N 1
ATOM 2724 C CA . GLY A 1 345 ? 1.324 -11.484 19.024 1.00 61.31 345 GLY A CA 1
ATOM 2725 C C . GLY A 1 345 ? 1.518 -10.508 17.861 1.00 61.31 345 GLY A C 1
ATOM 2726 O O . GLY A 1 345 ? 1.514 -10.899 16.701 1.00 61.31 345 GLY A O 1
ATOM 2727 N N . ILE A 1 346 ? 1.709 -9.228 18.186 1.00 66.25 346 ILE A N 1
ATOM 2728 C CA . ILE A 1 346 ? 1.991 -8.159 17.210 1.00 66.25 346 ILE A CA 1
ATOM 2729 C C . ILE A 1 346 ? 3.330 -8.401 16.482 1.00 66.25 346 ILE A C 1
ATOM 2731 O O . ILE A 1 346 ? 3.505 -7.985 15.340 1.00 66.25 346 ILE A O 1
ATOM 2735 N N . HIS A 1 347 ? 4.258 -9.104 17.135 1.00 72.31 347 HIS A N 1
ATOM 2736 C CA . HIS A 1 347 ? 5.535 -9.502 16.557 1.00 72.31 347 HIS A CA 1
ATOM 2737 C C . HIS A 1 347 ? 5.372 -10.791 15.756 1.00 72.31 347 HIS A C 1
ATOM 2739 O O . HIS A 1 347 ? 5.391 -11.891 16.308 1.00 72.31 347 HIS A O 1
ATOM 2745 N N . VAL A 1 348 ? 5.213 -10.630 14.447 1.00 85.44 348 VAL A N 1
ATOM 2746 C CA . VAL A 1 348 ? 5.301 -11.717 13.475 1.00 85.44 348 VAL A CA 1
ATOM 2747 C C . VAL A 1 348 ? 6.604 -11.552 12.709 1.00 85.44 348 VAL A C 1
ATOM 2749 O O . VAL A 1 348 ? 6.873 -10.482 12.171 1.00 85.44 348 VAL A O 1
ATOM 2752 N N . GLU A 1 349 ? 7.413 -12.610 12.688 1.00 91.38 349 GLU A N 1
ATOM 2753 C CA . GLU A 1 349 ? 8.648 -12.668 11.910 1.00 91.38 349 GLU A CA 1
ATOM 2754 C C . GLU A 1 349 ? 8.428 -13.509 10.653 1.00 91.38 349 GLU A C 1
ATOM 2756 O O . GLU A 1 349 ? 8.471 -14.740 10.674 1.00 91.38 349 GLU A O 1
ATOM 2761 N N . PHE A 1 350 ? 8.173 -12.828 9.547 1.00 94.44 350 PHE A N 1
ATOM 2762 C CA . PHE A 1 350 ? 8.114 -13.394 8.215 1.00 94.44 350 PHE A CA 1
ATOM 2763 C C . PHE A 1 350 ? 9.487 -13.868 7.735 1.00 94.44 350 PHE A C 1
ATOM 2765 O O . PHE A 1 350 ? 10.525 -13.243 7.995 1.00 94.44 350 PHE A O 1
ATOM 2772 N N . ASP A 1 351 ? 9.468 -14.960 6.978 1.00 95.25 351 ASP A N 1
ATOM 2773 C CA . ASP A 1 351 ? 10.624 -15.436 6.233 1.00 95.25 351 ASP A CA 1
ATOM 2774 C C . ASP A 1 351 ? 10.759 -14.641 4.927 1.00 95.25 351 ASP A C 1
ATOM 2776 O O . ASP A 1 351 ? 10.107 -14.925 3.920 1.00 95.25 351 ASP A O 1
ATOM 2780 N N . THR A 1 352 ? 11.583 -13.594 4.973 1.00 93.44 352 THR A N 1
ATOM 2781 C CA . THR A 1 352 ? 11.742 -12.614 3.892 1.00 93.44 352 THR A CA 1
ATOM 2782 C C . THR A 1 352 ? 12.215 -13.222 2.577 1.00 93.44 352 THR A C 1
ATOM 2784 O O . THR A 1 352 ? 11.902 -12.671 1.524 1.00 93.44 352 THR A O 1
ATOM 2787 N N . GLU A 1 353 ? 12.934 -14.345 2.620 1.00 93.69 353 GLU A N 1
ATOM 2788 C CA . GLU A 1 353 ? 13.449 -15.016 1.420 1.00 93.69 353 GLU A CA 1
ATOM 2789 C C . GLU A 1 353 ? 12.322 -15.661 0.604 1.00 93.69 353 GLU A C 1
ATOM 2791 O O . GLU A 1 353 ? 12.399 -15.726 -0.621 1.00 93.69 353 GLU A O 1
ATOM 2796 N N . LEU A 1 354 ? 11.234 -16.062 1.269 1.00 96.19 354 LEU A N 1
ATOM 2797 C CA . LEU A 1 354 ? 10.113 -16.770 0.650 1.00 96.19 354 LEU A CA 1
ATOM 2798 C C . LEU A 1 354 ? 8.927 -15.857 0.314 1.00 96.19 354 LEU A C 1
ATOM 2800 O O . LEU A 1 354 ? 8.033 -16.263 -0.427 1.00 96.19 354 LEU A O 1
ATOM 2804 N N . LEU A 1 355 ? 8.891 -14.622 0.829 1.00 95.81 355 LEU A N 1
ATOM 2805 C CA . LEU A 1 355 ? 7.732 -13.733 0.681 1.00 95.81 355 LEU A CA 1
ATOM 2806 C C . LEU A 1 355 ? 7.370 -13.460 -0.791 1.00 95.81 355 LEU A C 1
ATOM 2808 O O . LEU A 1 355 ? 6.195 -13.491 -1.150 1.00 95.81 355 LEU A O 1
ATOM 2812 N N . ARG A 1 356 ? 8.351 -13.181 -1.658 1.00 97.62 356 ARG A N 1
ATOM 2813 C CA . ARG A 1 356 ? 8.079 -12.807 -3.061 1.00 97.62 356 ARG A CA 1
ATOM 2814 C C . ARG A 1 356 ? 7.532 -13.976 -3.873 1.00 97.62 356 ARG A C 1
ATOM 2816 O O . ARG A 1 356 ? 6.517 -13.816 -4.547 1.00 97.62 356 ARG A O 1
ATOM 2823 N N . GLU A 1 357 ? 8.162 -15.144 -3.774 1.00 97.81 357 GLU A N 1
ATOM 2824 C CA . GLU A 1 357 ? 7.678 -16.369 -4.422 1.00 97.81 357 GLU A CA 1
ATOM 2825 C C . GLU A 1 357 ? 6.284 -16.749 -3.905 1.00 97.81 357 GLU A C 1
ATOM 2827 O O . GLU A 1 357 ? 5.372 -17.015 -4.689 1.00 97.81 357 GLU A O 1
ATOM 2832 N N . HIS A 1 358 ? 6.079 -16.674 -2.588 1.00 98.31 358 HIS A N 1
ATOM 2833 C CA . HIS A 1 358 ? 4.786 -16.963 -1.972 1.00 98.31 358 HIS A CA 1
ATOM 2834 C C . HIS A 1 358 ? 3.680 -16.022 -2.451 1.00 98.31 358 HIS A C 1
ATOM 2836 O O . HIS A 1 358 ? 2.557 -16.470 -2.693 1.00 98.31 358 HIS A O 1
ATOM 2842 N N . LEU A 1 359 ? 3.986 -14.731 -2.630 1.00 98.62 359 LEU A N 1
ATOM 2843 C CA . LEU A 1 359 ? 3.039 -13.772 -3.194 1.00 98.62 359 LEU A CA 1
ATOM 2844 C C . LEU A 1 359 ? 2.616 -14.200 -4.604 1.00 98.62 359 LEU A C 1
ATOM 2846 O O . LEU A 1 359 ? 1.419 -14.280 -4.859 1.00 98.62 359 LEU A O 1
ATOM 2850 N N . VAL A 1 360 ? 3.564 -14.529 -5.489 1.00 98.44 360 VAL A N 1
ATOM 2851 C CA . VAL A 1 360 ? 3.267 -15.014 -6.853 1.00 98.44 360 VAL A CA 1
ATOM 2852 C C . VAL A 1 360 ? 2.324 -16.219 -6.804 1.00 98.44 360 VAL A C 1
ATOM 2854 O O . VAL A 1 360 ? 1.289 -16.202 -7.468 1.00 98.44 360 VAL A O 1
ATOM 2857 N N . ILE A 1 361 ? 2.625 -17.212 -5.961 1.00 98.38 361 ILE A N 1
ATOM 2858 C CA . ILE A 1 361 ? 1.803 -18.422 -5.804 1.00 98.38 361 ILE A CA 1
A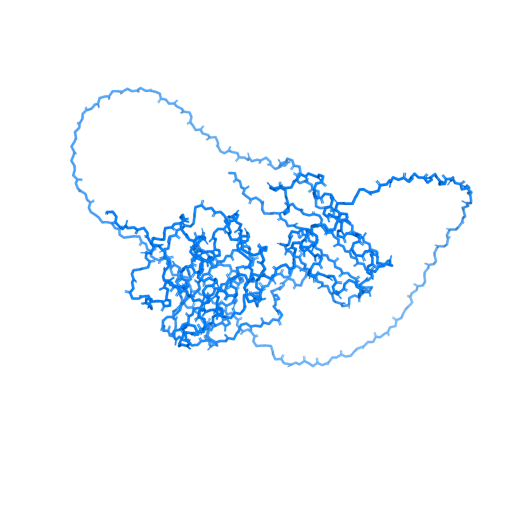TOM 2859 C C . ILE A 1 361 ? 0.374 -18.077 -5.356 1.00 98.38 361 ILE A C 1
ATOM 2861 O O . ILE A 1 361 ? -0.587 -18.616 -5.907 1.00 98.38 361 ILE A O 1
ATOM 2865 N N . CYS A 1 362 ? 0.211 -17.190 -4.370 1.00 98.69 362 CYS A N 1
ATOM 2866 C CA . CYS A 1 362 ? -1.114 -16.792 -3.884 1.00 98.69 362 CYS A CA 1
ATOM 2867 C C . CYS A 1 362 ? -1.909 -16.020 -4.949 1.00 98.69 362 CYS A C 1
ATOM 2869 O O . CYS A 1 362 ? -3.104 -16.259 -5.127 1.00 98.69 362 CYS A O 1
ATOM 2871 N N . LEU A 1 363 ? -1.248 -15.126 -5.694 1.00 98.50 363 LEU A N 1
ATOM 2872 C CA . LEU A 1 363 ? -1.887 -14.373 -6.774 1.00 98.50 363 LEU A CA 1
ATOM 2873 C C . LEU A 1 363 ? -2.358 -15.289 -7.913 1.00 98.50 363 LEU A C 1
ATOM 2875 O O . LEU A 1 363 ? -3.470 -15.105 -8.408 1.00 98.50 363 LEU A O 1
ATOM 2879 N N . GLU A 1 364 ? -1.557 -16.290 -8.293 1.00 98.19 364 GLU A N 1
ATOM 2880 C CA . GLU A 1 364 ? -1.915 -17.273 -9.328 1.00 98.19 364 GLU A CA 1
ATOM 2881 C C . GLU A 1 364 ? -3.060 -18.186 -8.904 1.00 98.19 364 GLU A C 1
ATOM 2883 O O . GLU A 1 364 ? -3.926 -18.508 -9.716 1.00 98.19 364 GLU A O 1
ATOM 2888 N N . LYS A 1 365 ? -3.096 -18.571 -7.626 1.00 97.69 365 LYS A N 1
ATOM 2889 C CA . LYS A 1 365 ? -4.201 -19.358 -7.066 1.00 97.69 365 LYS A CA 1
ATOM 2890 C C . LYS A 1 365 ? -5.479 -18.543 -6.876 1.00 97.69 365 LYS A C 1
ATOM 2892 O O . LYS A 1 365 ? -6.545 -19.132 -6.737 1.00 97.69 365 LYS A O 1
ATOM 2897 N N . GLY A 1 366 ? -5.383 -17.213 -6.862 1.00 98.00 366 GLY A N 1
ATOM 2898 C CA . GLY A 1 366 ? -6.510 -16.339 -6.538 1.00 98.00 366 GLY A CA 1
ATOM 2899 C C . GLY A 1 366 ? -6.969 -16.470 -5.083 1.00 98.00 366 GLY A C 1
ATOM 2900 O O . GLY A 1 366 ? -8.111 -16.138 -4.778 1.00 98.00 366 GLY A O 1
ATOM 2901 N N . GLU A 1 367 ? -6.096 -16.961 -4.203 1.00 98.25 367 GLU A N 1
ATOM 2902 C CA . GLU A 1 367 ? -6.370 -17.222 -2.792 1.00 98.25 367 GLU A CA 1
ATOM 2903 C C . GLU A 1 367 ? -5.075 -17.063 -1.988 1.00 98.25 367 GLU A C 1
ATOM 2905 O O . GLU A 1 367 ? -4.022 -17.581 -2.375 1.00 98.25 367 GLU A O 1
ATOM 2910 N N . PHE A 1 368 ? -5.143 -16.367 -0.852 1.00 98.62 368 PHE A N 1
ATOM 2911 C CA . PHE A 1 368 ? -4.021 -16.285 0.075 1.00 98.62 368 PHE A CA 1
ATOM 2912 C C . PHE A 1 368 ? -4.047 -17.431 1.080 1.00 98.62 368 PHE A C 1
ATOM 2914 O O . PHE A 1 368 ? -5.084 -17.780 1.633 1.00 98.62 368 PHE A O 1
ATOM 2921 N N . ILE A 1 369 ? -2.865 -17.943 1.399 1.00 97.62 369 ILE A N 1
ATOM 2922 C CA . ILE A 1 369 ? -2.594 -18.678 2.639 1.00 97.62 369 ILE A CA 1
ATOM 2923 C C . ILE A 1 369 ? -1.610 -17.852 3.482 1.00 97.62 369 ILE A C 1
ATOM 2925 O O . ILE A 1 369 ? -0.917 -16.997 2.912 1.00 97.62 369 ILE A O 1
ATOM 2929 N N . PRO A 1 370 ? -1.514 -18.078 4.809 1.00 96.12 370 PRO A N 1
ATOM 2930 C CA . PRO A 1 370 ? -0.585 -17.338 5.657 1.00 96.12 370 PRO A CA 1
ATOM 2931 C C . PRO A 1 370 ? 0.831 -17.334 5.079 1.00 96.12 370 PRO A C 1
ATOM 2933 O O . PRO A 1 370 ? 1.316 -18.362 4.603 1.00 96.12 370 PRO A O 1
ATOM 2936 N N . PHE A 1 371 ? 1.484 -16.171 5.111 1.00 96.44 371 PHE A N 1
ATOM 2937 C CA . PHE A 1 371 ? 2.853 -16.053 4.622 1.00 96.44 371 PHE A CA 1
ATOM 2938 C C . PHE A 1 371 ? 3.825 -16.883 5.477 1.00 96.44 371 PHE A C 1
ATOM 2940 O O . PHE A 1 371 ? 3.596 -17.038 6.683 1.00 96.44 371 PHE A O 1
ATOM 2947 N N . PRO A 1 372 ? 4.922 -17.392 4.884 1.00 95.56 372 PRO A N 1
ATOM 2948 C CA . PRO A 1 372 ? 5.943 -18.136 5.607 1.00 95.56 372 PRO A CA 1
ATOM 2949 C C . PRO A 1 372 ? 6.546 -17.297 6.736 1.00 95.56 372 PRO A C 1
ATOM 2951 O O . PRO A 1 372 ? 6.820 -16.106 6.576 1.00 95.56 372 PRO A O 1
ATOM 2954 N N . LYS A 1 373 ? 6.756 -17.931 7.889 1.00 93.62 373 LYS A N 1
ATOM 2955 C CA . LYS A 1 373 ? 7.330 -17.317 9.091 1.00 93.62 373 LYS A CA 1
ATOM 2956 C C . LYS A 1 373 ? 8.619 -18.031 9.452 1.00 93.62 373 LYS A C 1
ATOM 2958 O O . LYS A 1 373 ? 8.712 -19.249 9.277 1.00 93.62 373 LYS A O 1
ATOM 2963 N N . LYS A 1 374 ? 9.584 -17.300 10.008 1.00 88.88 374 LYS A N 1
ATOM 2964 C CA . LYS A 1 374 ? 10.774 -17.925 10.584 1.00 88.88 374 LYS A CA 1
ATOM 2965 C C . LYS A 1 374 ? 10.341 -18.837 11.726 1.00 88.88 374 LYS A C 1
ATOM 2967 O O . LYS A 1 374 ? 9.502 -18.471 12.551 1.00 88.88 374 LYS A O 1
ATOM 2972 N N . LYS A 1 375 ? 10.901 -20.047 11.772 1.00 76.75 375 LYS A N 1
ATOM 2973 C CA . LYS A 1 375 ? 10.755 -20.895 12.956 1.00 76.75 375 LYS A CA 1
ATOM 2974 C C . LYS A 1 375 ? 11.417 -20.157 14.115 1.00 76.75 375 LYS A C 1
ATOM 2976 O O . LYS A 1 375 ? 12.571 -19.758 13.990 1.00 76.75 375 LYS A O 1
ATOM 2981 N N . LEU A 1 376 ? 10.683 -19.970 15.210 1.00 59.59 376 LEU A N 1
ATOM 2982 C CA . LEU A 1 376 ? 11.289 -19.546 16.468 1.00 59.59 376 LEU A CA 1
ATOM 2983 C C . LEU A 1 376 ? 12.340 -20.605 16.821 1.00 59.59 376 LEU A C 1
ATOM 2985 O O . LEU A 1 376 ? 11.993 -21.781 16.951 1.00 59.59 376 LEU A O 1
ATOM 2989 N N . ALA A 1 377 ? 13.606 -20.191 16.831 1.00 43.12 377 ALA A N 1
ATOM 2990 C CA . ALA A 1 377 ? 14.738 -21.042 17.175 1.00 43.12 377 ALA A CA 1
ATOM 2991 C C . ALA A 1 377 ? 14.740 -21.390 18.666 1.00 43.12 377 ALA A C 1
ATOM 2993 O O . ALA A 1 377 ? 14.334 -20.518 19.473 1.00 43.12 377 ALA A O 1
#

InterPro domains:
  IPR003653 Ulp1 protease family, C-terminal catalytic domain [PS50600] (192-337)
  IPR036514 SGNH hydrolase superfamily [G3DSA:3.40.50.1110] (20-123)
  IPR038765 Papain-like cysteine peptidase superfamily [SSF54001] (193-364)